Protein AF-A0A2G2FHQ5-F1 (afdb_monomer_lite)

pLDDT: mean 75.3, std 19.82, range [30.41, 98.56]

Foldseek 3Di:
DPPVVVVVVQPDFAEFFDLQPQPPDVPDDPPPVVSVVSVLVRLPLVNRVVGTDDLVQLVQVVVFGVDDSVRNVVSHVPCSVVSSVQSVVCVLLVVRAPDFDDWDWAWPDVPPWTWTWIWTFGDDPNQTKIWIQHGWTDGPRGTTRRHYTDIGDPCRVVSNVVSVVCVVPQPPDPVSCLVVLVVVCVVVVVVVVLWFQDAFQFDDDDDPAPCNRRDPPVQAQPWDWWWFQFPVLDTGTWIWHHHDLVQQWAQPHFTQTPNDTHRPVRTQWIDDPRWIWGDQPGITWTFRGDFLKTKTWHWDQDPVVRGIDIWIWIDHPPGHTDTLVVCQVVVLPVVLVSLVVVVVLNVCSVVVPVCNHSSNVVVSRVVSRVVCCVVPPPPDDTSGATPDDDNDPDDDDDVDPDDDPVVVVVVVQCVVCLLDPDVVSNVVQADALVLLVPFPWDPVVSVVCCVQQVRPQCQQWADDDPDTHGPVVVSVVSVVQSVFDKDWDDKDKDPPQDCPPRTNKGKTKIWTWIDGPNFKIKIKIFIWIATPNDIHTNHIDIDIDGPVCCVVVVVVVVVVVVVVVVVVVVVVVVVPPD

Radius of gyration: 38.22 Å; chains: 1; bounding box: 112×65×100 Å

Sequence (578 aa):
MNKLLNFKIITLLFISIQFVCLAQKPKKTHDHENFVKKVTLSLAPSLITKWMPDDEAINYVAGKTDKTKAQLKSDVERLSEQVKEDAQFIIDNGIYANKYNKISVNVKQEKPVKIADIVLHCEFKGDVFDITLKDCIQTDRSWYLGGRIIPSGDGIESAIAKQEERKNKPQGGLLGKIAEMEESTNEEAAESSNRMIYQAKRFPMMGNDASSQFVQHDKIGQTMDGYYIDQDYKKVETKIKYEAPEIMMDPNKFIKINGYDIVKSNFKAFYVADQMYVFTGEYWDILVKEGAIRKLARVVKNEETGNYVLGELVQKLEMGPENTVSFMMGFKNKMAELVSDNAEMATKVKNKEDGYKFKDIDKILNEYNAWFDQQYPGKAEYLLERANGINNSGADVNSATNSTNSQDQLGKDIFNALKSENVENFKPYLFTKEDIENSSIKSEIKNKMLSEFNTDPEKSKSEWYGLKGNVLDLVDEFKLIADKSVEIEKIEFKENIRESKEVGVEVSEAKTHLQIGGQNGYYYRLTLAKLSGKWKVVEIRGNIVNLNNPAEESVEEAAEESVINESTEEAEEAEGDN

Secondary structure (DSSP, 8-state):
-TTSSSSTT--------B------STTS---HHHHHHHHHHHTSHHHHTTTPPPHHHHHHHHTTSS--HHHHHHHHHHHHHHHHHHHHHHHHTT---SEEEEEEEEEEE-SSSEEEEEEEEEEETTEEEEEEEEEEEE-SS-EE--S-EEEESTHHHHHHHHHHHHHHS---SHHHHHHHHHHHHHHHHHHH-TT-S-BPPPPPPBTTBGGGGT--GGGTT-EEEEEEEETTS-EEEEEEE---HHHHS-TTSPEEETTEEE-GGGEEEEEETTEEEEE-SSSEEEEEE-SSEEEEEEEEE-TTT--EEEEEEEEETTSPPEEHHHHHHTHHHHHHHHTTTSHHHHHHHHHT-TT-SGGGHHHHHHHHHHHHHHHSTTTS--SS--SS----SS------SS---HHHHHHHHHHHHHHSS-GGGTGGGB--HHHHHTS-S-HHHHHHHHHHS-SSTTS-EEEETTEEEEHHHHHHHHHHHHTS-EEEEEEEEEEEEEE-TTT--EEEEEEEEEEETTTEEEEEEEEEEEETTEEEEEEEEEEEEETT-THHHHHHHHHHHHHHHHHHHHHHHTTS--

Structure (mmCIF, N/CA/C/O backbone):
data_AF-A0A2G2FHQ5-F1
#
_entry.id   AF-A0A2G2FHQ5-F1
#
loop_
_atom_site.group_PDB
_atom_site.id
_atom_site.type_symbol
_atom_site.label_atom_id
_atom_site.label_alt_id
_atom_site.label_comp_id
_atom_site.label_asym_id
_atom_site.label_entity_id
_atom_site.label_seq_id
_atom_site.pdbx_PDB_ins_code
_atom_site.Cartn_x
_atom_site.Cartn_y
_atom_site.Cartn_z
_atom_site.occupancy
_atom_site.B_iso_or_equiv
_atom_site.auth_seq_id
_atom_site.auth_comp_id
_atom_site.auth_asym_id
_atom_site.auth_atom_id
_atom_site.pdbx_PDB_model_num
ATOM 1 N N . MET A 1 1 ? 53.864 -16.520 -46.261 1.00 41.62 1 MET A N 1
ATOM 2 C CA . MET A 1 1 ? 53.506 -16.843 -44.861 1.00 41.62 1 MET A CA 1
ATOM 3 C C . MET A 1 1 ? 52.772 -15.711 -44.117 1.00 41.62 1 MET A C 1
ATOM 5 O O . MET A 1 1 ? 51.993 -16.024 -43.237 1.00 41.62 1 MET A O 1
ATOM 9 N N . ASN A 1 2 ? 52.870 -14.433 -44.528 1.00 41.25 2 ASN A N 1
ATOM 10 C CA . ASN A 1 2 ? 52.167 -13.302 -43.876 1.00 41.25 2 ASN A CA 1
ATOM 11 C C . ASN A 1 2 ? 50.733 -12.986 -44.369 1.00 41.25 2 ASN A C 1
ATOM 13 O O . ASN A 1 2 ? 50.137 -12.018 -43.915 1.00 41.25 2 ASN A O 1
ATOM 17 N N . LYS A 1 3 ? 50.143 -13.781 -45.275 1.00 34.72 3 LYS A N 1
ATOM 18 C CA . LYS A 1 3 ? 48.752 -13.571 -45.742 1.00 34.72 3 LYS A CA 1
ATOM 19 C C . LYS A 1 3 ? 47.695 -14.375 -44.972 1.00 34.72 3 LYS A C 1
ATOM 21 O O . LYS A 1 3 ? 46.517 -14.078 -45.102 1.00 34.72 3 LYS A O 1
ATOM 26 N N . LEU A 1 4 ? 48.105 -15.336 -44.139 1.00 34.62 4 LEU A N 1
ATOM 27 C CA . LEU A 1 4 ? 47.182 -16.118 -43.305 1.00 34.62 4 LEU A CA 1
ATOM 28 C C . LEU A 1 4 ? 46.895 -15.488 -41.932 1.00 34.62 4 LEU A C 1
ATOM 30 O O . LEU A 1 4 ? 45.950 -15.908 -41.271 1.00 34.62 4 LEU A O 1
ATOM 34 N N . LEU A 1 5 ? 47.650 -14.462 -41.514 1.00 35.06 5 LEU A N 1
ATOM 35 C CA . LEU A 1 5 ? 47.418 -13.796 -40.227 1.00 35.06 5 LEU A CA 1
ATOM 36 C C . LEU A 1 5 ? 46.288 -12.747 -40.285 1.00 35.06 5 LEU A C 1
ATOM 38 O O . LEU A 1 5 ? 45.634 -12.509 -39.280 1.00 35.06 5 LEU A O 1
ATOM 42 N N . ASN A 1 6 ? 45.977 -12.204 -41.469 1.00 35.97 6 ASN A N 1
ATOM 43 C CA . ASN A 1 6 ? 44.872 -11.249 -41.653 1.00 35.97 6 ASN A CA 1
ATOM 44 C C . ASN A 1 6 ? 43.503 -11.908 -41.894 1.00 35.97 6 ASN A C 1
ATOM 46 O O . ASN A 1 6 ? 42.496 -11.210 -41.932 1.00 35.97 6 ASN A O 1
ATOM 50 N N . PHE A 1 7 ? 43.437 -13.236 -42.040 1.00 35.53 7 PHE A N 1
ATOM 51 C CA . PHE A 1 7 ? 42.176 -13.937 -42.317 1.00 35.53 7 PHE A CA 1
ATOM 52 C C . PHE A 1 7 ? 41.434 -14.383 -41.042 1.00 35.53 7 PHE A C 1
ATOM 54 O O . PHE A 1 7 ? 40.243 -14.662 -41.090 1.00 35.53 7 PHE A O 1
ATOM 61 N N . LYS A 1 8 ? 42.104 -14.395 -39.879 1.00 36.16 8 LYS A N 1
ATOM 62 C CA . LYS A 1 8 ? 41.496 -14.759 -38.581 1.00 36.16 8 LYS A CA 1
ATOM 63 C C . LYS A 1 8 ? 40.857 -13.588 -37.818 1.00 36.16 8 LYS A C 1
ATOM 65 O O . LYS A 1 8 ? 40.305 -13.806 -36.749 1.00 36.16 8 LYS A O 1
ATOM 70 N N . ILE A 1 9 ? 40.897 -12.367 -38.360 1.00 38.69 9 ILE A N 1
ATOM 71 C CA . ILE A 1 9 ? 40.213 -11.193 -37.779 1.00 38.69 9 ILE A CA 1
ATOM 72 C C . ILE A 1 9 ? 38.770 -11.056 -38.313 1.00 38.69 9 ILE A C 1
ATOM 74 O O . ILE A 1 9 ? 37.959 -10.332 -37.745 1.00 38.69 9 ILE A O 1
ATOM 78 N N . ILE A 1 10 ? 38.382 -11.827 -39.337 1.00 38.31 10 ILE A N 1
ATOM 79 C CA . ILE A 1 10 ? 37.014 -11.843 -39.892 1.00 38.31 10 ILE A CA 1
ATOM 80 C C . ILE A 1 10 ? 36.153 -12.863 -39.127 1.00 38.31 10 ILE A C 1
ATOM 82 O O . ILE A 1 10 ? 35.573 -13.799 -39.669 1.00 38.31 10 ILE A O 1
ATOM 86 N N . THR A 1 11 ? 36.116 -12.726 -37.807 1.00 43.31 11 THR A N 1
ATOM 87 C CA . THR A 1 11 ? 35.172 -13.433 -36.931 1.00 43.31 11 THR A CA 1
ATOM 88 C C . THR A 1 11 ? 34.812 -12.489 -35.789 1.00 43.31 11 THR A C 1
ATOM 90 O O . THR A 1 11 ? 35.161 -12.713 -34.637 1.00 43.31 11 THR A O 1
ATOM 93 N N . LEU A 1 12 ? 34.163 -11.371 -36.123 1.00 41.00 12 LEU A N 1
ATOM 94 C CA . LEU A 1 12 ? 33.705 -10.375 -35.155 1.00 41.00 12 LEU A CA 1
ATOM 95 C C . LEU A 1 12 ? 32.178 -10.233 -35.242 1.00 41.00 12 LEU A C 1
ATOM 97 O O . LEU A 1 12 ? 31.611 -9.768 -36.228 1.00 41.00 12 LEU A O 1
ATOM 101 N N . LEU A 1 13 ? 31.554 -10.885 -34.255 1.00 40.50 13 LEU A N 1
ATOM 102 C CA . LEU A 1 13 ? 30.419 -10.484 -33.409 1.00 40.50 13 LEU A CA 1
ATOM 103 C C . LEU A 1 13 ? 29.483 -9.391 -33.949 1.00 40.50 13 LEU A C 1
ATOM 105 O O . LEU A 1 13 ? 29.915 -8.285 -34.248 1.00 40.50 13 LEU A O 1
ATOM 109 N N . PHE A 1 14 ? 28.195 -9.731 -34.068 1.00 38.78 14 PHE A N 1
ATOM 110 C CA . PHE A 1 14 ? 27.182 -8.915 -34.740 1.00 38.78 14 PHE A CA 1
ATOM 111 C C . PHE A 1 14 ? 25.947 -8.683 -33.875 1.00 38.78 14 PHE A C 1
ATOM 113 O O . PHE A 1 14 ? 25.062 -9.532 -33.886 1.00 38.78 14 PHE A O 1
ATOM 120 N N . ILE A 1 15 ? 25.897 -7.608 -33.077 1.00 43.12 15 ILE A N 1
ATOM 121 C CA . ILE A 1 15 ? 24.853 -7.461 -32.041 1.00 43.12 15 ILE A CA 1
ATOM 122 C C . ILE A 1 15 ? 24.336 -6.008 -31.920 1.00 43.12 15 ILE A C 1
ATOM 124 O O . ILE A 1 15 ? 24.583 -5.199 -32.809 1.00 43.12 15 ILE A O 1
ATOM 128 N N . SER A 1 16 ? 23.481 -5.726 -30.935 1.00 41.75 16 SER A N 1
ATOM 129 C CA . SER A 1 16 ? 22.286 -4.894 -31.013 1.00 41.75 16 SER A CA 1
ATOM 130 C C . SER A 1 16 ? 22.149 -3.854 -29.900 1.00 41.75 16 SER A C 1
ATOM 132 O O . SER A 1 16 ? 22.009 -4.214 -28.735 1.00 41.75 16 SER A O 1
ATOM 134 N N . ILE A 1 17 ? 21.990 -2.595 -30.314 1.00 31.59 17 ILE A N 1
ATOM 135 C CA . ILE A 1 17 ? 20.985 -1.622 -29.836 1.00 31.59 17 ILE A CA 1
ATOM 136 C C . ILE A 1 17 ? 20.626 -0.788 -31.077 1.00 31.59 17 ILE A C 1
ATOM 138 O O . ILE A 1 17 ? 21.537 -0.406 -31.809 1.00 31.59 17 ILE A O 1
ATOM 142 N N . GLN A 1 18 ? 19.361 -0.463 -31.349 1.00 37.94 18 GLN A N 1
ATOM 143 C CA . GLN A 1 18 ? 19.007 0.667 -32.188 1.00 37.94 18 GLN A CA 1
ATOM 144 C C . GLN A 1 18 ? 19.373 1.897 -31.379 1.00 37.94 18 GLN A C 1
ATOM 146 O O . GLN A 1 18 ? 18.614 2.357 -30.531 1.00 37.94 18 GLN A O 1
ATOM 151 N N . PHE A 1 19 ? 20.497 2.514 -31.702 1.00 41.69 19 PHE A N 1
ATOM 152 C CA . PHE A 1 19 ? 20.410 3.953 -31.699 1.00 41.69 19 PHE A CA 1
ATOM 153 C C . PHE A 1 19 ? 19.525 4.277 -32.895 1.00 41.69 19 PHE A C 1
ATOM 155 O O . PHE A 1 19 ? 19.923 4.007 -34.022 1.00 41.69 19 PHE A O 1
ATOM 162 N N . VAL A 1 20 ? 18.352 4.888 -32.734 1.00 36.50 20 VAL A N 1
ATOM 163 C CA . VAL A 1 20 ? 17.825 5.701 -33.845 1.00 36.50 20 VAL A CA 1
ATOM 164 C C . VAL A 1 20 ? 18.651 6.978 -33.879 1.00 36.50 20 VAL A C 1
ATOM 166 O O . VAL A 1 20 ? 18.162 8.089 -33.695 1.00 36.50 20 VAL A O 1
ATOM 169 N N . CYS A 1 21 ? 19.944 6.860 -34.157 1.00 40.44 21 CYS A N 1
ATOM 170 C CA . CYS A 1 21 ? 20.653 7.956 -34.769 1.00 40.44 21 CYS A CA 1
ATOM 171 C C . CYS A 1 21 ? 20.021 8.118 -36.149 1.00 40.44 21 CYS A C 1
ATOM 173 O O . CYS A 1 21 ? 20.482 7.546 -37.127 1.00 40.44 21 CYS A O 1
ATOM 175 N N . LEU A 1 22 ? 18.988 8.961 -36.248 1.00 35.88 22 LEU A N 1
ATOM 176 C CA . LEU A 1 22 ? 18.715 9.733 -37.462 1.00 35.88 22 LEU A CA 1
ATOM 177 C C . LEU A 1 22 ? 19.939 10.622 -37.739 1.00 35.88 22 LEU A C 1
ATOM 179 O O . LEU A 1 22 ? 19.853 11.844 -37.751 1.00 35.88 22 LEU A O 1
ATOM 183 N N . ALA A 1 23 ? 21.105 10.017 -37.926 1.00 38.38 23 ALA A N 1
ATOM 184 C CA . ALA A 1 23 ? 22.198 10.611 -38.631 1.00 38.38 23 ALA A CA 1
ATOM 185 C C . ALA A 1 23 ? 21.863 10.378 -40.101 1.00 38.38 23 ALA A C 1
ATOM 187 O O . ALA A 1 23 ? 22.406 9.487 -40.755 1.00 38.38 23 ALA A O 1
ATOM 188 N N . GLN A 1 24 ? 20.914 11.175 -40.614 1.00 40.00 24 GLN A N 1
ATOM 189 C CA . GLN A 1 24 ? 20.858 11.442 -42.046 1.00 40.00 24 GLN A CA 1
ATOM 190 C C . GLN A 1 24 ? 22.300 11.651 -42.499 1.00 40.00 24 GLN A C 1
ATOM 192 O O . GLN A 1 24 ? 23.006 12.411 -41.841 1.00 40.00 24 GLN A O 1
ATOM 197 N N . LYS A 1 25 ? 22.722 10.916 -43.539 1.00 41.47 25 LYS A N 1
ATOM 198 C CA . LYS A 1 25 ? 24.067 10.895 -44.142 1.00 41.47 25 LYS A CA 1
ATOM 199 C C . LYS A 1 25 ? 25.024 11.966 -43.581 1.00 41.47 25 LYS A C 1
ATOM 201 O O . LYS A 1 25 ? 24.686 13.146 -43.680 1.00 41.47 25 LYS A O 1
ATOM 206 N N . PRO A 1 26 ? 26.263 11.616 -43.181 1.00 42.03 26 PRO A N 1
ATOM 207 C CA . PRO A 1 26 ? 27.223 12.481 -42.467 1.00 42.03 26 PRO A CA 1
ATOM 208 C C . PRO A 1 26 ? 27.617 13.808 -43.149 1.00 42.03 26 PRO A C 1
ATOM 210 O O . PRO A 1 26 ? 28.456 14.539 -42.644 1.00 42.03 26 PRO A O 1
ATOM 213 N N . LYS A 1 27 ? 27.001 14.178 -44.273 1.00 44.84 27 LYS A N 1
ATOM 214 C CA . LYS A 1 27 ? 27.090 15.515 -44.854 1.00 44.84 27 LYS A CA 1
ATOM 215 C C . LYS A 1 27 ? 26.389 16.613 -44.028 1.00 44.84 27 LYS A C 1
ATOM 217 O O . LYS A 1 27 ? 26.601 17.771 -44.364 1.00 44.84 27 LYS A O 1
ATOM 222 N N . LYS A 1 28 ? 25.564 16.312 -43.004 1.00 43.75 28 LYS A N 1
ATOM 223 C CA . LYS A 1 28 ? 24.829 17.349 -42.228 1.00 43.75 28 LYS A CA 1
ATOM 224 C C . LYS A 1 28 ? 24.680 17.137 -40.707 1.00 43.75 28 LYS A C 1
ATOM 226 O O . LYS A 1 28 ? 23.872 17.817 -40.085 1.00 43.75 28 LYS A O 1
ATOM 231 N N . THR A 1 29 ? 25.428 16.244 -40.067 1.00 44.97 29 THR A N 1
ATOM 232 C CA . THR A 1 29 ? 25.258 15.975 -38.623 1.00 44.97 29 THR A CA 1
ATOM 233 C C . THR A 1 29 ? 26.389 16.582 -37.800 1.00 44.97 29 THR A C 1
ATOM 235 O O . THR A 1 29 ? 27.351 15.896 -37.470 1.00 44.97 29 THR A O 1
ATOM 238 N N . HIS A 1 30 ? 26.256 17.869 -37.471 1.00 51.41 30 HIS A N 1
ATOM 239 C CA . HIS A 1 30 ? 27.035 18.539 -36.416 1.00 51.41 30 HIS A CA 1
ATOM 240 C C . HIS A 1 30 ? 26.336 18.502 -35.045 1.00 51.41 30 HIS A C 1
ATOM 242 O O . HIS A 1 30 ? 26.866 19.019 -34.067 1.00 51.41 30 HIS A O 1
ATOM 248 N N . ASP A 1 31 ? 25.151 17.893 -34.954 1.00 65.69 31 ASP A N 1
ATOM 249 C CA . ASP A 1 31 ? 24.356 17.887 -33.728 1.00 65.69 31 ASP A CA 1
ATOM 250 C C . ASP A 1 31 ? 24.720 16.699 -32.826 1.00 65.69 31 ASP A C 1
ATOM 252 O O . ASP A 1 31 ? 24.024 15.680 -32.740 1.00 65.69 31 ASP A O 1
ATOM 256 N N . HIS A 1 32 ? 25.885 16.827 -32.193 1.00 62.16 32 HIS A N 1
ATOM 257 C CA . HIS A 1 32 ? 26.384 15.877 -31.203 1.00 62.16 32 HIS A CA 1
ATOM 258 C C . HIS A 1 32 ? 25.423 15.727 -30.013 1.00 62.16 32 HIS A C 1
ATOM 260 O O . HIS A 1 32 ? 25.334 14.643 -29.443 1.00 62.16 32 HIS A O 1
ATOM 266 N N . GLU A 1 33 ? 24.658 16.770 -29.683 1.00 65.88 33 GLU A N 1
ATOM 267 C CA . GLU A 1 33 ? 23.713 16.777 -28.566 1.0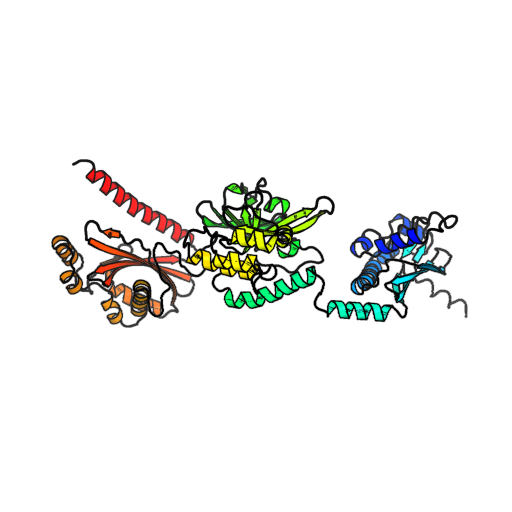0 65.88 33 GLU A CA 1
ATOM 268 C C . GLU A 1 33 ? 22.509 15.863 -28.836 1.00 65.88 33 GLU A C 1
ATOM 270 O O . GLU A 1 33 ? 22.122 15.063 -27.981 1.00 65.88 33 GLU A O 1
ATOM 275 N N . ASN A 1 34 ? 21.947 15.908 -30.046 1.00 68.75 34 ASN A N 1
ATOM 276 C CA . ASN A 1 34 ? 20.858 15.012 -30.438 1.00 68.75 34 ASN A CA 1
ATOM 277 C C . ASN A 1 34 ? 21.299 13.551 -30.547 1.00 68.75 34 ASN A C 1
ATOM 279 O O . ASN A 1 34 ? 20.525 12.652 -30.217 1.00 68.75 34 ASN A O 1
ATOM 283 N N . PHE A 1 35 ? 22.528 13.292 -30.997 1.00 68.12 35 PHE A N 1
ATOM 284 C CA . PHE A 1 35 ? 23.086 11.939 -30.973 1.00 68.12 35 PHE A CA 1
ATOM 285 C C . PHE A 1 35 ? 23.169 11.424 -29.533 1.00 68.12 35 PHE A C 1
ATOM 287 O O . PHE A 1 35 ? 22.658 10.351 -29.221 1.00 68.12 35 PHE A O 1
ATOM 294 N N . VAL A 1 36 ? 23.739 12.239 -28.653 1.00 67.12 36 VAL A N 1
ATOM 295 C CA . VAL A 1 36 ? 23.898 11.963 -27.228 1.00 67.12 36 VAL A CA 1
ATOM 296 C C . VAL A 1 36 ? 22.571 11.661 -26.542 1.00 67.12 36 VAL A C 1
ATOM 298 O O . VAL A 1 36 ? 22.447 10.609 -25.925 1.00 67.12 36 VAL A O 1
ATOM 301 N N . LYS A 1 37 ? 21.552 12.516 -26.702 1.00 69.31 37 LYS A N 1
ATOM 302 C CA . LYS A 1 37 ? 20.237 12.322 -26.065 1.00 69.31 37 LYS A CA 1
ATOM 303 C C . LYS A 1 37 ? 19.631 10.969 -26.419 1.00 69.31 37 LYS A C 1
ATOM 305 O O . LYS A 1 37 ? 19.065 10.290 -25.567 1.00 69.31 37 LYS A O 1
ATOM 310 N N . LYS A 1 38 ? 19.772 10.559 -27.679 1.00 71.44 38 LYS A N 1
ATOM 311 C CA . LYS A 1 38 ? 19.257 9.273 -28.150 1.00 71.44 38 LYS A CA 1
ATOM 312 C C . LYS A 1 38 ? 20.068 8.103 -27.627 1.00 71.44 38 LYS A C 1
ATOM 314 O O . LYS A 1 38 ? 19.480 7.077 -27.302 1.00 71.44 38 LYS A O 1
ATOM 319 N N . VAL A 1 39 ? 21.383 8.264 -27.514 1.00 72.19 39 VAL A N 1
ATOM 320 C CA . VAL A 1 39 ? 22.239 7.262 -26.885 1.00 72.19 39 VAL A CA 1
ATOM 321 C C . VAL A 1 39 ? 21.840 7.051 -25.430 1.00 72.19 39 VAL A C 1
ATOM 323 O O . VAL A 1 39 ? 21.568 5.919 -25.048 1.00 72.19 39 VAL A O 1
ATOM 326 N N . THR A 1 40 ? 21.697 8.124 -24.653 1.00 71.94 40 THR A N 1
ATOM 327 C CA . THR A 1 40 ? 21.286 8.059 -23.243 1.00 71.94 40 THR A CA 1
ATOM 328 C C . THR A 1 40 ? 19.918 7.406 -23.068 1.00 71.94 40 THR A C 1
ATOM 330 O O . THR A 1 40 ? 19.772 6.530 -22.224 1.00 71.94 40 THR A O 1
ATOM 333 N N . LEU A 1 41 ? 18.927 7.773 -23.891 1.00 72.00 41 LEU A N 1
ATOM 334 C CA . LEU A 1 41 ? 17.600 7.144 -23.862 1.00 72.00 41 LEU A CA 1
ATOM 335 C C . LEU A 1 41 ? 17.664 5.642 -24.171 1.00 72.00 41 LEU A C 1
ATOM 337 O O . LEU A 1 41 ? 16.956 4.858 -23.550 1.00 72.00 41 LEU A O 1
ATOM 341 N N . SER A 1 42 ? 18.523 5.234 -25.106 1.00 69.88 42 SER A N 1
ATOM 342 C CA . SER A 1 42 ? 18.628 3.833 -25.541 1.00 69.88 42 SER A CA 1
ATOM 343 C C . SER A 1 42 ? 19.387 2.945 -24.548 1.00 69.88 42 SER A C 1
ATOM 345 O O . SER A 1 42 ? 19.297 1.726 -24.639 1.00 69.88 42 SER A O 1
ATOM 347 N N . LEU A 1 43 ? 20.118 3.539 -23.598 1.00 72.69 43 LEU A N 1
ATOM 348 C CA . LEU A 1 43 ? 20.812 2.825 -22.521 1.00 72.69 43 LEU A CA 1
ATOM 349 C C . LEU A 1 43 ? 19.897 2.476 -21.335 1.00 72.69 43 LEU A C 1
ATOM 351 O O . LEU A 1 43 ? 20.353 1.844 -20.388 1.00 72.69 43 LEU A O 1
ATOM 355 N N . ALA A 1 44 ? 18.612 2.843 -21.368 1.00 74.75 44 ALA A N 1
ATOM 356 C CA . ALA A 1 44 ? 17.647 2.357 -20.385 1.00 74.75 44 ALA A CA 1
ATOM 357 C C . ALA A 1 44 ? 17.368 0.849 -20.611 1.00 74.75 44 ALA A C 1
ATOM 359 O O . ALA A 1 44 ? 16.944 0.489 -21.711 1.00 74.75 44 ALA A O 1
ATOM 360 N N . PRO A 1 45 ? 17.527 -0.035 -19.604 1.00 68.88 45 PRO A N 1
ATOM 361 C CA . PRO A 1 45 ? 17.415 -1.488 -19.751 1.00 68.88 45 PRO A CA 1
ATOM 362 C C . PRO A 1 45 ? 16.105 -1.946 -20.392 1.00 68.88 45 PRO A C 1
ATOM 364 O O . PRO A 1 45 ? 16.102 -2.807 -21.271 1.00 68.88 45 PRO A O 1
ATOM 367 N N . SER A 1 46 ? 14.993 -1.306 -20.018 1.00 71.06 46 SER A N 1
ATOM 368 C CA . SER A 1 46 ? 13.657 -1.568 -20.568 1.00 71.06 46 SER A CA 1
ATOM 369 C C . SER A 1 46 ? 13.509 -1.190 -22.044 1.00 71.06 46 SER A C 1
ATOM 371 O O . SER A 1 46 ? 12.609 -1.680 -22.726 1.00 71.06 46 SER A O 1
ATOM 373 N N . LEU A 1 47 ? 14.383 -0.324 -22.557 1.00 72.44 47 LEU A N 1
ATOM 374 C CA . LEU A 1 47 ? 14.401 0.100 -23.950 1.00 72.44 47 LEU A CA 1
ATOM 375 C C . LEU A 1 47 ? 15.415 -0.698 -24.779 1.00 72.44 47 LEU A C 1
ATOM 377 O O . LEU A 1 47 ? 15.236 -0.806 -25.982 1.00 72.44 47 LEU A O 1
ATOM 381 N N . ILE A 1 48 ? 16.409 -1.365 -24.197 1.00 69.00 48 ILE A N 1
ATOM 382 C CA . ILE A 1 48 ? 17.405 -2.120 -24.987 1.00 69.00 48 ILE A CA 1
ATOM 383 C C . ILE A 1 48 ? 16.749 -3.189 -25.883 1.00 69.00 48 ILE A C 1
ATOM 385 O O . ILE A 1 48 ? 17.126 -3.342 -27.043 1.00 69.00 48 ILE A O 1
ATOM 389 N N . THR A 1 49 ? 15.710 -3.878 -25.401 1.00 67.62 49 THR A N 1
ATOM 390 C CA . THR A 1 49 ? 14.980 -4.903 -26.178 1.00 67.62 49 THR A CA 1
ATOM 391 C C . THR A 1 49 ? 14.057 -4.318 -27.240 1.00 67.62 49 THR A C 1
ATOM 393 O O . THR A 1 49 ? 13.953 -4.852 -28.342 1.00 67.62 49 THR A O 1
ATOM 396 N N . LYS A 1 50 ? 13.387 -3.202 -26.933 1.00 71.94 50 LYS A N 1
ATOM 397 C CA . LYS A 1 50 ? 12.484 -2.517 -27.872 1.00 71.94 50 LYS A CA 1
ATOM 398 C C . LYS A 1 50 ? 13.249 -1.916 -29.052 1.00 71.94 50 LYS A C 1
ATOM 400 O O . LYS A 1 50 ? 12.683 -1.682 -30.117 1.00 71.94 50 LYS A O 1
ATOM 405 N N . TRP A 1 51 ? 14.538 -1.695 -28.853 1.00 69.88 51 TRP A N 1
ATOM 406 C CA . TRP A 1 51 ? 15.436 -1.096 -29.806 1.00 69.88 51 TRP A CA 1
ATOM 407 C C . TRP A 1 51 ? 16.478 -2.154 -30.195 1.00 69.88 51 TRP A C 1
ATOM 409 O O . TRP A 1 51 ? 17.662 -1.928 -30.055 1.00 69.88 51 TRP A O 1
ATOM 419 N N . MET A 1 52 ? 16.081 -3.309 -30.726 1.00 75.94 52 MET A N 1
ATOM 420 C CA . MET A 1 52 ? 17.007 -4.222 -31.422 1.00 75.94 52 MET A CA 1
ATOM 421 C C . MET A 1 52 ? 17.055 -3.917 -32.934 1.00 75.94 52 MET A C 1
ATOM 423 O O . MET A 1 52 ? 16.086 -3.364 -33.463 1.00 75.94 52 MET A O 1
ATOM 427 N N . PRO A 1 53 ? 18.151 -4.244 -33.659 1.00 81.56 53 PRO A N 1
ATOM 428 C CA . PRO A 1 53 ? 18.201 -4.188 -35.115 1.00 81.56 53 PRO A CA 1
ATOM 429 C C . PRO A 1 53 ? 16.961 -4.844 -35.707 1.00 81.56 53 PRO A C 1
ATOM 431 O O . PRO A 1 53 ? 16.663 -6.002 -35.416 1.00 81.56 53 PRO A O 1
ATOM 434 N N . ASP A 1 54 ? 16.233 -4.078 -36.513 1.00 85.88 54 ASP A N 1
ATOM 435 C CA . ASP A 1 54 ? 15.088 -4.613 -37.230 1.00 85.88 54 ASP A CA 1
ATOM 436 C C . ASP A 1 54 ? 15.552 -5.573 -38.338 1.00 85.88 54 ASP A C 1
ATOM 438 O O . ASP A 1 54 ? 16.735 -5.676 -38.688 1.00 85.88 54 ASP A O 1
ATOM 442 N N . ASP A 1 55 ? 14.601 -6.312 -38.902 1.00 90.25 55 ASP A N 1
ATOM 443 C CA . ASP A 1 55 ? 14.886 -7.282 -39.956 1.00 90.25 55 ASP A CA 1
ATOM 444 C C . ASP A 1 55 ? 15.552 -6.633 -41.186 1.00 90.25 55 ASP A C 1
ATOM 446 O O . ASP A 1 55 ? 16.333 -7.296 -41.871 1.00 90.25 55 ASP A O 1
ATOM 450 N N . GLU A 1 56 ? 15.292 -5.350 -41.457 1.00 89.94 56 GLU A N 1
ATOM 451 C CA . GLU A 1 56 ? 15.925 -4.599 -42.546 1.00 89.94 56 GLU A CA 1
ATOM 452 C C . GLU A 1 56 ? 17.415 -4.364 -42.288 1.00 89.94 56 GLU A C 1
ATOM 454 O O . GLU A 1 56 ? 18.236 -4.646 -43.165 1.00 89.94 56 GLU A O 1
ATOM 459 N N . ALA A 1 57 ? 17.786 -3.918 -41.086 1.00 87.81 57 ALA A N 1
ATOM 460 C CA . ALA A 1 57 ? 19.179 -3.745 -40.684 1.00 87.81 57 ALA A CA 1
ATOM 461 C C . ALA A 1 57 ? 19.954 -5.070 -40.739 1.00 87.81 57 ALA A C 1
ATOM 463 O O . ALA A 1 57 ? 21.080 -5.120 -41.244 1.00 87.81 57 ALA A O 1
ATOM 464 N N . ILE A 1 58 ? 19.332 -6.161 -40.283 1.00 91.25 58 ILE A N 1
ATOM 465 C CA . ILE A 1 58 ? 19.918 -7.505 -40.355 1.00 91.25 58 ILE A CA 1
ATOM 466 C C . ILE A 1 58 ? 20.106 -7.933 -41.817 1.00 91.25 58 ILE A C 1
ATOM 468 O O . ILE A 1 58 ? 21.168 -8.444 -42.178 1.00 91.25 58 ILE A O 1
ATOM 472 N N . ASN A 1 59 ? 19.115 -7.699 -42.680 1.00 92.44 59 ASN A N 1
ATOM 473 C CA . ASN A 1 59 ? 19.218 -8.018 -44.106 1.00 92.44 59 ASN A CA 1
ATOM 474 C C . ASN A 1 59 ? 20.313 -7.194 -44.800 1.00 92.44 59 ASN A C 1
ATOM 476 O O . ASN A 1 59 ? 21.058 -7.741 -45.615 1.00 92.44 59 ASN A O 1
ATOM 480 N N . TYR A 1 60 ? 20.440 -5.904 -44.471 1.00 91.62 60 TYR A N 1
ATOM 481 C CA . TYR A 1 60 ? 21.491 -5.035 -45.005 1.00 91.62 60 TYR A CA 1
ATOM 482 C C . TYR A 1 60 ? 22.875 -5.613 -44.711 1.00 91.62 60 TYR A C 1
ATOM 484 O O . TYR A 1 60 ? 23.714 -5.738 -45.603 1.00 91.62 60 TYR A O 1
ATOM 492 N N . VAL A 1 61 ? 23.097 -6.016 -43.465 1.00 89.81 61 VAL A N 1
ATOM 493 C CA . VAL A 1 61 ? 24.345 -6.638 -43.029 1.00 89.81 61 VAL A CA 1
ATOM 494 C C . VAL A 1 61 ? 24.580 -7.971 -43.732 1.00 89.81 61 VAL A C 1
ATOM 496 O O . VAL A 1 61 ? 25.685 -8.214 -44.222 1.00 89.81 61 VAL A O 1
ATOM 499 N N . ALA A 1 62 ? 23.565 -8.835 -43.779 1.00 92.56 62 ALA A N 1
ATOM 500 C CA . ALA A 1 62 ? 23.660 -10.139 -44.428 1.00 92.56 62 ALA A CA 1
ATOM 501 C C . ALA A 1 62 ? 24.036 -9.986 -45.909 1.00 92.56 62 ALA A C 1
ATOM 503 O O . ALA A 1 62 ? 24.878 -10.712 -46.414 1.00 92.56 62 ALA A O 1
ATOM 504 N N . GLY A 1 63 ? 23.491 -8.979 -46.599 1.00 92.94 63 GLY A N 1
ATOM 505 C CA . GLY A 1 63 ? 23.825 -8.682 -47.996 1.00 92.94 63 GLY A CA 1
ATOM 506 C C . GLY A 1 63 ? 25.223 -8.089 -48.217 1.00 92.94 63 GLY A C 1
ATOM 507 O O . GLY A 1 63 ? 25.638 -7.906 -49.363 1.00 92.94 63 GLY A O 1
ATOM 508 N N . LYS A 1 64 ? 25.948 -7.744 -47.149 1.00 92.81 64 LYS A N 1
ATOM 509 C CA . LYS A 1 64 ? 27.298 -7.160 -47.199 1.00 92.81 64 LYS A CA 1
ATOM 510 C C . LYS A 1 64 ? 28.363 -8.063 -46.588 1.00 92.81 64 LYS A C 1
ATOM 512 O O . LYS A 1 64 ? 29.541 -7.759 -46.721 1.00 92.81 64 LYS A O 1
ATOM 517 N N . THR A 1 65 ? 27.983 -9.132 -45.904 1.00 89.44 65 THR A N 1
ATOM 518 C CA . THR A 1 65 ? 28.900 -10.005 -45.165 1.00 89.44 65 THR A CA 1
ATOM 519 C C . THR A 1 65 ? 28.628 -11.461 -45.518 1.00 89.44 65 THR A C 1
ATOM 521 O O . THR A 1 65 ? 27.582 -11.777 -46.067 1.00 89.44 65 THR A O 1
ATOM 524 N N . ASP A 1 66 ? 29.536 -12.367 -45.163 1.00 91.88 66 ASP A N 1
ATOM 525 C CA . ASP A 1 66 ? 29.327 -13.805 -45.387 1.00 91.88 66 ASP A CA 1
ATOM 526 C C . ASP A 1 66 ? 28.420 -14.453 -44.316 1.00 91.88 66 ASP A C 1
ATOM 528 O O . ASP A 1 66 ? 28.275 -15.675 -44.268 1.00 91.88 66 ASP A O 1
ATOM 532 N N . LYS A 1 67 ? 27.816 -13.654 -43.421 1.00 88.94 67 LYS A N 1
ATOM 533 C CA . LYS A 1 67 ? 26.929 -14.143 -42.360 1.00 88.94 67 LYS A CA 1
ATOM 534 C C . LYS A 1 67 ? 25.496 -14.292 -42.864 1.00 88.94 67 LYS A C 1
ATOM 536 O O . LYS A 1 67 ? 24.927 -13.394 -43.480 1.00 88.94 67 LYS A O 1
ATOM 541 N N . THR A 1 68 ? 24.872 -15.412 -42.516 1.00 94.62 68 THR A N 1
ATOM 542 C CA . THR A 1 68 ? 23.447 -15.642 -42.789 1.00 94.62 68 THR A CA 1
ATOM 543 C C . THR A 1 68 ? 22.555 -14.817 -41.854 1.00 94.62 68 THR A C 1
ATOM 545 O O . THR A 1 68 ? 22.932 -14.511 -40.722 1.00 94.62 68 THR A O 1
ATOM 548 N N . LYS A 1 69 ? 21.319 -14.521 -42.282 1.00 94.06 69 LYS A N 1
ATOM 549 C CA . LYS A 1 69 ? 20.313 -13.826 -41.451 1.00 94.06 69 LYS A CA 1
ATOM 550 C C . LYS A 1 69 ? 20.091 -14.518 -40.098 1.00 94.06 69 LYS A C 1
ATOM 552 O O . LYS A 1 69 ? 19.970 -13.846 -39.082 1.00 94.06 69 LYS A O 1
ATOM 557 N N . ALA A 1 70 ? 20.059 -15.853 -40.082 1.00 92.88 70 ALA A N 1
ATOM 558 C CA . ALA A 1 70 ? 19.861 -16.635 -38.862 1.00 92.88 70 ALA A CA 1
ATOM 559 C C . ALA A 1 70 ? 21.034 -16.484 -37.878 1.00 92.88 70 ALA A C 1
ATOM 561 O O . ALA A 1 70 ? 20.810 -16.256 -36.692 1.00 92.88 70 ALA A O 1
ATOM 562 N N . GLN A 1 71 ? 22.275 -16.531 -38.376 1.00 91.69 71 GLN A N 1
ATOM 563 C CA . GLN A 1 71 ? 23.464 -16.288 -37.551 1.00 91.69 71 GLN A CA 1
ATOM 564 C C . GLN A 1 71 ? 23.467 -14.876 -36.970 1.00 91.69 71 GLN A C 1
ATOM 566 O O . GLN A 1 71 ? 23.797 -14.708 -35.806 1.00 91.69 71 GLN A O 1
ATOM 571 N N . LEU A 1 72 ? 23.058 -13.874 -37.750 1.00 88.19 72 LEU A N 1
ATOM 572 C CA . LEU A 1 72 ? 22.973 -12.492 -37.277 1.00 88.19 72 LEU A CA 1
ATOM 573 C C . LEU A 1 72 ? 21.880 -12.291 -36.221 1.00 88.19 72 LEU A C 1
ATOM 575 O O . LEU A 1 72 ? 22.081 -11.499 -35.312 1.00 88.19 72 LEU A O 1
ATOM 579 N N . LYS A 1 73 ? 20.747 -13.000 -36.304 1.00 90.56 73 LYS A N 1
ATOM 580 C CA . LYS A 1 73 ? 19.703 -12.962 -35.264 1.00 90.56 73 LYS A CA 1
ATOM 581 C C . LYS A 1 73 ? 20.167 -13.587 -33.949 1.00 90.56 73 LYS A C 1
ATOM 583 O O . LYS A 1 73 ? 19.987 -12.982 -32.901 1.00 90.56 73 LYS A O 1
ATOM 588 N N . SER A 1 74 ? 20.813 -14.752 -34.018 1.00 89.31 74 SER A N 1
ATOM 589 C CA . SER A 1 74 ? 21.398 -15.406 -32.837 1.00 89.31 74 SER A CA 1
ATOM 590 C C . SER A 1 74 ? 22.557 -14.589 -32.246 1.00 89.31 74 SER A C 1
ATOM 592 O O . SER A 1 74 ? 22.637 -14.426 -31.031 1.00 89.31 74 SER A O 1
ATOM 594 N N . ASP A 1 75 ? 23.383 -14.023 -33.138 1.00 84.06 75 ASP A N 1
ATOM 595 C CA . ASP A 1 75 ? 24.102 -12.752 -33.013 1.00 84.06 75 ASP A CA 1
ATOM 596 C C . ASP A 1 75 ? 23.417 -11.826 -31.987 1.00 84.06 75 ASP A C 1
ATOM 598 O O . ASP A 1 75 ? 23.754 -11.760 -30.801 1.00 84.06 75 ASP A O 1
ATOM 602 N N . VAL A 1 76 ? 22.407 -11.127 -32.496 1.00 84.94 76 VAL A N 1
ATOM 603 C CA . VAL A 1 76 ? 21.639 -10.073 -31.836 1.00 84.94 76 VAL A CA 1
ATOM 604 C C . VAL A 1 76 ? 21.122 -10.472 -30.453 1.00 84.94 76 VAL A C 1
ATOM 606 O O . VAL A 1 76 ? 21.318 -9.738 -29.490 1.00 84.94 76 VAL A O 1
ATOM 609 N N . GLU A 1 77 ? 20.511 -11.642 -30.321 1.00 86.00 77 GLU A N 1
ATOM 610 C CA . GLU A 1 77 ? 19.973 -12.107 -29.040 1.00 86.00 77 GLU A CA 1
ATOM 611 C C . GLU A 1 77 ? 21.065 -12.240 -27.969 1.00 86.00 77 GLU A C 1
ATOM 613 O O . GLU A 1 77 ? 20.903 -11.738 -26.856 1.00 86.00 77 GLU A O 1
ATOM 618 N N . ARG A 1 78 ? 22.221 -12.825 -28.303 1.00 87.12 78 ARG A N 1
ATOM 619 C CA . ARG A 1 78 ? 23.249 -13.174 -27.312 1.00 87.12 78 ARG A CA 1
ATOM 620 C C . ARG A 1 78 ? 23.908 -11.975 -26.626 1.00 87.12 78 ARG A C 1
ATOM 622 O O . ARG A 1 78 ? 24.031 -11.982 -25.408 1.00 87.12 78 ARG A O 1
ATOM 629 N N . LEU A 1 79 ? 24.386 -10.968 -27.360 1.00 81.94 79 LEU A N 1
ATOM 630 C CA . LEU A 1 79 ? 24.969 -9.773 -26.709 1.00 81.94 79 LEU A CA 1
ATOM 631 C C . LEU A 1 79 ? 23.870 -8.793 -26.323 1.00 81.94 79 LEU A C 1
ATOM 633 O O . LEU A 1 79 ? 24.195 -7.870 -25.596 1.00 81.94 79 LEU A O 1
ATOM 637 N N . SER A 1 80 ? 22.605 -8.941 -26.734 1.00 82.62 80 SER A N 1
ATOM 638 C CA . SER A 1 80 ? 21.575 -8.082 -26.143 1.00 82.62 80 SER A CA 1
ATOM 639 C C . SER A 1 80 ? 21.509 -8.261 -24.629 1.00 82.62 80 SER A C 1
ATOM 641 O O . SER A 1 80 ? 21.383 -7.275 -23.912 1.00 82.62 80 SER A O 1
ATOM 643 N N . GLU A 1 81 ? 21.708 -9.489 -24.143 1.00 84.31 81 GLU A N 1
ATOM 644 C CA . GLU A 1 81 ? 21.842 -9.771 -22.714 1.00 84.31 81 GLU A CA 1
ATOM 645 C C . GLU A 1 81 ? 23.105 -9.131 -22.135 1.00 84.31 81 GLU A C 1
ATOM 647 O O . GLU A 1 81 ? 23.026 -8.396 -21.157 1.00 84.31 81 GLU A O 1
ATOM 652 N N . GLN A 1 82 ? 24.253 -9.278 -22.800 1.00 86.38 82 GLN A N 1
ATOM 653 C CA . GLN A 1 82 ? 25.494 -8.634 -22.351 1.00 86.38 82 GLN A CA 1
ATOM 654 C C . GLN A 1 82 ? 25.393 -7.100 -22.309 1.00 86.38 82 GLN A C 1
ATOM 656 O O . GLN A 1 82 ? 25.921 -6.450 -21.414 1.00 86.38 82 GLN A O 1
ATOM 661 N N . VAL A 1 83 ? 24.709 -6.501 -23.276 1.00 84.19 83 VAL A N 1
ATOM 662 C CA . VAL A 1 83 ? 24.488 -5.060 -23.356 1.00 84.19 83 VAL A CA 1
ATOM 663 C C . VAL A 1 83 ? 23.518 -4.596 -22.273 1.00 84.19 83 VAL A C 1
ATOM 665 O O . VAL A 1 83 ? 23.722 -3.518 -21.720 1.00 84.19 83 VAL A O 1
ATOM 668 N N . LYS A 1 84 ? 22.494 -5.392 -21.935 1.00 83.88 84 LYS A N 1
ATOM 669 C CA . LYS A 1 84 ? 21.638 -5.123 -20.771 1.00 83.88 84 LYS A CA 1
ATOM 670 C C . LYS A 1 84 ? 22.446 -5.151 -19.485 1.00 83.88 84 LYS A C 1
ATOM 672 O O . LYS A 1 84 ? 22.289 -4.238 -18.686 1.00 83.88 84 LYS A O 1
ATOM 677 N N . GLU A 1 85 ? 23.312 -6.145 -19.307 1.00 86.81 85 GLU A N 1
ATOM 678 C CA . GLU A 1 85 ? 24.199 -6.236 -18.142 1.00 86.81 85 GLU A CA 1
ATOM 679 C C . GLU A 1 85 ? 25.127 -5.018 -18.058 1.00 86.81 85 GLU A C 1
ATOM 681 O O . GLU A 1 85 ? 25.193 -4.363 -17.018 1.00 86.81 85 GLU A O 1
ATOM 686 N N . ASP A 1 86 ? 25.788 -4.655 -19.162 1.00 88.25 86 ASP A N 1
ATOM 687 C CA . ASP A 1 86 ? 26.688 -3.500 -19.205 1.00 88.25 86 ASP A CA 1
ATOM 688 C C . ASP A 1 86 ? 25.921 -2.174 -18.955 1.00 88.25 86 ASP A C 1
ATOM 690 O O . ASP A 1 86 ? 26.409 -1.280 -18.259 1.00 88.25 86 ASP A O 1
ATOM 694 N N . ALA A 1 87 ? 24.701 -2.026 -19.484 1.00 85.88 87 ALA A N 1
ATOM 695 C CA . ALA A 1 87 ? 23.862 -0.846 -19.261 1.00 85.88 87 ALA A CA 1
ATOM 696 C C . ALA A 1 87 ? 23.316 -0.772 -17.828 1.00 85.88 87 ALA A C 1
ATOM 698 O O . ALA A 1 87 ? 23.305 0.303 -17.223 1.00 85.88 87 ALA A O 1
ATOM 699 N N . GLN A 1 88 ? 22.906 -1.909 -17.265 1.00 84.12 88 GLN A N 1
ATOM 700 C CA . GLN A 1 88 ? 22.480 -2.012 -15.875 1.00 84.12 88 GLN A CA 1
ATOM 701 C C . GLN A 1 88 ? 23.637 -1.660 -14.940 1.00 84.12 88 GLN A C 1
ATOM 703 O O . GLN A 1 88 ? 23.451 -0.865 -14.026 1.00 84.12 88 GLN A O 1
ATOM 708 N N . PHE A 1 89 ? 24.852 -2.135 -15.231 1.00 87.62 89 PHE A N 1
ATOM 709 C CA . PHE A 1 89 ? 26.055 -1.755 -14.493 1.00 87.62 89 PHE A CA 1
ATOM 710 C C . PHE A 1 89 ? 26.263 -0.234 -14.477 1.00 87.62 89 PHE A C 1
ATOM 712 O O . PHE A 1 89 ? 26.534 0.345 -13.425 1.00 87.62 89 PHE A O 1
ATOM 719 N N . ILE A 1 90 ? 26.111 0.436 -15.620 1.00 86.06 90 ILE A N 1
ATOM 720 C CA . ILE A 1 90 ? 26.235 1.898 -15.711 1.00 86.06 90 ILE A CA 1
ATOM 721 C C . ILE A 1 90 ? 25.201 2.597 -14.819 1.00 86.06 90 ILE A C 1
ATOM 723 O O . ILE A 1 90 ? 25.538 3.553 -14.116 1.00 86.06 90 ILE A O 1
ATOM 727 N N . ILE A 1 91 ? 23.960 2.113 -14.813 1.00 83.81 91 ILE A N 1
ATOM 728 C CA . ILE A 1 91 ? 22.865 2.674 -14.010 1.00 83.81 91 ILE A CA 1
ATOM 729 C C . ILE A 1 91 ? 23.091 2.436 -12.519 1.00 83.81 91 ILE A C 1
ATOM 731 O O . ILE A 1 91 ? 23.037 3.383 -11.731 1.00 83.81 91 ILE A O 1
ATOM 735 N N . ASP A 1 92 ? 23.411 1.203 -12.139 1.00 82.38 92 ASP A N 1
ATOM 736 C CA . ASP A 1 92 ? 23.585 0.780 -10.748 1.00 82.38 92 ASP A CA 1
ATOM 737 C C . ASP A 1 92 ? 24.734 1.496 -10.050 1.00 82.38 92 ASP A C 1
ATOM 739 O O . ASP A 1 92 ? 24.709 1.644 -8.822 1.00 82.38 92 ASP A O 1
ATOM 743 N N . ASN A 1 93 ? 25.723 1.933 -10.831 1.00 83.38 93 ASN A N 1
ATOM 744 C CA . ASN A 1 93 ? 26.896 2.667 -10.373 1.00 83.38 93 ASN A CA 1
ATOM 745 C C . ASN A 1 93 ? 26.778 4.182 -10.585 1.00 83.38 93 ASN A C 1
ATOM 747 O O . ASN A 1 93 ? 27.721 4.925 -10.324 1.00 83.38 93 ASN A O 1
ATOM 751 N N . GLY A 1 94 ? 25.622 4.666 -11.042 1.00 77.88 94 GLY A N 1
ATOM 752 C CA . GLY A 1 94 ? 25.381 6.091 -11.233 1.00 77.88 94 GLY A CA 1
ATOM 753 C C . GLY A 1 94 ? 26.281 6.743 -12.287 1.00 77.88 94 GLY A C 1
ATOM 754 O O . GLY A 1 94 ? 26.509 7.951 -12.234 1.00 77.88 94 GLY A O 1
ATOM 755 N N . ILE A 1 95 ? 26.783 5.963 -13.246 1.00 81.00 95 ILE A N 1
ATOM 756 C CA . ILE A 1 95 ? 27.680 6.390 -14.332 1.00 81.00 95 ILE A CA 1
ATOM 757 C C . ILE A 1 95 ? 26.836 6.974 -15.485 1.00 81.00 95 ILE A C 1
ATOM 759 O O . ILE A 1 95 ? 27.037 6.695 -16.662 1.00 81.00 95 ILE A O 1
ATOM 763 N N . TYR A 1 96 ? 25.832 7.788 -15.161 1.00 73.69 96 TYR A N 1
ATOM 764 C CA . TYR A 1 96 ? 24.985 8.455 -16.148 1.00 73.69 96 TYR A CA 1
ATOM 765 C C . TYR A 1 96 ? 25.394 9.921 -16.270 1.00 73.69 96 TYR A C 1
ATOM 767 O O . TYR A 1 96 ? 25.421 10.682 -15.303 1.00 73.69 96 TYR A O 1
ATOM 775 N N . ALA A 1 97 ? 25.725 10.336 -17.488 1.00 63.56 97 ALA A N 1
ATOM 776 C CA . ALA A 1 97 ? 26.094 11.711 -17.756 1.00 63.56 97 ALA A CA 1
ATOM 777 C C . ALA A 1 97 ? 24.850 12.510 -18.155 1.00 63.56 97 ALA A C 1
ATOM 779 O O . ALA A 1 97 ? 24.179 12.192 -19.134 1.00 63.56 97 ALA A O 1
ATOM 780 N N . ASN A 1 98 ? 24.569 13.599 -17.437 1.00 62.72 98 ASN A N 1
ATOM 781 C CA . ASN A 1 98 ? 23.579 14.583 -17.890 1.00 62.72 98 ASN A CA 1
ATOM 782 C C . ASN A 1 98 ? 24.119 15.435 -19.052 1.00 62.72 98 ASN A C 1
ATOM 784 O O . ASN A 1 98 ? 23.354 16.138 -19.712 1.00 62.72 98 ASN A O 1
ATOM 788 N N . LYS A 1 99 ? 25.440 15.406 -19.282 1.00 68.62 99 LYS A N 1
ATOM 789 C CA . LYS A 1 99 ? 26.130 16.136 -20.344 1.00 68.62 99 LYS A CA 1
ATOM 790 C C . LYS A 1 99 ? 27.232 15.280 -20.949 1.00 68.62 99 LYS A C 1
ATOM 792 O O . LYS A 1 99 ? 28.057 14.710 -20.242 1.00 68.62 99 LYS A O 1
ATOM 797 N N . TYR A 1 100 ? 27.254 15.250 -22.271 1.00 74.31 100 TYR A N 1
ATOM 798 C CA . TYR A 1 100 ? 28.313 14.627 -23.042 1.00 74.31 100 TYR A CA 1
ATOM 799 C C . TYR A 1 100 ? 28.994 15.735 -23.823 1.00 74.31 100 TYR A C 1
ATOM 801 O O . TYR A 1 100 ? 28.367 16.418 -24.634 1.00 74.31 100 TYR A O 1
ATOM 809 N N . ASN A 1 101 ? 30.269 15.937 -23.534 1.00 77.19 101 ASN A N 1
ATOM 810 C CA . ASN A 1 101 ? 31.001 17.103 -24.007 1.00 77.19 101 ASN A CA 1
ATOM 811 C C . ASN A 1 101 ? 31.500 16.905 -25.438 1.00 77.19 101 ASN A C 1
ATOM 813 O O . ASN A 1 101 ? 31.608 17.857 -26.210 1.00 77.19 101 ASN A O 1
ATOM 817 N N . LYS A 1 102 ? 31.830 15.661 -25.798 1.00 84.50 102 LYS A N 1
ATOM 818 C CA . LYS A 1 102 ? 32.428 15.327 -27.087 1.00 84.50 102 LYS A CA 1
ATOM 819 C C . LYS A 1 102 ? 32.153 13.873 -27.448 1.00 84.50 102 LYS A C 1
ATOM 821 O O . LYS A 1 102 ? 32.010 13.017 -26.582 1.00 84.50 102 LYS A O 1
ATOM 826 N N . ILE A 1 103 ? 32.143 13.598 -28.746 1.00 84.38 103 ILE A N 1
ATOM 827 C CA . ILE A 1 103 ? 32.061 12.246 -29.290 1.00 84.38 103 ILE A CA 1
ATOM 828 C C . ILE A 1 103 ? 33.262 12.026 -30.194 1.00 84.38 103 ILE A C 1
ATOM 830 O O . ILE A 1 103 ? 33.557 12.871 -31.043 1.00 84.38 103 ILE A O 1
ATOM 834 N N . SER A 1 104 ? 33.920 10.884 -30.037 1.00 88.56 104 SER A N 1
ATOM 835 C CA . SER A 1 104 ? 34.993 10.441 -30.923 1.00 88.56 104 SER A CA 1
ATOM 836 C C . SER A 1 104 ? 34.597 9.120 -31.575 1.00 88.56 104 SER A C 1
ATOM 838 O O . SER A 1 104 ? 34.080 8.224 -30.914 1.00 88.56 104 SER A O 1
ATOM 840 N N . VAL A 1 105 ? 34.812 8.995 -32.885 1.00 88.69 105 VAL A N 1
ATOM 841 C CA . VAL A 1 105 ? 34.486 7.779 -33.645 1.00 88.69 105 VAL A CA 1
ATOM 842 C C . VAL A 1 105 ? 35.781 7.153 -34.142 1.00 88.69 105 VAL A C 1
ATOM 844 O O . VAL A 1 105 ? 36.431 7.682 -35.043 1.00 88.69 105 VAL A O 1
ATOM 847 N N . ASN A 1 106 ? 36.138 6.011 -33.565 1.00 92.25 106 ASN A N 1
ATOM 848 C CA . ASN A 1 106 ? 37.350 5.264 -33.876 1.00 92.25 106 ASN A CA 1
ATOM 849 C C . ASN A 1 106 ? 37.006 4.119 -34.830 1.00 92.25 106 ASN A C 1
ATOM 851 O O . ASN A 1 106 ? 36.603 3.033 -34.414 1.00 92.25 106 ASN A O 1
ATOM 855 N N . VAL A 1 107 ? 37.128 4.375 -36.131 1.00 91.75 107 VAL A N 1
ATOM 856 C CA . VAL A 1 107 ? 36.797 3.399 -37.176 1.00 91.75 107 VAL A CA 1
ATOM 857 C C . VAL A 1 107 ? 37.768 2.216 -37.137 1.00 91.75 107 VAL A C 1
ATOM 859 O O . VAL A 1 107 ? 38.966 2.385 -37.349 1.00 91.75 107 VAL A O 1
ATOM 862 N N . LYS A 1 108 ? 37.233 1.011 -36.920 1.00 91.56 108 LYS A N 1
ATOM 863 C CA . LYS A 1 108 ? 37.964 -0.266 -36.958 1.00 91.56 108 LYS A CA 1
ATOM 864 C C . LYS A 1 108 ? 37.943 -0.900 -38.347 1.00 91.56 108 LYS A C 1
ATOM 866 O O . LYS A 1 108 ? 38.918 -1.515 -38.767 1.00 91.56 108 LYS A O 1
ATOM 871 N N . GLN A 1 109 ? 36.832 -0.745 -39.061 1.00 90.00 109 GLN A N 1
ATOM 872 C CA . GLN A 1 109 ? 36.614 -1.313 -40.387 1.00 90.00 109 GLN A CA 1
ATOM 873 C C . GLN A 1 109 ? 35.752 -0.359 -41.214 1.00 90.00 109 GLN A C 1
ATOM 875 O O . GLN A 1 109 ? 34.743 0.123 -40.718 1.00 90.00 109 GLN A O 1
ATOM 880 N N . GLU A 1 110 ? 36.101 -0.114 -42.479 1.00 90.12 110 GLU A N 1
ATOM 881 C CA . GLU A 1 110 ? 35.287 0.729 -43.378 1.00 90.12 110 GLU A CA 1
ATOM 882 C C . GLU A 1 110 ? 34.430 -0.102 -44.356 1.00 90.12 110 GLU A C 1
ATOM 884 O O . GLU A 1 110 ? 33.377 0.347 -44.803 1.00 90.12 110 GLU A O 1
ATOM 889 N N . LYS A 1 111 ? 34.868 -1.322 -44.701 1.00 91.31 111 LYS A N 1
ATOM 890 C CA . LYS A 1 111 ? 34.202 -2.238 -45.645 1.00 91.31 111 LYS A CA 1
ATOM 891 C C . LYS A 1 111 ? 34.296 -3.693 -45.157 1.00 91.31 111 LYS A C 1
ATOM 893 O O . LYS A 1 111 ? 35.300 -4.024 -44.534 1.00 91.31 111 LYS A O 1
ATOM 898 N N . PRO A 1 112 ? 33.326 -4.566 -45.493 1.00 87.44 112 PRO A N 1
ATOM 899 C CA . PRO A 1 112 ? 32.161 -4.306 -46.353 1.00 87.44 112 PRO A CA 1
ATOM 900 C C . PRO A 1 112 ? 30.998 -3.593 -45.642 1.00 87.44 112 PRO A C 1
ATOM 902 O O . PRO A 1 112 ? 30.151 -2.996 -46.303 1.00 87.44 112 PRO A O 1
ATOM 905 N N . VAL A 1 113 ? 31.014 -3.587 -44.309 1.00 88.44 113 VAL A N 1
ATOM 906 C CA . VAL A 1 113 ? 30.182 -2.748 -43.439 1.00 88.44 113 VAL A CA 1
ATOM 907 C C . VAL A 1 113 ? 31.120 -1.946 -42.542 1.00 88.44 113 VAL A C 1
ATOM 909 O O . VAL A 1 113 ? 32.163 -2.467 -42.132 1.00 88.44 113 VAL A O 1
ATOM 912 N N . LYS A 1 114 ? 30.782 -0.685 -42.259 1.00 88.19 114 LYS A N 1
ATOM 913 C CA . LYS A 1 114 ? 31.600 0.153 -41.385 1.00 88.19 114 LYS A CA 1
ATOM 914 C C . LYS A 1 114 ? 31.384 -0.243 -39.926 1.00 88.19 114 LYS A C 1
ATOM 916 O O . LYS A 1 114 ? 30.243 -0.302 -39.473 1.00 88.19 114 LYS A O 1
ATOM 921 N N . ILE A 1 115 ? 32.477 -0.484 -39.211 1.00 89.06 115 ILE A N 1
ATOM 922 C CA . ILE A 1 115 ? 32.510 -0.816 -37.786 1.00 89.06 115 ILE A CA 1
ATOM 923 C C . ILE A 1 115 ? 33.422 0.190 -37.085 1.00 89.06 115 ILE A C 1
ATOM 925 O O . ILE A 1 115 ? 34.537 0.450 -37.548 1.00 89.06 115 ILE A O 1
ATOM 929 N N . ALA A 1 116 ? 32.968 0.767 -35.979 1.00 89.12 116 ALA A N 1
ATOM 930 C CA . ALA A 1 116 ? 33.722 1.744 -35.205 1.00 89.12 116 ALA A CA 1
ATOM 931 C C . ALA A 1 116 ? 33.456 1.606 -33.707 1.00 89.12 116 ALA A C 1
ATOM 933 O O . ALA A 1 116 ? 32.352 1.265 -33.297 1.00 89.12 116 ALA A O 1
ATOM 934 N N . ASP A 1 117 ? 34.443 1.951 -32.890 1.00 92.88 117 ASP A N 1
ATOM 935 C CA . ASP A 1 117 ? 34.188 2.255 -31.486 1.00 92.88 117 ASP A CA 1
ATOM 936 C C . ASP A 1 117 ? 33.711 3.705 -31.383 1.00 92.88 117 ASP A C 1
ATOM 938 O O . ASP A 1 117 ? 34.358 4.612 -31.914 1.00 92.88 117 ASP A O 1
ATOM 942 N N . ILE A 1 118 ? 32.587 3.933 -30.707 1.00 88.88 118 ILE A N 1
ATOM 943 C CA . ILE A 1 118 ? 32.080 5.283 -30.444 1.00 88.88 118 ILE A CA 1
ATOM 944 C C . ILE A 1 118 ? 32.386 5.614 -28.988 1.00 88.88 118 ILE A C 1
ATOM 946 O O . ILE A 1 118 ? 31.862 4.981 -28.077 1.00 88.88 118 ILE A O 1
ATOM 950 N N . VAL A 1 119 ? 33.255 6.597 -28.775 1.00 91.56 119 VAL A N 1
ATOM 951 C CA . VAL A 1 119 ? 33.659 7.062 -27.448 1.00 91.56 119 VAL A CA 1
ATOM 952 C C . VAL A 1 119 ? 32.851 8.300 -27.099 1.00 91.56 119 VAL A C 1
ATOM 954 O O . VAL A 1 119 ? 32.880 9.303 -27.819 1.00 91.56 119 VAL A O 1
ATOM 957 N N . LEU A 1 120 ? 32.117 8.213 -25.998 1.00 89.50 120 LEU A N 1
ATOM 958 C CA . LEU A 1 120 ? 31.307 9.283 -25.445 1.00 89.50 120 LEU A CA 1
ATOM 959 C C . LEU A 1 120 ? 32.074 9.907 -24.279 1.00 89.50 120 LEU A C 1
ATOM 961 O O . LEU A 1 120 ? 32.186 9.292 -23.220 1.00 89.50 120 LEU A O 1
ATOM 965 N N . HIS A 1 121 ? 32.589 11.118 -24.469 1.00 89.56 121 HIS A N 1
ATOM 966 C CA . HIS A 1 121 ? 33.294 11.842 -23.416 1.00 89.56 121 HIS A CA 1
ATOM 967 C C . HIS A 1 121 ? 32.272 12.489 -22.477 1.00 89.56 121 HIS A C 1
ATOM 969 O O . HIS A 1 121 ? 31.518 13.385 -22.882 1.00 89.56 121 HIS A O 1
ATOM 975 N N . CYS A 1 122 ? 32.235 12.012 -21.239 1.00 87.31 122 CYS A N 1
ATOM 976 C CA . CYS A 1 122 ? 31.240 12.338 -20.229 1.00 87.31 122 CYS A CA 1
ATOM 977 C C . CYS A 1 122 ? 31.845 13.205 -19.124 1.00 87.31 122 CYS A C 1
ATOM 979 O O . CYS A 1 122 ? 32.984 13.000 -18.707 1.00 87.31 122 CYS A O 1
ATOM 981 N N . GLU A 1 123 ? 31.052 14.144 -18.613 1.00 83.56 123 GLU A N 1
ATOM 982 C CA . GLU A 1 123 ? 31.387 14.891 -17.404 1.00 83.56 123 GLU A CA 1
ATOM 983 C C . GLU A 1 123 ? 30.198 14.858 -16.445 1.00 83.56 123 GLU A C 1
ATOM 985 O O . GLU A 1 123 ? 29.077 15.248 -16.790 1.00 83.56 123 GLU A O 1
ATOM 990 N N . PHE A 1 124 ? 30.436 14.389 -15.223 1.00 80.00 124 PHE A N 1
ATOM 991 C CA . PHE A 1 124 ? 29.416 14.304 -14.189 1.00 80.00 124 PHE A CA 1
ATOM 992 C C . PHE A 1 124 ? 29.960 14.813 -12.861 1.00 80.00 124 PHE A C 1
ATOM 994 O O . PHE A 1 124 ? 30.861 14.230 -12.272 1.00 80.00 124 PHE A O 1
ATOM 1001 N N . LYS A 1 125 ? 29.379 15.913 -12.366 1.00 79.06 125 LYS A N 1
ATOM 1002 C CA . LYS A 1 125 ? 29.756 16.532 -11.082 1.00 79.06 125 LYS A CA 1
ATOM 1003 C C . LYS A 1 125 ? 31.268 16.809 -10.948 1.00 79.06 125 LYS A C 1
ATOM 1005 O O . LYS A 1 125 ? 31.805 16.727 -9.850 1.00 79.06 125 LYS A O 1
ATOM 1010 N N . GLY A 1 126 ? 31.923 17.157 -12.057 1.00 81.88 126 GLY A N 1
ATOM 1011 C CA . GLY A 1 126 ? 33.360 17.440 -12.122 1.00 81.88 126 GLY A CA 1
ATOM 1012 C C . GLY A 1 126 ? 34.247 16.218 -12.378 1.00 81.88 126 GLY A C 1
ATOM 1013 O O . GLY A 1 126 ? 35.419 16.399 -12.693 1.00 81.88 126 GLY A O 1
ATOM 1014 N N . ASP A 1 127 ? 33.706 14.998 -12.305 1.00 83.12 127 ASP A N 1
ATOM 1015 C CA . ASP A 1 127 ? 34.417 13.788 -12.715 1.00 83.12 127 ASP A CA 1
ATOM 1016 C C . ASP A 1 127 ? 34.296 13.623 -14.240 1.00 83.12 127 ASP A C 1
ATOM 1018 O O . ASP A 1 127 ? 33.204 13.748 -14.805 1.00 83.12 127 ASP A O 1
ATOM 1022 N N . VAL A 1 128 ? 35.415 13.339 -14.909 1.00 86.06 128 VAL A N 1
ATOM 1023 C CA . VAL A 1 128 ? 35.474 13.095 -16.358 1.00 86.06 128 VAL A CA 1
ATOM 1024 C C . VAL A 1 128 ? 35.737 11.614 -16.598 1.00 86.06 128 VAL A C 1
ATOM 1026 O O . VAL A 1 128 ? 36.658 11.034 -16.020 1.00 86.06 128 VAL A O 1
ATOM 1029 N N . PHE A 1 129 ? 34.928 11.000 -17.452 1.00 90.69 129 PHE A N 1
ATOM 1030 C CA . PHE A 1 129 ? 35.089 9.609 -17.864 1.00 90.69 129 PHE A CA 1
ATOM 1031 C C . PHE A 1 129 ? 34.569 9.407 -19.285 1.00 90.69 129 PHE A C 1
ATOM 1033 O O . PHE A 1 129 ? 33.815 10.218 -19.817 1.00 90.69 129 PHE A O 1
ATOM 1040 N N . ASP A 1 130 ? 34.949 8.295 -19.892 1.00 92.62 130 ASP A N 1
ATOM 1041 C CA . ASP A 1 130 ? 34.551 7.908 -21.233 1.00 92.62 130 ASP A CA 1
ATOM 1042 C C . ASP A 1 130 ? 33.643 6.684 -21.172 1.00 92.62 130 ASP A C 1
ATOM 1044 O O . ASP A 1 130 ? 33.931 5.713 -20.477 1.00 92.62 130 ASP A O 1
ATOM 1048 N N . ILE A 1 131 ? 32.564 6.695 -21.949 1.00 91.69 131 ILE A N 1
ATOM 1049 C CA . ILE A 1 131 ? 31.774 5.495 -22.228 1.00 91.69 131 ILE A CA 1
ATOM 1050 C C . ILE A 1 131 ? 32.088 5.072 -23.658 1.00 91.69 131 ILE A C 1
ATOM 1052 O O . ILE A 1 131 ? 31.739 5.766 -24.614 1.00 91.69 131 ILE A O 1
ATOM 1056 N N . THR A 1 132 ? 32.754 3.932 -23.817 1.00 92.88 132 THR A N 1
ATOM 1057 C CA . THR A 1 132 ? 33.074 3.376 -25.131 1.00 92.88 132 THR A CA 1
ATOM 1058 C C . THR A 1 132 ? 32.039 2.341 -25.539 1.00 92.88 132 THR A C 1
ATOM 1060 O O . THR A 1 132 ? 31.953 1.258 -24.963 1.00 92.88 132 THR A O 1
ATOM 1063 N N . LEU A 1 133 ? 31.304 2.658 -26.595 1.00 91.19 133 LEU A N 1
ATOM 1064 C CA . LEU A 1 133 ? 30.409 1.759 -27.305 1.00 91.19 133 LEU A CA 1
ATOM 1065 C C . LEU A 1 133 ? 31.231 0.943 -28.313 1.00 91.19 133 LEU A C 1
ATOM 1067 O O . LEU A 1 133 ? 31.635 1.463 -29.362 1.00 91.19 133 LEU A O 1
ATOM 1071 N N . LYS A 1 134 ? 31.542 -0.312 -27.982 1.00 92.50 134 LYS A N 1
ATOM 1072 C CA . LYS A 1 134 ? 32.426 -1.154 -28.798 1.00 92.50 134 LYS A CA 1
ATOM 1073 C C . LYS A 1 134 ? 31.720 -1.714 -30.025 1.00 92.50 134 LYS A C 1
ATOM 1075 O O . LYS A 1 134 ? 30.562 -2.118 -29.963 1.00 92.50 134 LYS A O 1
ATOM 1080 N N . ASP A 1 135 ? 32.471 -1.767 -31.123 1.00 90.19 135 ASP A N 1
ATOM 1081 C CA . ASP A 1 135 ? 32.092 -2.452 -32.361 1.00 90.19 135 ASP A CA 1
ATOM 1082 C C . ASP A 1 135 ? 30.737 -1.989 -32.920 1.00 90.19 135 ASP A C 1
ATOM 1084 O O . ASP A 1 135 ? 29.956 -2.780 -33.436 1.00 90.19 135 ASP A O 1
ATOM 1088 N N . CYS A 1 136 ? 30.444 -0.689 -32.836 1.00 87.75 136 CYS A N 1
ATOM 1089 C CA . CYS A 1 136 ? 29.243 -0.113 -33.428 1.00 87.75 136 CYS A CA 1
ATOM 1090 C C . CYS A 1 136 ? 29.257 -0.284 -34.948 1.00 87.75 136 CYS A C 1
ATOM 1092 O O . CYS A 1 136 ? 30.263 -0.021 -35.604 1.00 87.75 136 CYS A O 1
ATOM 1094 N N . ILE A 1 137 ? 28.123 -0.668 -35.518 1.00 85.56 137 ILE A N 1
ATOM 1095 C CA . ILE A 1 137 ? 27.968 -1.055 -36.914 1.00 85.56 137 ILE A CA 1
ATOM 1096 C C . ILE A 1 137 ? 27.092 -0.031 -37.614 1.00 85.56 137 ILE A C 1
ATOM 1098 O O . ILE A 1 137 ? 25.955 0.210 -37.207 1.00 85.56 137 ILE A O 1
ATOM 1102 N N . GLN A 1 138 ? 27.602 0.563 -38.687 1.00 87.69 138 GLN A N 1
ATOM 1103 C CA . GLN A 1 138 ? 26.834 1.498 -39.494 1.00 87.69 138 GLN A CA 1
ATOM 1104 C C . GLN A 1 138 ? 26.074 0.761 -40.601 1.00 87.69 138 GLN A C 1
ATOM 1106 O O . GLN A 1 138 ? 26.671 0.148 -41.489 1.00 87.69 138 GLN A O 1
ATOM 1111 N N . THR A 1 139 ? 24.753 0.885 -40.584 1.00 85.69 139 THR A N 1
ATOM 1112 C CA . THR A 1 139 ? 23.875 0.505 -41.700 1.00 85.69 139 THR A CA 1
ATOM 1113 C C . THR A 1 139 ? 23.589 1.707 -42.600 1.00 85.69 139 THR A C 1
ATOM 1115 O O . THR A 1 139 ? 24.077 2.815 -42.374 1.00 85.69 139 THR A O 1
ATOM 1118 N N . ASP A 1 140 ? 22.773 1.510 -43.627 1.00 80.44 140 ASP A N 1
ATOM 1119 C CA . ASP A 1 140 ? 22.238 2.589 -44.455 1.00 80.44 140 ASP A CA 1
ATOM 1120 C C . ASP A 1 140 ? 21.271 3.529 -43.709 1.00 80.44 140 ASP A C 1
ATOM 1122 O O . ASP A 1 140 ? 21.078 4.666 -44.151 1.00 80.44 140 ASP A O 1
ATOM 1126 N N . ARG A 1 141 ? 20.705 3.091 -42.575 1.00 79.19 141 ARG A N 1
ATOM 1127 C CA . ARG A 1 141 ? 19.733 3.859 -41.777 1.00 79.19 141 ARG A CA 1
ATOM 1128 C C . ARG A 1 141 ? 20.325 4.461 -40.503 1.00 79.19 141 ARG A C 1
ATOM 1130 O O . ARG A 1 141 ? 20.020 5.608 -40.187 1.00 79.19 141 ARG A O 1
ATOM 1137 N N . SER A 1 142 ? 21.134 3.697 -39.768 1.00 79.62 142 SER A N 1
ATOM 1138 C CA . SER A 1 142 ? 21.631 4.093 -38.442 1.00 79.62 142 SER A CA 1
ATOM 1139 C C . SER A 1 142 ? 22.879 3.321 -37.983 1.00 79.62 142 SER A C 1
ATOM 1141 O O . SER A 1 142 ? 23.344 2.403 -38.663 1.00 79.62 142 SER A O 1
ATOM 1143 N N . TRP A 1 143 ? 23.407 3.695 -36.816 1.00 82.25 143 TRP A N 1
ATOM 1144 C CA . TRP A 1 143 ? 24.408 2.942 -36.060 1.00 82.25 143 TRP A CA 1
ATOM 1145 C C . TRP A 1 143 ? 23.746 1.978 -35.074 1.00 82.25 143 TRP A C 1
ATOM 1147 O O . TRP A 1 143 ? 22.799 2.354 -34.384 1.00 82.25 143 TRP A O 1
ATOM 1157 N N . TYR A 1 144 ? 24.297 0.772 -34.970 1.00 78.69 144 TYR A N 1
ATOM 1158 C CA . TYR A 1 144 ? 23.877 -0.244 -34.009 1.00 78.69 144 TYR A CA 1
ATOM 1159 C C . TYR A 1 144 ? 25.046 -0.661 -33.123 1.00 78.69 144 TYR A C 1
ATOM 1161 O O . TYR A 1 144 ? 26.147 -0.842 -33.632 1.00 78.69 144 TYR A O 1
ATOM 1169 N N . LEU A 1 145 ? 24.840 -0.803 -31.814 1.00 77.88 145 LEU A N 1
ATOM 1170 C CA . LEU A 1 145 ? 25.898 -1.243 -30.895 1.00 77.88 145 LEU A CA 1
ATOM 1171 C C . LEU A 1 145 ? 26.216 -2.729 -31.107 1.00 77.88 145 LEU A C 1
ATOM 1173 O O . LEU A 1 145 ? 25.403 -3.556 -30.728 1.00 77.88 145 LEU A O 1
ATOM 1177 N N . GLY A 1 146 ? 27.383 -3.068 -31.663 1.00 69.19 146 GLY A N 1
ATOM 1178 C CA . GLY A 1 146 ? 27.742 -4.453 -32.000 1.00 69.19 146 GLY A CA 1
ATOM 1179 C C . GLY A 1 146 ? 28.475 -5.241 -30.918 1.00 69.19 146 GLY A C 1
ATOM 1180 O O . GLY A 1 146 ? 28.684 -6.441 -31.094 1.00 69.19 146 GLY A O 1
ATOM 1181 N N . GLY A 1 147 ? 28.870 -4.586 -29.827 1.00 81.81 147 GLY A N 1
ATOM 1182 C CA . GLY A 1 147 ? 29.739 -5.143 -28.798 1.00 81.81 147 GLY A CA 1
ATOM 1183 C C . GLY A 1 147 ? 29.286 -4.801 -27.382 1.00 81.81 147 GLY A C 1
ATOM 1184 O O . GLY A 1 147 ? 28.109 -4.857 -27.049 1.00 81.81 147 GLY A O 1
ATOM 1185 N N . ARG A 1 148 ? 30.266 -4.456 -26.550 1.00 89.94 148 ARG A N 1
ATOM 1186 C CA . ARG A 1 148 ? 30.097 -4.103 -25.138 1.00 89.94 148 ARG A CA 1
ATOM 1187 C C . ARG A 1 148 ? 29.994 -2.604 -24.918 1.00 89.94 148 ARG A C 1
ATOM 1189 O O . ARG A 1 148 ? 30.461 -1.815 -25.749 1.00 89.94 148 ARG A O 1
ATOM 1196 N N . ILE A 1 149 ? 29.489 -2.226 -23.753 1.00 90.81 149 ILE A N 1
ATOM 1197 C CA . ILE A 1 149 ? 29.615 -0.862 -23.245 1.00 90.81 149 ILE A CA 1
ATOM 1198 C C . ILE A 1 149 ? 30.709 -0.868 -22.183 1.00 90.81 149 ILE A C 1
ATOM 1200 O O . ILE A 1 149 ? 30.601 -1.544 -21.167 1.00 90.81 149 ILE A O 1
ATOM 1204 N N . ILE A 1 150 ? 31.789 -0.135 -22.438 1.00 93.00 150 ILE A N 1
ATOM 1205 C CA . ILE A 1 150 ? 32.951 -0.112 -21.550 1.00 93.00 150 ILE A CA 1
ATOM 1206 C C . ILE A 1 150 ? 33.116 1.301 -21.000 1.00 93.00 150 ILE A C 1
ATOM 1208 O O . ILE A 1 150 ? 33.548 2.184 -21.748 1.00 93.00 150 ILE A O 1
ATOM 1212 N N . PRO A 1 151 ? 32.792 1.537 -19.720 1.00 91.94 151 PRO A N 1
ATOM 1213 C CA . PRO A 1 151 ? 33.189 2.765 -19.061 1.00 91.94 151 PRO A CA 1
ATOM 1214 C C . PRO A 1 151 ? 34.711 2.714 -18.799 1.00 91.94 151 PRO A C 1
ATOM 1216 O O . PRO A 1 151 ? 35.238 1.703 -18.335 1.00 91.94 151 PRO A O 1
ATOM 1219 N N . SER A 1 152 ? 35.436 3.789 -19.115 1.00 93.19 152 SER A N 1
ATOM 1220 C CA . SER A 1 152 ? 36.867 3.971 -18.812 1.00 93.19 152 SER A CA 1
ATOM 1221 C C . SER A 1 152 ? 37.205 5.399 -18.356 1.00 93.19 152 SER A C 1
ATOM 1223 O O . SER A 1 152 ? 36.546 6.342 -18.776 1.00 93.19 152 SER A O 1
ATOM 1225 N N . GLY A 1 153 ? 38.236 5.573 -17.525 1.00 90.12 153 GLY A N 1
ATOM 1226 C CA . GLY A 1 153 ? 38.690 6.879 -17.023 1.00 90.12 153 GLY A CA 1
ATOM 1227 C C . GLY A 1 153 ? 38.689 6.982 -15.495 1.00 90.12 153 GLY A C 1
ATOM 1228 O O . GLY A 1 153 ? 37.949 6.269 -14.817 1.00 90.12 153 GLY A O 1
ATOM 1229 N N . ASP A 1 154 ? 39.511 7.892 -14.969 1.00 83.25 154 ASP A N 1
ATOM 1230 C CA . ASP A 1 154 ? 39.796 8.031 -13.530 1.00 83.25 154 ASP A CA 1
ATOM 1231 C C . ASP A 1 154 ? 38.537 8.319 -12.687 1.00 83.25 154 ASP A C 1
ATOM 1233 O O . ASP A 1 154 ? 38.456 7.958 -11.514 1.00 83.25 154 ASP A O 1
ATOM 1237 N N . GLY A 1 155 ? 37.510 8.930 -13.290 1.00 83.00 155 GLY A N 1
ATOM 1238 C CA . GLY A 1 155 ? 36.243 9.236 -12.624 1.00 83.00 155 GLY A CA 1
ATOM 1239 C C . GLY A 1 155 ? 35.356 8.025 -12.303 1.00 83.00 155 GLY A C 1
ATOM 1240 O O . GLY A 1 155 ? 34.422 8.167 -11.516 1.00 83.00 155 GLY A O 1
ATOM 1241 N N . ILE A 1 156 ? 35.606 6.841 -12.876 1.00 86.75 156 ILE A N 1
ATOM 1242 C CA . ILE A 1 156 ? 34.699 5.685 -12.728 1.00 86.75 156 ILE A CA 1
ATOM 1243 C C . ILE A 1 156 ? 34.839 5.005 -11.384 1.00 86.75 156 ILE A C 1
ATOM 1245 O O . ILE A 1 156 ? 33.826 4.744 -10.745 1.00 86.75 156 ILE A O 1
ATOM 1249 N N . GLU A 1 157 ? 36.064 4.744 -10.933 1.00 86.81 157 GLU A N 1
ATOM 1250 C CA . GLU A 1 157 ? 36.284 4.142 -9.614 1.00 86.81 157 GLU A CA 1
ATOM 1251 C C . GLU A 1 157 ? 35.710 5.048 -8.517 1.00 86.81 157 GLU A C 1
ATOM 1253 O O . GLU A 1 157 ? 35.029 4.581 -7.610 1.00 86.81 157 GLU A O 1
ATOM 1258 N N . SER A 1 158 ? 35.878 6.366 -8.673 1.00 83.81 158 SER A N 1
ATOM 1259 C CA . SER A 1 158 ? 35.259 7.389 -7.823 1.00 83.81 158 SER A CA 1
ATOM 1260 C C . SER A 1 158 ? 33.725 7.347 -7.878 1.00 83.81 158 SER A C 1
ATOM 1262 O O . SER A 1 158 ? 33.073 7.412 -6.835 1.00 83.81 158 SER A O 1
ATOM 1264 N N . ALA A 1 159 ? 33.122 7.212 -9.064 1.00 79.69 159 ALA A N 1
ATOM 1265 C CA . ALA A 1 159 ? 31.670 7.117 -9.218 1.00 79.69 159 ALA A CA 1
ATOM 1266 C C . ALA A 1 159 ? 31.097 5.843 -8.574 1.00 79.69 159 ALA A C 1
ATOM 1268 O O . ALA A 1 159 ? 30.121 5.938 -7.825 1.00 79.69 159 ALA A O 1
ATOM 1269 N N . ILE A 1 160 ? 31.742 4.693 -8.798 1.00 84.25 160 ILE A N 1
ATOM 1270 C CA . ILE A 1 160 ? 31.395 3.403 -8.185 1.00 84.25 160 ILE A CA 1
ATOM 1271 C C . ILE A 1 160 ? 31.494 3.519 -6.662 1.00 84.25 160 ILE A C 1
ATOM 1273 O O . ILE A 1 160 ? 30.502 3.298 -5.973 1.00 84.25 160 ILE A O 1
ATOM 1277 N N . ALA A 1 161 ? 32.632 3.981 -6.136 1.00 85.06 161 ALA A N 1
ATOM 1278 C CA . ALA A 1 161 ? 32.844 4.127 -4.697 1.00 85.06 161 ALA A CA 1
ATOM 1279 C C . ALA A 1 161 ? 31.834 5.090 -4.050 1.00 85.06 161 ALA A C 1
ATOM 1281 O O . ALA A 1 161 ? 31.275 4.787 -2.999 1.00 85.06 161 ALA A O 1
ATOM 1282 N N . LYS A 1 162 ? 31.528 6.232 -4.687 1.00 81.56 162 LYS A N 1
ATOM 1283 C CA . LYS A 1 162 ? 30.498 7.177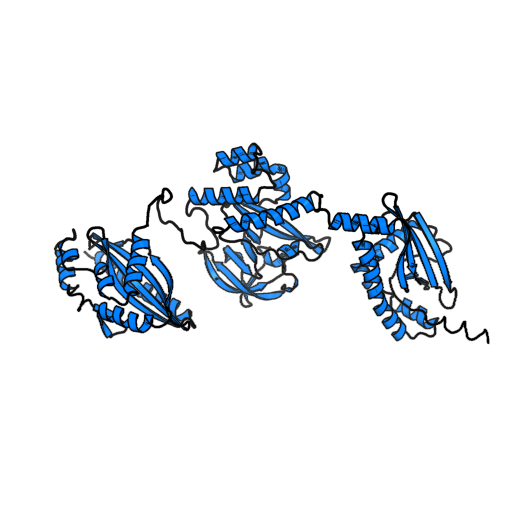 -4.208 1.00 81.56 162 LYS A CA 1
ATOM 1284 C C . LYS A 1 162 ? 29.105 6.551 -4.201 1.00 81.56 162 LYS A C 1
ATOM 1286 O O . LYS A 1 162 ? 28.279 6.921 -3.368 1.00 81.56 162 LYS A O 1
ATOM 1291 N N . GLN A 1 163 ? 28.801 5.670 -5.149 1.00 79.38 163 GLN A N 1
ATOM 1292 C CA . GLN A 1 163 ? 27.503 5.014 -5.233 1.00 79.38 163 GLN A CA 1
ATOM 1293 C C . GLN A 1 163 ? 27.393 3.853 -4.241 1.00 79.38 163 GLN A C 1
ATOM 1295 O O . GLN A 1 163 ? 26.351 3.716 -3.607 1.00 79.38 163 GLN A O 1
ATOM 1300 N N . GLU A 1 164 ? 28.456 3.079 -4.032 1.00 80.12 164 GLU A N 1
ATOM 1301 C CA . GLU A 1 164 ? 28.547 2.101 -2.943 1.00 80.12 164 GLU A CA 1
ATOM 1302 C C . GLU A 1 164 ? 28.427 2.789 -1.580 1.00 80.12 164 GLU A C 1
ATOM 1304 O O . GLU A 1 164 ? 27.635 2.366 -0.745 1.00 80.12 164 GLU A O 1
ATOM 1309 N N . GLU A 1 165 ? 29.100 3.925 -1.381 1.00 81.31 165 GLU A N 1
ATOM 1310 C CA . GLU A 1 165 ? 28.944 4.743 -0.176 1.00 81.31 165 GLU A CA 1
ATOM 1311 C C . GLU A 1 165 ? 27.498 5.242 -0.014 1.00 81.31 165 GLU A C 1
ATOM 1313 O O . GLU A 1 165 ? 27.019 5.347 1.107 1.00 81.31 165 GLU A O 1
ATOM 1318 N N . ARG A 1 166 ? 26.764 5.523 -1.100 1.00 74.75 166 ARG A N 1
ATOM 1319 C CA . ARG A 1 166 ? 25.332 5.883 -1.040 1.00 74.75 166 ARG A CA 1
ATOM 1320 C C . ARG A 1 166 ? 24.409 4.701 -0.782 1.00 74.75 166 ARG A C 1
ATOM 1322 O O . ARG A 1 166 ? 23.390 4.907 -0.142 1.00 74.75 166 ARG A O 1
ATOM 1329 N N . LYS A 1 167 ? 24.730 3.511 -1.293 1.00 72.38 167 LYS A N 1
ATOM 1330 C CA . LYS A 1 167 ? 23.996 2.272 -0.992 1.00 72.38 167 LYS A CA 1
ATOM 1331 C C . LYS A 1 167 ? 24.202 1.861 0.468 1.00 72.38 167 LYS A C 1
ATOM 1333 O O . LYS A 1 167 ? 23.285 1.335 1.080 1.00 72.38 167 LYS A O 1
ATOM 1338 N N . ASN A 1 168 ? 25.384 2.149 1.012 1.00 71.69 168 ASN A N 1
ATOM 1339 C CA . ASN A 1 168 ? 25.755 1.844 2.393 1.00 71.69 168 ASN A CA 1
ATOM 1340 C C . ASN A 1 168 ? 25.415 2.972 3.378 1.00 71.69 168 ASN A C 1
ATOM 1342 O O . ASN A 1 168 ? 25.367 2.741 4.584 1.00 71.69 168 ASN A O 1
ATOM 1346 N N . LYS A 1 169 ? 25.201 4.204 2.899 1.00 66.81 169 LYS A N 1
ATOM 1347 C CA . LYS A 1 169 ? 24.643 5.278 3.719 1.00 66.81 169 LYS A CA 1
ATOM 1348 C C . LYS A 1 169 ? 23.136 5.052 3.841 1.00 66.81 169 LYS A C 1
ATOM 1350 O O . LYS A 1 169 ? 22.491 4.930 2.801 1.00 66.81 169 LYS A O 1
ATOM 1355 N N . PRO A 1 170 ? 22.570 5.092 5.060 1.00 52.88 170 PRO A N 1
ATOM 1356 C CA . PRO A 1 170 ? 21.124 5.164 5.223 1.00 52.88 170 PRO A CA 1
ATOM 1357 C C . PRO A 1 170 ? 20.589 6.303 4.345 1.00 52.88 170 PRO A C 1
ATOM 1359 O O . PRO A 1 170 ? 21.203 7.382 4.299 1.00 52.88 170 PRO A O 1
ATOM 1362 N N . GLN A 1 171 ? 19.546 6.039 3.555 1.00 52.84 171 GLN A N 1
ATOM 1363 C CA . GLN A 1 171 ? 19.039 6.895 2.485 1.00 52.84 171 GLN A CA 1
ATOM 1364 C C . GLN A 1 171 ? 18.612 8.262 3.046 1.00 52.84 171 GLN A C 1
ATOM 1366 O O . GLN A 1 171 ? 17.448 8.547 3.306 1.00 52.84 171 GLN A O 1
ATOM 1371 N N . GLY A 1 172 ? 19.566 9.181 3.183 1.00 44.25 172 GLY A N 1
ATOM 1372 C CA . GLY A 1 172 ? 19.390 10.470 3.856 1.00 44.25 172 GLY A CA 1
ATOM 1373 C C . GLY A 1 172 ? 18.520 11.504 3.128 1.00 44.25 172 GLY A C 1
ATOM 1374 O O . GLY A 1 172 ? 18.528 12.672 3.526 1.00 44.25 172 GLY A O 1
ATOM 1375 N N . GLY A 1 173 ? 17.789 11.121 2.079 1.00 52.00 173 GLY A N 1
ATOM 1376 C CA . GLY A 1 173 ? 16.745 11.950 1.469 1.00 52.00 173 GLY A CA 1
ATOM 1377 C C . GLY A 1 173 ? 15.452 11.904 2.286 1.00 52.00 173 GLY A C 1
ATOM 1378 O O . GLY A 1 173 ? 15.235 10.962 3.035 1.00 52.00 173 GLY A O 1
ATOM 1379 N N . LEU A 1 174 ? 14.571 12.903 2.145 1.00 47.91 174 LEU A N 1
ATOM 1380 C CA . LEU A 1 174 ? 13.298 12.954 2.884 1.00 47.91 174 LEU A CA 1
ATOM 1381 C C . LEU A 1 174 ? 12.492 11.647 2.740 1.00 47.91 174 LEU A C 1
ATOM 1383 O O . LEU A 1 174 ? 11.984 11.150 3.732 1.00 47.91 174 LEU A O 1
ATOM 1387 N N . LEU A 1 175 ? 12.445 11.070 1.533 1.00 45.94 175 LEU A N 1
ATOM 1388 C CA . LEU A 1 175 ? 11.740 9.814 1.245 1.00 45.94 175 LEU A CA 1
ATOM 1389 C C . LEU A 1 175 ? 12.454 8.568 1.790 1.00 45.94 175 LEU A C 1
ATOM 1391 O O . LEU A 1 175 ? 11.796 7.672 2.297 1.00 45.94 175 LEU A O 1
ATOM 1395 N N . GLY A 1 176 ? 13.787 8.526 1.740 1.00 50.75 176 GLY A N 1
ATOM 1396 C CA . GLY A 1 176 ? 14.557 7.408 2.292 1.00 50.75 176 GLY A CA 1
ATOM 1397 C C . GLY A 1 176 ? 14.529 7.377 3.818 1.00 50.75 176 GLY A C 1
ATOM 1398 O O . GLY A 1 176 ? 14.333 6.329 4.417 1.00 50.75 176 GLY A O 1
ATOM 1399 N N . LYS A 1 177 ? 14.565 8.558 4.447 1.00 54.59 177 LYS A N 1
ATOM 1400 C CA . LYS A 1 177 ? 14.310 8.704 5.880 1.00 54.59 177 LYS A CA 1
ATOM 1401 C C . LYS A 1 177 ? 12.886 8.294 6.250 1.00 54.59 177 LYS A C 1
ATOM 1403 O O . LYS A 1 177 ? 12.708 7.768 7.335 1.00 54.59 177 LYS A O 1
ATOM 1408 N N . ILE A 1 178 ? 11.883 8.534 5.396 1.00 53.12 178 ILE A N 1
ATOM 1409 C CA . ILE A 1 178 ? 10.508 8.052 5.625 1.00 53.12 178 ILE A CA 1
ATOM 1410 C C . ILE A 1 178 ? 10.469 6.519 5.584 1.00 53.12 178 ILE A C 1
ATOM 1412 O O . ILE A 1 178 ? 9.961 5.923 6.524 1.00 53.12 178 ILE A O 1
ATOM 1416 N N . ALA A 1 179 ? 11.081 5.886 4.579 1.00 50.97 179 ALA A N 1
ATOM 1417 C CA . ALA A 1 179 ? 11.126 4.425 4.472 1.00 50.97 179 ALA A CA 1
ATOM 1418 C C . ALA A 1 179 ? 11.883 3.756 5.641 1.00 50.97 179 ALA A C 1
ATOM 1420 O O . ALA A 1 179 ? 11.373 2.815 6.240 1.00 50.97 179 ALA A O 1
ATOM 1421 N N . GLU A 1 180 ? 13.049 4.279 6.034 1.00 53.34 180 GLU A N 1
ATOM 1422 C CA . GLU A 1 180 ? 13.824 3.768 7.179 1.00 53.34 180 GLU A CA 1
ATOM 1423 C C . GLU A 1 180 ? 13.141 4.039 8.533 1.00 53.34 180 GLU A C 1
ATOM 1425 O O . GLU A 1 180 ? 13.243 3.232 9.461 1.00 53.34 180 GLU A O 1
ATOM 1430 N N . MET A 1 181 ? 12.418 5.160 8.669 1.00 56.09 181 MET A N 1
ATOM 1431 C CA . MET A 1 181 ? 11.596 5.430 9.857 1.00 56.09 181 MET A CA 1
ATOM 1432 C C . MET A 1 181 ? 10.420 4.454 9.956 1.00 56.09 181 MET A C 1
ATOM 1434 O O . MET A 1 181 ? 10.108 4.022 11.061 1.00 56.09 181 MET A O 1
ATOM 1438 N N . GLU A 1 182 ? 9.796 4.073 8.839 1.00 54.66 182 GLU A N 1
ATOM 1439 C CA . GLU A 1 182 ? 8.733 3.057 8.809 1.00 54.66 182 GLU A CA 1
ATOM 1440 C C . GLU A 1 182 ? 9.249 1.649 9.139 1.00 54.66 182 GLU A C 1
ATOM 1442 O O . GLU A 1 182 ? 8.561 0.884 9.810 1.00 54.66 182 GLU A O 1
ATOM 1447 N N . GLU A 1 183 ? 10.457 1.291 8.704 1.00 51.69 183 GLU A N 1
ATOM 1448 C CA . GLU A 1 183 ? 11.036 -0.033 8.970 1.00 51.69 183 GLU A CA 1
ATOM 1449 C C . GLU A 1 183 ? 11.447 -0.179 10.447 1.00 51.69 183 GLU A C 1
ATOM 1451 O O . GLU A 1 183 ? 11.089 -1.160 11.095 1.00 51.69 183 GLU A O 1
ATOM 1456 N N . SER A 1 184 ? 12.070 0.855 11.026 1.00 49.56 184 SER A N 1
ATOM 1457 C CA . SER A 1 184 ? 12.461 0.876 12.447 1.00 49.56 184 SER A CA 1
ATOM 1458 C C . SER A 1 184 ? 11.285 1.004 13.427 1.00 49.56 184 SER A C 1
ATOM 1460 O O . SER A 1 184 ? 11.331 0.435 14.516 1.00 49.56 184 SER A O 1
ATOM 1462 N N . THR A 1 185 ? 10.199 1.693 13.055 1.00 54.66 185 THR A N 1
ATOM 1463 C CA . THR A 1 185 ? 8.982 1.739 13.891 1.00 54.66 185 THR A CA 1
ATOM 1464 C C . THR A 1 185 ? 8.178 0.442 13.842 1.00 54.66 185 THR A C 1
ATOM 1466 O O . THR A 1 185 ? 7.475 0.145 14.807 1.00 54.66 185 THR A O 1
ATOM 1469 N N . ASN A 1 186 ? 8.292 -0.356 12.775 1.00 52.94 186 ASN A N 1
ATOM 1470 C CA . ASN A 1 186 ? 7.616 -1.651 12.684 1.00 52.94 186 ASN A CA 1
ATOM 1471 C C . ASN A 1 186 ? 8.230 -2.713 13.615 1.00 52.94 186 ASN A C 1
ATOM 1473 O O . ASN A 1 186 ? 7.479 -3.530 14.144 1.00 52.94 186 ASN A O 1
ATOM 1477 N N . GLU A 1 187 ? 9.542 -2.685 13.875 1.00 48.06 187 GLU A N 1
ATOM 1478 C CA . GLU A 1 187 ? 10.188 -3.630 14.804 1.00 48.06 187 GLU A CA 1
ATOM 1479 C C . GLU A 1 187 ? 9.881 -3.314 16.281 1.00 48.06 187 GLU A C 1
ATOM 1481 O O . GLU A 1 187 ? 9.513 -4.217 17.030 1.00 48.06 187 GLU A O 1
ATOM 1486 N N . GLU A 1 188 ? 9.911 -2.042 16.707 1.00 46.62 188 GLU A N 1
ATOM 1487 C CA . GLU A 1 188 ? 9.543 -1.659 18.088 1.00 46.62 188 GLU A CA 1
ATOM 1488 C C . GLU A 1 188 ? 8.022 -1.709 18.345 1.00 46.62 188 GLU A C 1
ATOM 1490 O O . GLU A 1 188 ? 7.575 -1.984 19.464 1.00 46.62 188 GLU A O 1
ATOM 1495 N N . ALA A 1 189 ? 7.186 -1.486 17.323 1.00 46.97 189 ALA A N 1
ATOM 1496 C CA . ALA A 1 189 ? 5.737 -1.652 17.449 1.00 46.97 189 ALA A CA 1
ATOM 1497 C C . ALA A 1 189 ? 5.332 -3.126 17.596 1.00 46.97 189 ALA A C 1
ATOM 1499 O O . ALA A 1 189 ? 4.334 -3.399 18.266 1.00 46.97 189 ALA A O 1
ATOM 1500 N N . ALA A 1 190 ? 6.103 -4.068 17.040 1.00 46.34 190 ALA A N 1
ATOM 1501 C CA . ALA A 1 190 ? 5.801 -5.496 17.099 1.00 46.34 190 ALA A CA 1
ATOM 1502 C C . ALA A 1 190 ? 5.796 -6.046 18.540 1.00 46.34 190 ALA A C 1
ATOM 1504 O O . ALA A 1 190 ? 4.950 -6.875 18.864 1.00 46.34 190 ALA A O 1
ATOM 1505 N N . GLU A 1 191 ? 6.616 -5.525 19.457 1.00 43.00 191 GLU A N 1
ATOM 1506 C CA . GLU A 1 191 ? 6.635 -6.014 20.850 1.00 43.00 191 GLU A CA 1
ATOM 1507 C C . GLU A 1 191 ? 5.515 -5.429 21.735 1.00 43.00 191 GLU A C 1
ATOM 1509 O O . GLU A 1 191 ? 5.162 -6.013 22.759 1.00 43.00 191 GLU A O 1
ATOM 1514 N N . SER A 1 192 ? 4.870 -4.332 21.315 1.00 44.88 192 SER A N 1
ATOM 1515 C CA . SER A 1 192 ? 3.669 -3.776 21.974 1.00 44.88 192 SER A CA 1
ATOM 1516 C C . SER A 1 192 ? 2.349 -4.151 21.275 1.00 44.88 192 SER A C 1
ATOM 1518 O O . SER A 1 192 ? 1.269 -3.770 21.731 1.00 44.88 192 SER A O 1
ATOM 1520 N N . SER A 1 193 ? 2.418 -4.924 20.183 1.00 43.25 193 SER A N 1
ATOM 1521 C CA . SER A 1 193 ? 1.317 -5.156 19.230 1.00 43.25 193 SER A CA 1
ATOM 1522 C C . SER A 1 193 ? 0.306 -6.246 19.605 1.00 43.25 193 SER A C 1
ATOM 1524 O O . SER A 1 193 ? -0.636 -6.475 18.848 1.00 43.25 193 SER A O 1
ATOM 1526 N N . ASN A 1 194 ? 0.390 -6.843 20.799 1.00 43.50 194 ASN A N 1
ATOM 1527 C CA . ASN A 1 194 ? -0.510 -7.920 21.258 1.00 43.50 194 ASN A CA 1
ATOM 1528 C C . ASN A 1 194 ? -1.997 -7.512 21.458 1.00 43.50 194 ASN A C 1
ATOM 1530 O O . ASN A 1 194 ? -2.762 -8.216 22.118 1.00 43.50 194 ASN A O 1
ATOM 1534 N N . ARG A 1 195 ? -2.428 -6.368 20.910 1.00 52.97 195 ARG A N 1
ATOM 1535 C CA . ARG A 1 195 ? -3.812 -5.865 20.948 1.00 52.97 195 ARG A CA 1
ATOM 1536 C C . ARG A 1 195 ? -4.362 -5.371 19.606 1.00 52.97 195 ARG A C 1
ATOM 1538 O O . ARG A 1 195 ? -5.488 -4.880 19.589 1.00 52.97 195 ARG A O 1
ATOM 1545 N N . MET A 1 196 ? -3.620 -5.448 18.500 1.00 54.50 196 MET A N 1
ATOM 1546 C CA . MET A 1 196 ? -4.146 -4.954 17.219 1.00 54.50 196 MET A CA 1
ATOM 1547 C C . MET A 1 196 ? -5.081 -5.975 16.563 1.00 54.50 196 MET A C 1
ATOM 1549 O O . MET A 1 196 ? -4.756 -7.153 16.481 1.00 54.50 196 MET A O 1
ATOM 1553 N N . ILE A 1 197 ? -6.240 -5.498 16.098 1.00 72.81 197 ILE A N 1
ATOM 1554 C CA . ILE A 1 197 ? -7.296 -6.313 15.475 1.00 72.81 197 ILE A CA 1
ATOM 1555 C C . ILE A 1 197 ? -6.869 -6.793 14.084 1.00 72.81 197 ILE A C 1
ATOM 1557 O O . ILE A 1 197 ? -6.995 -7.968 13.754 1.00 72.81 197 ILE A O 1
ATOM 1561 N N . TYR A 1 198 ? -6.320 -5.881 13.282 1.00 87.31 198 TYR A N 1
ATOM 1562 C CA . TYR A 1 198 ? -5.852 -6.175 11.936 1.00 87.31 198 TYR A CA 1
ATOM 1563 C C . TYR A 1 198 ? -4.716 -5.234 11.527 1.00 87.31 198 TYR A C 1
ATOM 1565 O O . TYR A 1 198 ? -4.797 -4.013 11.716 1.00 87.31 198 TYR A O 1
ATOM 1573 N N . GLN A 1 199 ? -3.687 -5.810 10.905 1.00 87.31 199 GLN A N 1
ATOM 1574 C CA . GLN A 1 199 ? -2.600 -5.101 10.239 1.00 87.31 199 GLN A CA 1
ATOM 1575 C C . GLN A 1 199 ? -2.334 -5.754 8.880 1.00 87.31 199 GLN A C 1
ATOM 1577 O O . GLN A 1 199 ? -2.165 -6.970 8.790 1.00 87.31 199 GLN A O 1
ATOM 1582 N N . ALA A 1 200 ? -2.299 -4.949 7.818 1.00 90.19 200 ALA A N 1
ATOM 1583 C CA . ALA A 1 200 ? -2.025 -5.451 6.480 1.00 90.19 200 ALA A CA 1
ATOM 1584 C C . ALA A 1 200 ? -0.606 -5.997 6.369 1.00 90.19 200 ALA A C 1
ATOM 1586 O O . ALA A 1 200 ? 0.360 -5.409 6.866 1.00 90.19 200 ALA A O 1
ATOM 1587 N N . LYS A 1 201 ? -0.478 -7.081 5.608 1.00 90.19 201 LYS A N 1
ATOM 1588 C CA . LYS A 1 201 ? 0.816 -7.592 5.180 1.00 90.19 201 LYS A CA 1
ATOM 1589 C C . LYS A 1 201 ? 1.389 -6.660 4.116 1.00 90.19 201 LYS A C 1
ATOM 1591 O O . LYS A 1 201 ? 0.757 -6.433 3.087 1.00 90.19 201 LYS A O 1
ATOM 1596 N N . ARG A 1 202 ? 2.592 -6.138 4.352 1.00 91.00 202 ARG A N 1
ATOM 1597 C CA . ARG A 1 202 ? 3.368 -5.424 3.331 1.00 91.00 202 ARG A CA 1
ATOM 1598 C C . ARG A 1 202 ? 4.242 -6.424 2.572 1.00 91.00 202 ARG A C 1
ATOM 1600 O O . ARG A 1 202 ? 4.879 -7.275 3.192 1.00 91.00 202 ARG A O 1
ATOM 1607 N N . PHE A 1 203 ? 4.275 -6.338 1.247 1.00 89.62 203 PHE A N 1
ATOM 1608 C CA . PHE A 1 203 ? 5.161 -7.153 0.410 1.00 89.62 203 PHE A CA 1
ATOM 1609 C C . PHE A 1 203 ? 6.430 -6.378 0.021 1.00 89.62 203 PHE A C 1
ATOM 1611 O O . PHE A 1 203 ? 6.438 -5.144 0.059 1.00 89.62 203 PHE A O 1
ATOM 1618 N N . PRO A 1 204 ? 7.507 -7.076 -0.386 1.00 85.62 204 PRO A N 1
ATOM 1619 C CA . PRO A 1 204 ? 8.688 -6.424 -0.934 1.00 85.62 204 PRO A CA 1
ATOM 1620 C C . PRO A 1 204 ? 8.350 -5.555 -2.151 1.00 85.62 204 PRO A C 1
ATOM 1622 O O . PRO A 1 204 ? 7.603 -5.962 -3.045 1.00 85.62 204 PRO A O 1
ATOM 1625 N N . MET A 1 205 ? 8.935 -4.358 -2.205 1.00 87.88 205 MET A N 1
ATOM 1626 C CA . MET A 1 205 ? 8.776 -3.476 -3.356 1.00 87.88 205 MET A CA 1
ATOM 1627 C C . MET A 1 205 ? 9.482 -4.073 -4.586 1.00 87.88 205 MET A C 1
ATOM 1629 O O . MET A 1 205 ? 10.658 -4.435 -4.518 1.00 87.88 205 MET A O 1
ATOM 1633 N N . MET A 1 206 ? 8.784 -4.173 -5.718 1.00 80.06 206 MET A N 1
ATOM 1634 C CA . MET A 1 206 ? 9.324 -4.691 -6.974 1.00 80.06 206 MET A CA 1
ATOM 1635 C C . MET A 1 206 ? 9.792 -3.528 -7.855 1.00 80.06 206 MET A C 1
ATOM 1637 O O . MET A 1 206 ? 9.003 -2.848 -8.511 1.00 80.06 206 MET A O 1
ATOM 1641 N N . GLY A 1 207 ? 11.104 -3.288 -7.880 1.00 83.69 207 GLY A N 1
ATOM 1642 C CA . GLY A 1 207 ? 11.686 -2.181 -8.640 1.00 83.69 207 GLY A CA 1
ATOM 1643 C C . GLY A 1 207 ? 11.247 -0.821 -8.090 1.00 83.69 207 GLY A C 1
ATOM 1644 O O . GLY A 1 207 ? 11.446 -0.546 -6.915 1.00 83.69 207 GLY A O 1
ATOM 1645 N N . ASN A 1 208 ? 10.661 0.026 -8.942 1.00 79.25 208 ASN A N 1
ATOM 1646 C CA . ASN A 1 208 ? 10.159 1.357 -8.565 1.00 79.25 208 ASN A CA 1
ATOM 1647 C C . ASN A 1 208 ? 8.630 1.394 -8.377 1.00 79.25 208 ASN A C 1
ATOM 1649 O O . ASN A 1 208 ? 8.056 2.480 -8.279 1.00 79.25 208 ASN A O 1
ATOM 1653 N N . ASP A 1 209 ? 7.958 0.242 -8.393 1.00 83.62 209 ASP A N 1
ATOM 1654 C CA . ASP A 1 209 ? 6.507 0.178 -8.253 1.00 83.62 209 ASP A CA 1
ATOM 1655 C C . ASP A 1 209 ? 6.102 0.119 -6.777 1.00 83.62 209 ASP A C 1
ATOM 1657 O O . ASP A 1 209 ? 6.038 -0.948 -6.168 1.00 83.62 209 ASP A O 1
ATOM 1661 N N . ALA A 1 210 ? 5.796 1.284 -6.206 1.00 87.75 210 ALA A N 1
ATOM 1662 C CA . ALA A 1 210 ? 5.341 1.390 -4.824 1.00 87.75 210 ALA A CA 1
ATOM 1663 C C . ALA A 1 210 ? 4.046 0.601 -4.558 1.00 87.75 210 ALA A C 1
ATOM 1665 O O . ALA A 1 210 ? 3.815 0.174 -3.430 1.00 87.75 210 ALA A O 1
ATOM 1666 N N . SER A 1 211 ? 3.207 0.362 -5.575 1.00 90.06 211 SER A N 1
ATOM 1667 C CA . SER A 1 211 ? 1.959 -0.384 -5.379 1.00 90.06 211 SER A CA 1
ATOM 1668 C C . SER A 1 211 ? 2.191 -1.841 -4.995 1.00 90.06 211 SER A C 1
ATOM 1670 O O . SER A 1 211 ? 1.359 -2.421 -4.295 1.00 90.06 211 SER A O 1
ATOM 1672 N N . SER A 1 212 ? 3.340 -2.420 -5.361 1.00 91.19 212 SER A N 1
ATOM 1673 C CA . SER A 1 212 ? 3.646 -3.809 -5.031 1.00 91.19 212 SER A CA 1
ATOM 1674 C C . SER A 1 212 ? 3.798 -4.037 -3.526 1.00 91.19 212 SER A C 1
ATOM 1676 O O . SER A 1 212 ? 3.777 -5.181 -3.097 1.00 91.19 212 SER A O 1
ATOM 1678 N N . GLN A 1 213 ? 3.905 -2.978 -2.710 1.00 91.62 213 GLN A N 1
ATOM 1679 C CA . GLN A 1 213 ? 3.859 -3.089 -1.249 1.00 91.62 213 GLN A CA 1
ATOM 1680 C C . GLN A 1 213 ? 2.530 -3.660 -0.742 1.00 91.62 213 GLN A C 1
ATOM 1682 O O . GLN A 1 213 ? 2.509 -4.283 0.316 1.00 91.62 213 GLN A O 1
ATOM 1687 N N . PHE A 1 214 ? 1.440 -3.481 -1.493 1.00 93.94 214 PHE A N 1
ATOM 1688 C CA . PHE A 1 214 ? 0.106 -3.962 -1.126 1.00 93.94 214 PHE A CA 1
ATOM 1689 C C . PHE A 1 214 ? -0.584 -4.765 -2.241 1.00 93.94 214 PHE A C 1
ATOM 1691 O O . PHE A 1 214 ? -1.623 -5.371 -2.001 1.00 93.94 214 PHE A O 1
ATOM 1698 N N . VAL A 1 215 ? -0.026 -4.809 -3.454 1.00 94.50 215 VAL A N 1
ATOM 1699 C CA . VAL A 1 215 ? -0.622 -5.490 -4.615 1.00 94.50 215 VAL A CA 1
ATOM 1700 C C . VAL A 1 215 ? 0.264 -6.644 -5.077 1.00 94.50 215 VAL A C 1
ATOM 1702 O O . VAL A 1 215 ? 1.434 -6.453 -5.402 1.00 94.50 215 VAL A O 1
ATOM 1705 N N . GLN A 1 216 ? -0.310 -7.847 -5.159 1.00 94.25 216 GLN A N 1
ATOM 1706 C CA . GLN A 1 216 ? 0.369 -9.040 -5.680 1.00 94.25 216 GLN A CA 1
ATOM 1707 C C . GLN A 1 216 ? 0.140 -9.145 -7.194 1.00 94.25 216 GLN A C 1
ATOM 1709 O O . GLN A 1 216 ? -0.735 -9.877 -7.652 1.00 94.25 216 GLN A O 1
ATOM 1714 N N . HIS A 1 217 ? 0.879 -8.361 -7.985 1.00 91.44 217 HIS A N 1
ATOM 1715 C CA . HIS A 1 217 ? 0.646 -8.225 -9.435 1.00 91.44 217 HIS A CA 1
ATOM 1716 C C . HIS A 1 217 ? 0.624 -9.552 -10.206 1.00 91.44 217 HIS A C 1
ATOM 1718 O O . HIS A 1 217 ? -0.139 -9.702 -11.157 1.00 91.44 217 HIS A O 1
ATOM 1724 N N . ASP A 1 218 ? 1.414 -10.532 -9.778 1.00 93.56 218 ASP A N 1
ATOM 1725 C CA . ASP A 1 218 ? 1.480 -11.882 -10.347 1.00 93.56 218 ASP A CA 1
ATOM 1726 C C . ASP A 1 218 ? 0.207 -12.715 -10.107 1.00 93.56 218 ASP A C 1
ATOM 1728 O O . ASP A 1 218 ? -0.066 -13.673 -10.838 1.00 93.56 218 ASP A O 1
ATOM 1732 N N . LYS A 1 219 ? -0.600 -12.335 -9.110 1.00 96.06 219 LYS A N 1
ATOM 1733 C CA . LYS A 1 219 ? -1.856 -13.002 -8.750 1.00 96.06 219 LYS A CA 1
ATOM 1734 C C . LYS A 1 219 ? -3.094 -12.384 -9.395 1.00 96.06 219 LYS A C 1
ATOM 1736 O O . LYS A 1 219 ? -4.179 -12.955 -9.280 1.00 96.06 219 LYS A O 1
ATOM 1741 N N . ILE A 1 220 ? -2.969 -11.247 -10.080 1.00 96.44 220 ILE A N 1
ATOM 1742 C CA . ILE A 1 220 ? -4.107 -10.593 -10.737 1.00 96.44 220 ILE A CA 1
ATOM 1743 C C . ILE A 1 220 ? -4.738 -11.545 -11.767 1.00 96.44 220 ILE A C 1
ATOM 1745 O O . ILE A 1 220 ? -4.073 -12.124 -12.623 1.00 96.44 220 ILE A O 1
ATOM 1749 N N . GLY A 1 221 ? -6.058 -11.691 -11.685 1.00 97.12 221 GLY A N 1
ATOM 1750 C CA . GLY A 1 221 ? -6.878 -12.581 -12.500 1.00 97.12 221 GLY A CA 1
ATOM 1751 C C . GLY A 1 221 ? -7.134 -13.957 -11.878 1.00 97.12 221 GLY A C 1
ATOM 1752 O O . GLY A 1 221 ? -8.012 -14.670 -12.373 1.00 97.12 221 GLY A O 1
ATOM 1753 N N . GLN A 1 222 ? -6.423 -14.330 -10.809 1.00 98.12 222 GLN A N 1
ATOM 1754 C CA . GLN A 1 222 ? -6.559 -15.635 -10.159 1.00 98.12 222 GLN A CA 1
ATOM 1755 C C . GLN A 1 222 ? -7.744 -15.660 -9.183 1.00 98.12 222 GLN A C 1
ATOM 1757 O O . GLN A 1 222 ? -8.073 -14.661 -8.551 1.00 98.12 222 GLN A O 1
ATOM 1762 N N . THR A 1 223 ? -8.402 -16.816 -9.056 1.00 98.31 223 THR A N 1
ATOM 1763 C CA . THR A 1 223 ? -9.414 -17.053 -8.012 1.00 98.31 223 THR A CA 1
ATOM 1764 C C . THR A 1 223 ? -8.736 -17.654 -6.793 1.00 98.31 223 THR A C 1
ATOM 1766 O O . THR A 1 223 ? -8.039 -18.658 -6.922 1.00 98.31 223 THR A O 1
ATOM 1769 N N . MET A 1 224 ? -8.929 -17.033 -5.636 1.00 98.25 224 MET A N 1
ATOM 1770 C CA . MET A 1 224 ? -8.219 -17.346 -4.400 1.00 98.25 224 MET A CA 1
ATOM 1771 C C . MET A 1 224 ? -9.204 -17.522 -3.249 1.00 98.25 224 MET A C 1
ATOM 1773 O O . MET A 1 224 ? -10.303 -16.967 -3.287 1.00 98.25 224 MET A O 1
ATOM 1777 N N . ASP A 1 225 ? -8.793 -18.266 -2.228 1.00 98.25 225 ASP A N 1
ATOM 1778 C CA . ASP A 1 225 ? -9.526 -18.307 -0.968 1.00 98.25 225 ASP A CA 1
ATOM 1779 C C . ASP A 1 225 ? -9.477 -16.924 -0.301 1.00 98.25 225 ASP A C 1
ATOM 1781 O O . ASP A 1 225 ? -8.479 -16.194 -0.381 1.00 98.25 225 ASP A O 1
ATOM 1785 N N . GLY A 1 226 ? -10.589 -16.551 0.312 1.00 97.50 226 GLY A N 1
ATOM 1786 C CA . GLY A 1 226 ? -10.787 -15.272 0.969 1.00 97.50 226 GLY A CA 1
ATOM 1787 C C . GLY A 1 226 ? -12.105 -15.275 1.729 1.00 97.50 226 GLY A C 1
ATOM 1788 O O . GLY A 1 226 ? -12.772 -16.297 1.846 1.00 97.50 226 GLY A O 1
ATOM 1789 N N . TYR A 1 227 ? -12.514 -14.118 2.222 1.00 97.94 227 TYR A N 1
ATOM 1790 C CA . TYR A 1 227 ? -13.803 -13.974 2.892 1.00 97.94 227 TYR A CA 1
ATOM 1791 C C . TYR A 1 227 ? -14.354 -12.573 2.683 1.00 97.94 227 TYR A C 1
ATOM 1793 O O . TYR A 1 227 ? -13.620 -11.653 2.324 1.00 97.94 227 TYR A O 1
ATOM 1801 N N . TYR A 1 228 ? -15.645 -12.389 2.917 1.00 97.94 228 TYR A N 1
ATOM 1802 C CA . TYR A 1 228 ? -16.224 -11.060 3.079 1.00 97.94 228 TYR A CA 1
ATOM 1803 C C . TYR A 1 228 ? -16.892 -10.935 4.442 1.00 97.94 228 TYR A C 1
ATOM 1805 O O . TYR A 1 228 ? -17.192 -11.932 5.096 1.00 97.94 228 TYR A O 1
ATOM 1813 N N . ILE A 1 229 ? -17.074 -9.695 4.874 1.00 96.38 229 ILE A N 1
ATOM 1814 C CA . ILE A 1 229 ? -17.823 -9.338 6.074 1.00 96.38 229 ILE A CA 1
ATOM 1815 C C . ILE A 1 229 ? -19.142 -8.761 5.587 1.00 96.38 229 ILE A C 1
ATOM 1817 O O . ILE A 1 229 ? -19.143 -7.752 4.874 1.00 96.38 229 ILE A O 1
ATOM 1821 N N . ASP A 1 230 ? -20.247 -9.432 5.889 1.00 95.19 230 ASP A N 1
ATOM 1822 C CA . ASP A 1 230 ? -21.574 -8.999 5.456 1.00 95.19 230 ASP A CA 1
ATOM 1823 C C . ASP A 1 230 ? -22.046 -7.730 6.195 1.00 95.19 230 ASP A C 1
ATOM 1825 O O . ASP A 1 230 ? -21.298 -7.107 6.951 1.00 95.19 230 ASP A O 1
ATOM 1829 N N . GLN A 1 231 ? -23.275 -7.285 5.924 1.00 93.94 231 GLN A N 1
ATOM 1830 C CA . GLN A 1 231 ? -23.823 -6.077 6.553 1.00 93.94 231 GLN A CA 1
ATOM 1831 C C . GLN A 1 231 ? -24.059 -6.221 8.062 1.00 93.94 231 GLN A C 1
ATOM 1833 O O . GLN A 1 231 ? -24.088 -5.196 8.743 1.00 93.94 231 GLN A O 1
ATOM 1838 N N . ASP A 1 232 ? -24.156 -7.455 8.557 1.00 91.62 232 ASP A N 1
ATOM 1839 C CA . ASP A 1 232 ? -24.376 -7.809 9.960 1.00 91.62 232 ASP A CA 1
ATOM 1840 C C . ASP A 1 232 ? -23.056 -8.159 10.672 1.00 91.62 232 ASP A C 1
ATOM 1842 O O . ASP A 1 232 ? -23.063 -8.744 11.753 1.00 91.62 232 ASP A O 1
ATOM 1846 N N . TYR A 1 233 ? -21.914 -7.802 10.068 1.00 90.75 233 TYR A N 1
ATOM 1847 C CA . TYR A 1 233 ? -20.563 -8.066 10.569 1.00 90.75 233 TYR A CA 1
ATOM 1848 C C . TYR A 1 233 ? -20.201 -9.555 10.689 1.00 90.75 233 TYR A C 1
ATOM 1850 O O . TYR A 1 233 ? -19.226 -9.908 11.356 1.00 90.75 233 TYR A O 1
ATOM 1858 N N . LYS A 1 234 ? -20.915 -10.449 9.997 1.00 91.69 234 LYS A N 1
ATOM 1859 C CA . LYS A 1 234 ? -20.566 -11.872 9.960 1.00 91.69 234 LYS A CA 1
ATOM 1860 C C . LYS A 1 234 ? -19.536 -12.145 8.874 1.00 91.69 234 LYS A C 1
ATOM 1862 O O . LYS A 1 234 ? -19.650 -11.696 7.730 1.00 91.69 234 LYS A O 1
ATOM 1867 N N . LYS A 1 235 ? -18.521 -12.926 9.241 1.00 95.38 235 LYS A N 1
ATOM 1868 C CA . LYS A 1 235 ? -17.485 -13.408 8.327 1.00 95.38 235 LYS A CA 1
ATOM 1869 C C . LYS A 1 235 ? -18.022 -14.574 7.496 1.00 95.38 235 LYS A C 1
ATOM 1871 O O . LYS A 1 235 ? -18.475 -15.568 8.055 1.00 95.38 235 LYS A O 1
ATOM 1876 N N . VAL A 1 236 ? -17.904 -14.485 6.173 1.00 96.19 236 VAL A N 1
ATOM 1877 C CA . VAL A 1 236 ? -18.304 -15.548 5.240 1.00 96.19 236 VAL A CA 1
ATOM 1878 C C . VAL A 1 236 ? -17.120 -15.952 4.365 1.00 96.19 236 VAL A C 1
ATOM 1880 O O . VAL A 1 236 ? -16.685 -15.190 3.499 1.00 96.19 236 VAL A O 1
ATOM 1883 N N . GLU A 1 237 ? -16.602 -17.161 4.592 1.00 97.75 237 GLU A N 1
ATOM 1884 C CA . GLU A 1 237 ? -15.522 -17.763 3.796 1.00 97.75 237 GLU A CA 1
ATOM 1885 C C . GLU A 1 237 ? -15.994 -18.076 2.372 1.00 97.75 237 GLU A C 1
ATOM 1887 O O . GLU A 1 237 ? -17.102 -18.572 2.154 1.00 97.75 237 GLU A O 1
ATOM 1892 N N . THR A 1 238 ? -15.162 -17.778 1.374 1.00 98.19 238 THR A N 1
ATOM 1893 C CA . THR A 1 238 ? -15.533 -17.928 -0.036 1.00 98.19 238 THR A CA 1
ATOM 1894 C C . THR A 1 238 ? -14.319 -17.912 -0.971 1.00 98.19 238 THR A C 1
ATOM 1896 O O . THR A 1 238 ? -13.175 -17.762 -0.544 1.00 98.19 238 THR A O 1
ATOM 1899 N N . LYS A 1 239 ? -14.550 -18.039 -2.282 1.00 98.19 239 LYS A N 1
ATOM 1900 C CA . LYS A 1 239 ? -13.517 -17.820 -3.300 1.00 98.19 239 LYS A CA 1
ATOM 1901 C C . LYS A 1 239 ? -13.737 -16.509 -4.026 1.00 98.19 239 LYS A C 1
ATOM 1903 O O . LYS A 1 239 ? -14.785 -16.299 -4.636 1.00 98.19 239 LYS A O 1
ATOM 1908 N N . ILE A 1 240 ? -12.726 -15.652 -4.013 1.00 98.56 240 ILE A N 1
ATOM 1909 C CA . ILE A 1 240 ? -12.760 -14.317 -4.608 1.00 98.56 240 ILE A CA 1
ATOM 1910 C C . ILE A 1 240 ? -11.760 -14.269 -5.761 1.00 98.56 240 ILE A C 1
ATOM 1912 O O . ILE A 1 240 ? -10.603 -14.671 -5.620 1.00 98.56 240 ILE A O 1
ATOM 1916 N N . LYS A 1 241 ? -12.183 -13.771 -6.925 1.00 98.38 241 LYS A N 1
ATOM 1917 C CA . LYS A 1 241 ? -11.244 -13.457 -8.004 1.00 98.38 241 LYS A CA 1
ATOM 1918 C C . LYS A 1 241 ? -10.489 -12.185 -7.642 1.00 98.38 241 LYS A C 1
ATOM 1920 O O . LYS A 1 241 ? -11.088 -11.119 -7.529 1.00 98.38 241 LYS A O 1
ATOM 1925 N N . TYR A 1 242 ? -9.179 -12.300 -7.482 1.00 98.31 242 TYR A N 1
ATOM 1926 C CA . TYR A 1 242 ? -8.310 -11.159 -7.263 1.00 98.31 242 TYR A CA 1
ATOM 1927 C C . TYR A 1 242 ? -8.117 -10.417 -8.586 1.00 98.31 242 TYR A C 1
ATOM 1929 O O . TYR A 1 242 ? -7.549 -10.966 -9.527 1.00 98.31 242 TYR A O 1
ATOM 1937 N N . GLU A 1 243 ? -8.635 -9.198 -8.704 1.00 97.81 243 GLU A N 1
ATOM 1938 C CA . GLU A 1 243 ? -8.565 -8.405 -9.936 1.00 97.81 243 GLU A CA 1
ATOM 1939 C C . GLU A 1 243 ? -7.647 -7.187 -9.776 1.00 97.81 243 GLU A C 1
ATOM 1941 O O . GLU A 1 243 ? -7.084 -6.938 -8.712 1.00 97.81 243 GLU A O 1
ATOM 1946 N N . ALA A 1 244 ? -7.443 -6.448 -10.867 1.00 96.56 244 ALA A N 1
ATOM 1947 C CA . ALA A 1 244 ? -6.581 -5.273 -10.860 1.00 96.56 244 ALA A CA 1
ATOM 1948 C C . ALA A 1 244 ? -7.137 -4.176 -9.921 1.00 96.56 244 ALA A C 1
ATOM 1950 O O . ALA A 1 244 ? -8.361 -4.099 -9.752 1.00 96.56 244 ALA A O 1
ATOM 1951 N N . PRO A 1 245 ? -6.289 -3.305 -9.334 1.00 96.44 245 PRO A N 1
ATOM 1952 C CA . PRO A 1 245 ? -6.722 -2.258 -8.404 1.00 96.44 245 PRO A CA 1
ATOM 1953 C C . PRO A 1 245 ? -7.886 -1.392 -8.904 1.00 96.44 245 PRO A C 1
ATOM 1955 O O . PRO A 1 245 ? -8.771 -1.053 -8.127 1.00 96.44 245 PRO A O 1
ATOM 1958 N N . GLU A 1 246 ? -7.963 -1.104 -10.203 1.00 95.25 246 GLU A N 1
ATOM 1959 C CA . GLU A 1 246 ? -9.046 -0.320 -10.816 1.00 95.25 246 GLU A CA 1
ATOM 1960 C C . GLU A 1 246 ? -10.415 -1.006 -10.715 1.00 95.25 246 GLU A C 1
ATOM 1962 O O . GLU A 1 246 ? -11.447 -0.346 -10.781 1.00 95.25 246 GLU A O 1
ATOM 1967 N N . ILE A 1 247 ? -10.437 -2.332 -10.572 1.00 96.69 247 ILE A N 1
ATOM 1968 C CA . ILE A 1 247 ? -11.654 -3.109 -10.328 1.00 96.69 247 ILE A CA 1
ATOM 1969 C C . ILE A 1 247 ? -11.879 -3.251 -8.828 1.00 96.69 247 ILE A C 1
ATOM 1971 O O . ILE A 1 247 ? -13.001 -3.062 -8.365 1.00 96.69 247 ILE A O 1
ATOM 1975 N N . MET A 1 248 ? -10.833 -3.568 -8.064 1.00 97.44 248 MET A N 1
ATOM 1976 C CA . MET A 1 248 ? -10.945 -3.828 -6.626 1.00 97.44 248 MET A CA 1
ATOM 1977 C C . MET A 1 248 ? -11.362 -2.578 -5.845 1.00 97.44 248 MET A C 1
ATOM 1979 O O . MET A 1 248 ? -12.177 -2.687 -4.932 1.00 97.44 248 MET A O 1
ATOM 1983 N N . MET A 1 249 ? -10.860 -1.404 -6.244 1.00 97.00 249 MET A N 1
ATOM 1984 C CA . MET A 1 249 ? -11.040 -0.139 -5.526 1.00 97.00 249 MET A CA 1
ATOM 1985 C C . MET A 1 249 ? -12.237 0.700 -6.002 1.00 97.00 249 MET A C 1
ATOM 1987 O O . MET A 1 249 ? -12.694 1.583 -5.278 1.00 97.00 249 MET A O 1
ATOM 1991 N N . ASP A 1 250 ? -12.773 0.433 -7.197 1.00 96.38 250 ASP A N 1
ATOM 1992 C CA . ASP A 1 250 ? -13.923 1.166 -7.744 1.00 96.38 250 ASP A CA 1
ATOM 1993 C C . ASP A 1 250 ? -15.238 0.637 -7.132 1.00 96.38 250 ASP A C 1
ATOM 1995 O O . ASP A 1 250 ? -15.543 -0.559 -7.267 1.00 96.38 250 ASP A O 1
ATOM 1999 N N . PRO A 1 251 ? -16.045 1.487 -6.467 1.00 96.06 251 PRO A N 1
ATOM 2000 C CA . PRO A 1 251 ? -17.313 1.067 -5.869 1.00 96.06 251 PRO A CA 1
ATOM 2001 C C . PRO A 1 251 ? -18.368 0.641 -6.898 1.00 96.06 251 PRO A C 1
ATOM 2003 O O . PRO A 1 251 ? -19.279 -0.108 -6.552 1.00 96.06 251 PRO A O 1
ATOM 2006 N N . ASN A 1 252 ? -18.243 1.068 -8.157 1.00 96.19 252 ASN A N 1
ATOM 2007 C CA . ASN A 1 252 ? -19.204 0.773 -9.222 1.00 96.19 252 ASN A CA 1
ATOM 2008 C C . ASN A 1 252 ? -18.895 -0.535 -9.963 1.00 96.19 252 ASN A C 1
ATOM 2010 O O . ASN A 1 252 ? -19.647 -0.941 -10.852 1.00 96.19 252 ASN A O 1
ATOM 2014 N N . LYS A 1 253 ? -17.773 -1.190 -9.645 1.00 97.06 253 LYS A N 1
ATOM 2015 C CA . LYS A 1 253 ? -17.399 -2.477 -10.240 1.00 97.06 253 LYS A CA 1
ATOM 2016 C C . LYS A 1 253 ? -17.854 -3.621 -9.357 1.00 97.06 253 LYS A C 1
ATOM 2018 O O . LYS A 1 253 ? -17.654 -3.593 -8.144 1.00 97.06 253 LYS A O 1
ATOM 2023 N N . PHE A 1 254 ? -18.389 -4.659 -9.985 1.00 97.25 254 PHE A N 1
ATOM 2024 C CA . PHE A 1 254 ? -18.666 -5.925 -9.319 1.00 97.25 254 PHE A CA 1
ATOM 2025 C C . PHE A 1 254 ? -17.367 -6.599 -8.874 1.00 97.25 254 PHE A C 1
ATOM 2027 O O . PHE A 1 254 ? -16.315 -6.402 -9.483 1.00 97.25 254 PHE A O 1
ATOM 2034 N N . ILE A 1 255 ? -17.461 -7.404 -7.822 1.00 97.25 255 ILE A N 1
ATOM 2035 C CA . ILE A 1 255 ? -16.435 -8.377 -7.455 1.00 97.25 255 ILE A CA 1
ATOM 2036 C C . ILE A 1 255 ? -16.903 -9.767 -7.882 1.00 97.25 255 ILE A C 1
ATOM 2038 O O . ILE A 1 255 ? -18.094 -10.069 -7.815 1.00 97.25 255 ILE A O 1
ATOM 2042 N N . LYS A 1 256 ? -15.981 -10.627 -8.314 1.00 98.19 256 LYS A N 1
ATOM 2043 C CA . LYS A 1 256 ? -16.309 -12.010 -8.670 1.00 98.19 256 LYS A CA 1
ATOM 2044 C C . LYS A 1 256 ? -16.126 -12.931 -7.470 1.00 98.19 256 LYS A C 1
ATOM 2046 O O . LYS A 1 256 ? -14.993 -13.175 -7.058 1.00 98.19 256 LYS A O 1
ATOM 2051 N N . ILE A 1 257 ? -17.225 -13.470 -6.953 1.00 97.56 257 ILE A N 1
ATOM 2052 C CA . ILE A 1 257 ? -17.255 -14.403 -5.820 1.00 97.56 257 ILE A CA 1
ATOM 2053 C C . ILE A 1 257 ? -17.859 -15.725 -6.297 1.00 97.56 257 ILE A C 1
ATOM 2055 O O . ILE A 1 257 ? -18.952 -15.744 -6.860 1.00 97.56 257 ILE A O 1
ATOM 2059 N N . ASN A 1 258 ? -17.133 -16.832 -6.132 1.00 96.25 258 ASN A N 1
ATOM 2060 C CA . ASN A 1 258 ? -17.502 -18.158 -6.653 1.00 96.25 258 ASN A CA 1
ATOM 2061 C C . ASN A 1 258 ? -17.882 -18.149 -8.151 1.00 96.25 258 ASN A C 1
ATOM 2063 O O . ASN A 1 258 ? -18.717 -18.928 -8.600 1.00 96.25 258 ASN A O 1
ATOM 2067 N N . GLY A 1 259 ? -17.271 -17.249 -8.930 1.00 95.56 259 GLY A N 1
ATOM 2068 C CA . GLY A 1 259 ? -17.543 -17.065 -10.360 1.00 95.56 259 GLY A CA 1
ATOM 2069 C C . GLY A 1 259 ? -18.712 -16.131 -10.699 1.00 95.56 259 GLY A C 1
ATOM 2070 O O . GLY A 1 259 ? -18.877 -15.801 -11.874 1.00 95.56 259 GLY A O 1
ATOM 2071 N N . TYR A 1 260 ? -19.473 -15.657 -9.710 1.00 96.81 260 TYR A N 1
ATOM 2072 C CA . TYR A 1 260 ? -20.612 -14.753 -9.892 1.00 96.81 260 TYR A CA 1
ATOM 2073 C C . TYR A 1 260 ? -20.230 -13.295 -9.639 1.00 96.81 260 TYR A C 1
ATOM 2075 O O . TYR A 1 260 ? -19.429 -13.009 -8.752 1.00 96.81 260 TYR A O 1
ATOM 2083 N N . ASP A 1 261 ? -20.827 -12.373 -10.395 1.00 97.81 261 ASP A N 1
ATOM 2084 C CA . ASP A 1 261 ? -20.658 -10.932 -10.195 1.00 97.81 261 ASP A CA 1
ATOM 2085 C C . ASP A 1 261 ? -21.540 -10.453 -9.029 1.00 97.81 261 ASP A C 1
ATOM 2087 O O . ASP A 1 261 ? -22.767 -10.530 -9.094 1.00 97.81 261 ASP A O 1
ATOM 2091 N N . ILE A 1 262 ? -20.914 -9.954 -7.962 1.00 96.50 262 ILE A N 1
ATOM 2092 C CA . ILE A 1 262 ? -21.576 -9.461 -6.747 1.00 96.50 262 ILE A CA 1
ATOM 2093 C C . ILE A 1 262 ? -21.307 -7.961 -6.582 1.00 96.50 262 ILE A C 1
ATOM 2095 O O . ILE A 1 262 ? -20.188 -7.484 -6.791 1.00 96.50 262 ILE A O 1
ATOM 2099 N N . VAL A 1 263 ? -22.344 -7.195 -6.229 1.00 96.00 263 VAL A N 1
ATOM 2100 C CA . VAL A 1 263 ? -22.231 -5.753 -5.955 1.00 96.00 263 VAL A CA 1
ATOM 2101 C C . VAL A 1 263 ? -21.509 -5.550 -4.627 1.00 96.00 263 VAL A C 1
ATOM 2103 O O . VAL A 1 263 ? -21.893 -6.147 -3.622 1.00 96.00 263 VAL A O 1
ATOM 2106 N N . LYS A 1 264 ? -20.500 -4.671 -4.595 1.00 96.19 264 LYS A N 1
ATOM 2107 C CA . LYS A 1 264 ? -19.695 -4.490 -3.382 1.00 96.19 264 LYS A CA 1
ATOM 2108 C C . LYS A 1 264 ? -20.446 -3.896 -2.193 1.00 96.19 264 LYS A C 1
ATOM 2110 O O . LYS A 1 264 ? -20.106 -4.173 -1.053 1.00 96.19 264 LYS A O 1
ATOM 2115 N N . SER A 1 265 ? -21.513 -3.139 -2.442 1.00 94.56 265 SER A N 1
ATOM 2116 C CA . SER A 1 265 ? -22.379 -2.604 -1.385 1.00 94.56 265 SER A CA 1
ATOM 2117 C C . SER A 1 265 ? -23.068 -3.682 -0.542 1.00 94.56 265 SER A C 1
ATOM 2119 O O . SER A 1 265 ? -23.658 -3.351 0.479 1.00 94.56 265 SER A O 1
ATOM 2121 N N . ASN A 1 266 ? -23.016 -4.956 -0.944 1.00 95.44 266 ASN A N 1
ATOM 2122 C CA . ASN A 1 266 ? -23.593 -6.061 -0.180 1.00 95.44 266 ASN A CA 1
ATOM 2123 C C . ASN A 1 266 ? -22.727 -6.489 1.014 1.00 95.44 266 ASN A C 1
ATOM 2125 O O . ASN A 1 266 ? -23.192 -7.262 1.843 1.00 95.44 266 ASN A O 1
ATOM 2129 N N . PHE A 1 267 ? -21.500 -5.984 1.136 1.00 94.50 267 PHE A N 1
ATOM 2130 C CA . PHE A 1 267 ? -20.591 -6.300 2.237 1.00 94.50 267 PHE A CA 1
ATOM 2131 C C . PHE A 1 267 ? -19.966 -5.028 2.825 1.00 94.50 267 PHE A C 1
ATOM 2133 O O . PHE A 1 267 ? -19.931 -3.979 2.179 1.00 94.50 267 PHE A O 1
ATOM 2140 N N . LYS A 1 268 ? -19.495 -5.105 4.073 1.00 95.50 268 LYS A N 1
ATOM 2141 C CA . LYS A 1 268 ? -18.740 -4.036 4.753 1.00 95.50 268 LYS A CA 1
ATOM 2142 C C . LYS A 1 268 ? -17.269 -4.041 4.354 1.00 95.50 268 LYS A C 1
ATOM 2144 O O . LYS A 1 268 ? -16.650 -2.985 4.225 1.00 95.50 268 LYS A O 1
ATOM 2149 N N . ALA A 1 269 ? -16.721 -5.237 4.169 1.00 97.62 269 ALA A N 1
ATOM 2150 C CA . ALA A 1 269 ? -15.324 -5.465 3.845 1.00 97.62 269 ALA A CA 1
ATOM 2151 C C . ALA A 1 269 ? -15.148 -6.796 3.107 1.00 97.62 269 ALA A C 1
ATOM 2153 O O . ALA A 1 269 ? -16.012 -7.671 3.179 1.00 97.62 269 ALA A O 1
ATOM 2154 N N . PHE A 1 270 ? -14.029 -6.967 2.411 1.00 98.25 270 PHE A N 1
ATOM 2155 C CA . PHE A 1 270 ? -13.640 -8.266 1.866 1.00 98.25 270 PHE A CA 1
ATOM 2156 C C . PHE A 1 270 ? -12.128 -8.450 1.881 1.00 98.25 270 PHE A C 1
ATOM 2158 O O . PHE A 1 270 ? -11.368 -7.505 1.688 1.00 98.25 270 PHE A O 1
ATOM 2165 N N . TYR A 1 271 ? -11.695 -9.685 2.096 1.00 98.19 271 TYR A N 1
ATOM 2166 C CA . TYR A 1 271 ? -10.305 -10.079 2.222 1.00 98.19 271 TYR A CA 1
ATOM 2167 C C . TYR A 1 271 ? -9.920 -11.051 1.111 1.00 98.19 271 TYR A C 1
ATOM 2169 O O . TYR A 1 271 ? -10.542 -12.101 0.946 1.00 98.19 271 TYR A O 1
ATOM 2177 N N . VAL A 1 272 ? -8.879 -10.710 0.355 1.00 98.25 272 VAL A N 1
ATOM 2178 C CA . VAL A 1 272 ? -8.318 -11.551 -0.709 1.00 98.25 272 VAL A CA 1
ATOM 2179 C C . VAL A 1 272 ? -6.865 -11.157 -0.966 1.00 98.25 272 VAL A C 1
ATOM 2181 O O . VAL A 1 272 ? -6.501 -9.989 -0.830 1.00 98.25 272 VAL A O 1
ATOM 2184 N N . ALA A 1 273 ? -6.029 -12.123 -1.354 1.00 96.81 273 ALA A N 1
ATOM 2185 C CA . ALA A 1 273 ? -4.613 -11.899 -1.667 1.0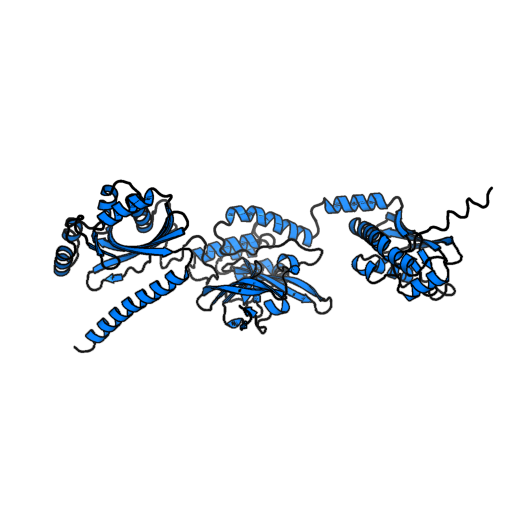0 96.81 273 ALA A CA 1
ATOM 2186 C C . ALA A 1 273 ? -3.844 -11.176 -0.538 1.00 96.81 273 ALA A C 1
ATOM 2188 O O . ALA A 1 273 ? -3.063 -10.256 -0.783 1.00 96.81 273 ALA A O 1
ATOM 2189 N N . ASP A 1 274 ? -4.063 -11.621 0.700 1.00 96.06 274 ASP A N 1
ATOM 2190 C CA . ASP A 1 274 ? -3.483 -11.078 1.934 1.00 96.06 274 ASP A CA 1
ATOM 2191 C C . ASP A 1 274 ? -3.831 -9.607 2.246 1.00 96.06 274 ASP A C 1
ATOM 2193 O O . ASP A 1 274 ? -3.140 -8.971 3.043 1.00 96.06 274 ASP A O 1
ATOM 2197 N N . GLN A 1 275 ? -4.887 -9.057 1.636 1.00 97.56 275 GLN A N 1
ATOM 2198 C CA . GLN A 1 275 ? -5.327 -7.677 1.848 1.00 97.56 275 GLN A CA 1
ATOM 2199 C C . GLN A 1 275 ? -6.816 -7.602 2.181 1.00 97.56 275 GLN A C 1
ATOM 2201 O O . GLN A 1 275 ? -7.639 -8.246 1.530 1.00 97.56 275 GLN A O 1
ATOM 2206 N N . MET A 1 276 ? -7.155 -6.764 3.159 1.00 97.88 276 MET A N 1
ATOM 2207 C CA . MET A 1 276 ? -8.521 -6.383 3.509 1.00 97.88 276 MET A CA 1
ATOM 2208 C C . MET A 1 276 ? -8.903 -5.094 2.781 1.00 97.88 276 MET A C 1
ATOM 2210 O O . MET A 1 276 ? -8.203 -4.093 2.901 1.00 97.88 276 MET A O 1
ATOM 2214 N N . TYR A 1 277 ? -10.031 -5.101 2.082 1.00 98.06 277 TYR A N 1
ATOM 2215 C CA . TYR A 1 277 ? -10.595 -3.953 1.380 1.00 98.06 277 TYR A CA 1
ATOM 2216 C C . TYR A 1 277 ? -11.836 -3.452 2.109 1.00 98.06 277 TYR A C 1
ATOM 2218 O O . TYR A 1 277 ? -12.714 -4.242 2.458 1.00 98.06 277 TYR A O 1
ATOM 2226 N N . VAL A 1 278 ? -11.927 -2.139 2.306 1.00 97.00 278 VAL A N 1
ATOM 2227 C CA . VAL A 1 278 ? -13.001 -1.484 3.064 1.00 97.00 278 VAL A CA 1
ATOM 2228 C C . VAL A 1 278 ? -13.525 -0.274 2.308 1.00 97.00 278 VAL A C 1
ATOM 2230 O O . VAL A 1 278 ? -12.751 0.465 1.700 1.00 97.00 278 VAL A O 1
ATOM 2233 N N . PHE A 1 279 ? -14.836 -0.044 2.349 1.00 95.69 279 PHE A N 1
ATOM 2234 C CA . PHE A 1 279 ? -15.412 1.145 1.732 1.00 95.69 279 PHE A CA 1
ATOM 2235 C C . PHE A 1 279 ? -15.190 2.380 2.612 1.00 95.69 279 PHE A C 1
ATOM 2237 O O . PHE A 1 279 ? -15.555 2.393 3.787 1.00 95.69 279 PHE A O 1
ATOM 2244 N N . THR A 1 280 ? -14.617 3.434 2.037 1.00 94.38 280 THR A N 1
ATOM 2245 C CA . THR A 1 280 ? -14.249 4.671 2.751 1.00 94.38 280 THR A CA 1
ATOM 2246 C C . THR A 1 280 ? -15.113 5.869 2.352 1.00 94.38 280 THR A C 1
ATOM 2248 O O . THR A 1 280 ? -14.767 7.015 2.629 1.00 94.38 280 THR A O 1
ATOM 2251 N N . GLY A 1 281 ? -16.254 5.608 1.707 1.00 90.94 281 GLY A N 1
ATOM 2252 C CA . GLY A 1 281 ? -17.228 6.608 1.256 1.00 90.94 281 GLY A CA 1
ATOM 2253 C C . GLY A 1 281 ? -17.124 6.942 -0.232 1.00 90.94 281 GLY A C 1
ATOM 2254 O O . GLY A 1 281 ? -18.138 7.234 -0.858 1.00 90.94 281 GLY A O 1
ATOM 2255 N N . GLU A 1 282 ? -15.929 6.840 -0.815 1.00 92.62 282 GLU A N 1
ATOM 2256 C CA . GLU A 1 282 ? -15.702 7.105 -2.245 1.00 92.62 282 GLU A CA 1
ATOM 2257 C C . GLU A 1 282 ? -15.026 5.928 -2.958 1.00 92.62 282 GLU A C 1
ATOM 2259 O O . GLU A 1 282 ? -15.362 5.628 -4.100 1.00 92.62 282 GLU A O 1
ATOM 2264 N N . TYR A 1 283 ? -14.124 5.216 -2.279 1.00 96.25 283 TYR A N 1
ATOM 2265 C CA . TYR A 1 283 ? -13.397 4.080 -2.841 1.00 96.25 283 TYR A CA 1
ATOM 2266 C C . TYR A 1 283 ? -13.414 2.895 -1.884 1.00 96.25 283 TYR A C 1
ATOM 2268 O O . TYR A 1 283 ? -13.703 3.027 -0.693 1.00 96.25 283 TYR A O 1
ATOM 2276 N N . TRP A 1 284 ? -13.082 1.731 -2.426 1.00 97.62 284 TRP A N 1
ATOM 2277 C CA . TRP A 1 284 ? -12.649 0.584 -1.645 1.00 97.62 284 TRP A CA 1
ATOM 2278 C C . TRP A 1 284 ? -11.138 0.678 -1.451 1.00 97.62 284 TRP A C 1
ATOM 2280 O O . TRP A 1 284 ? -10.378 0.487 -2.394 1.00 97.62 284 TRP A O 1
ATOM 2290 N N . ASP A 1 285 ? -10.701 1.003 -0.240 1.00 97.94 285 ASP A N 1
ATOM 2291 C CA . ASP A 1 285 ? -9.284 1.136 0.096 1.00 97.94 285 ASP A CA 1
ATOM 2292 C C . ASP A 1 285 ? -8.776 -0.112 0.808 1.00 97.94 285 ASP A C 1
ATOM 2294 O O . ASP A 1 285 ? -9.538 -0.831 1.453 1.00 97.94 285 ASP A O 1
ATOM 2298 N N . ILE A 1 286 ? -7.470 -0.352 0.729 1.00 98.12 286 ILE A N 1
ATOM 2299 C CA . ILE A 1 286 ? -6.821 -1.396 1.516 1.00 98.12 286 ILE A CA 1
ATOM 2300 C C . ILE A 1 286 ? -6.728 -0.894 2.954 1.00 98.12 286 ILE A C 1
ATOM 2302 O O . ILE A 1 286 ? -6.100 0.132 3.224 1.00 98.12 286 ILE A O 1
ATOM 2306 N N . LEU A 1 287 ? -7.342 -1.611 3.888 1.00 97.12 287 LEU A N 1
ATOM 2307 C CA . LEU A 1 287 ? -7.146 -1.382 5.310 1.00 97.12 287 LEU A CA 1
ATOM 2308 C C . LEU A 1 287 ? -5.706 -1.757 5.641 1.00 97.12 287 LEU A C 1
ATOM 2310 O O . LEU A 1 287 ? -5.333 -2.907 5.478 1.00 97.12 287 LEU A O 1
ATOM 2314 N N . VAL A 1 288 ? -4.886 -0.799 6.073 1.00 95.75 288 VAL A N 1
ATOM 2315 C CA . VAL A 1 288 ? -3.503 -1.056 6.514 1.00 95.75 288 VAL A CA 1
ATOM 2316 C C . VAL A 1 288 ? -3.481 -1.352 8.002 1.00 95.75 288 VAL A C 1
ATOM 2318 O O . VAL A 1 288 ? -2.724 -2.204 8.461 1.00 95.75 288 VAL A O 1
ATOM 2321 N N . LYS A 1 289 ? -4.318 -0.640 8.756 1.00 93.31 289 LYS A N 1
ATOM 2322 C CA . LYS A 1 289 ? -4.422 -0.778 10.201 1.00 93.31 289 LYS A CA 1
ATOM 2323 C C . LYS A 1 289 ? -5.810 -0.400 10.671 1.00 93.31 289 LYS A C 1
ATOM 2325 O O . LYS A 1 289 ? -6.300 0.687 10.352 1.00 93.31 289 LYS A O 1
ATOM 2330 N N . GLU A 1 290 ? -6.409 -1.291 11.441 1.00 93.12 290 GLU A N 1
ATOM 2331 C CA . GLU A 1 290 ? -7.723 -1.080 12.031 1.00 93.12 290 GLU A CA 1
ATOM 2332 C C . GLU A 1 290 ? -7.661 -0.255 13.328 1.00 93.12 290 GLU A C 1
ATOM 2334 O O . GLU A 1 290 ? -6.680 -0.309 14.070 1.00 93.12 290 GLU A O 1
ATOM 2339 N N . GLY A 1 291 ? -8.704 0.540 13.582 1.00 92.94 291 GLY A N 1
ATOM 2340 C CA . GLY A 1 291 ? -8.785 1.457 14.716 1.00 92.94 291 GLY A CA 1
ATOM 2341 C C . GLY A 1 291 ? -9.963 2.428 14.607 1.00 92.94 291 GLY A C 1
ATOM 2342 O O . GLY A 1 291 ? -10.547 2.572 13.531 1.00 92.94 291 GLY A O 1
ATOM 2343 N N . ALA A 1 292 ? -10.266 3.139 15.698 1.00 93.56 292 ALA A N 1
ATOM 2344 C CA . ALA A 1 292 ? -11.144 4.316 15.672 1.00 93.56 292 ALA A CA 1
ATOM 2345 C C . ALA A 1 292 ? -10.628 5.387 14.690 1.00 93.56 292 ALA A C 1
ATOM 2347 O O . ALA A 1 292 ? -11.404 6.103 14.053 1.00 93.56 292 ALA A O 1
ATOM 2348 N N . ILE A 1 293 ? -9.305 5.449 14.522 1.00 95.56 293 ILE A N 1
ATOM 2349 C CA . ILE A 1 293 ? -8.640 6.026 13.359 1.00 95.56 293 ILE A CA 1
ATOM 2350 C C . ILE A 1 293 ? -7.927 4.902 12.600 1.00 95.56 293 ILE A C 1
ATOM 2352 O O . ILE A 1 293 ? -7.014 4.258 13.127 1.00 95.56 293 ILE A O 1
ATOM 2356 N N . ARG A 1 294 ? -8.344 4.686 11.352 1.00 95.38 294 ARG A N 1
ATOM 2357 C CA . ARG A 1 294 ? -7.793 3.713 10.407 1.00 95.38 294 ARG A CA 1
ATOM 2358 C C . ARG A 1 294 ? -6.615 4.308 9.640 1.00 95.38 294 ARG A C 1
ATOM 2360 O O . ARG A 1 294 ? -6.648 5.477 9.243 1.00 95.38 294 ARG A O 1
ATOM 2367 N N . LYS A 1 295 ? -5.611 3.473 9.364 1.00 95.75 295 LYS A N 1
ATOM 2368 C CA . LYS A 1 295 ? -4.609 3.719 8.313 1.00 95.75 295 LYS A CA 1
ATOM 2369 C C . LYS A 1 295 ? -5.009 2.904 7.091 1.00 95.75 295 LYS A C 1
ATOM 2371 O O . LYS A 1 295 ? -5.381 1.737 7.222 1.00 95.75 295 LYS A O 1
ATOM 2376 N N . LEU A 1 296 ? -4.948 3.519 5.921 1.00 97.19 296 LEU A N 1
ATOM 2377 C CA . LEU A 1 296 ? -5.427 2.948 4.667 1.00 97.19 296 LEU A CA 1
ATOM 2378 C C . LEU A 1 296 ? -4.376 3.128 3.570 1.00 97.19 296 LEU A C 1
ATOM 2380 O O . LEU A 1 296 ? -3.520 4.010 3.653 1.00 97.19 296 LEU A O 1
ATOM 2384 N N . ALA A 1 297 ? -4.487 2.333 2.516 1.00 97.19 297 ALA A N 1
ATOM 2385 C CA . ALA A 1 297 ? -3.706 2.451 1.298 1.00 97.19 297 ALA A CA 1
ATOM 2386 C C . ALA A 1 297 ? -4.637 2.448 0.083 1.00 97.19 297 ALA A C 1
ATOM 2388 O O . ALA A 1 297 ? -5.519 1.599 -0.049 1.00 97.19 297 ALA A O 1
ATOM 2389 N N . ARG A 1 298 ? -4.406 3.390 -0.829 1.00 97.00 298 ARG A N 1
ATOM 2390 C CA . ARG A 1 298 ? -5.102 3.501 -2.108 1.00 97.00 298 ARG A CA 1
ATOM 2391 C C . ARG A 1 298 ? -4.111 3.356 -3.243 1.00 97.00 298 ARG A C 1
ATOM 2393 O O . ARG A 1 298 ? -3.088 4.034 -3.272 1.00 97.00 298 ARG A O 1
ATOM 2400 N N . VAL A 1 299 ? -4.442 2.504 -4.199 1.00 96.00 299 VAL A N 1
ATOM 2401 C CA . VAL A 1 299 ? -3.638 2.242 -5.388 1.00 96.00 299 VAL A CA 1
ATOM 2402 C C . VAL A 1 299 ? -4.424 2.686 -6.612 1.00 96.00 299 VAL A C 1
ATOM 2404 O O . VAL A 1 299 ? -5.428 2.083 -6.973 1.00 96.00 299 VAL A O 1
ATOM 2407 N N . VAL A 1 300 ? -3.963 3.748 -7.268 1.00 92.25 300 VAL A N 1
ATOM 2408 C CA . VAL A 1 300 ? -4.624 4.317 -8.451 1.00 92.25 300 VAL A CA 1
ATOM 2409 C C . VAL A 1 300 ? -3.705 4.190 -9.649 1.00 92.25 300 VAL A C 1
ATOM 2411 O O . VAL A 1 300 ? -2.516 4.492 -9.560 1.00 92.25 300 VAL A O 1
ATOM 2414 N N . LYS A 1 301 ? -4.242 3.778 -10.796 1.00 91.62 301 LYS A N 1
ATOM 2415 C CA . LYS A 1 301 ? -3.484 3.812 -12.043 1.00 91.62 301 LYS A CA 1
ATOM 2416 C C . LYS A 1 301 ? -3.380 5.239 -12.561 1.00 91.62 301 LYS A C 1
ATOM 2418 O O . LYS A 1 301 ? -4.383 5.912 -12.773 1.00 91.62 301 LYS A O 1
ATOM 2423 N N . ASN A 1 302 ? -2.160 5.689 -12.799 1.00 89.94 302 ASN A N 1
ATOM 2424 C CA . ASN A 1 302 ? -1.896 6.931 -13.499 1.00 89.94 302 ASN A CA 1
ATOM 2425 C C . ASN A 1 302 ? -2.142 6.712 -15.001 1.00 89.94 302 ASN A C 1
ATOM 2427 O O . ASN A 1 302 ? -1.435 5.935 -15.640 1.00 89.94 302 ASN A O 1
ATOM 2431 N N . GLU A 1 303 ? -3.143 7.388 -15.565 1.00 90.25 303 GLU A N 1
ATOM 2432 C CA . GLU A 1 303 ? -3.552 7.194 -16.965 1.00 90.25 303 GLU A CA 1
ATOM 2433 C C . GLU A 1 303 ? -2.469 7.589 -17.981 1.00 90.25 303 GLU A C 1
ATOM 2435 O O . GLU A 1 303 ? -2.355 6.960 -19.031 1.00 90.25 303 GLU A O 1
ATOM 2440 N N . GLU A 1 304 ? -1.644 8.592 -17.669 1.00 88.31 304 GLU A N 1
ATOM 2441 C CA . GLU A 1 304 ? -0.603 9.090 -18.579 1.00 88.31 304 GLU A CA 1
ATOM 2442 C C . GLU A 1 304 ? 0.576 8.120 -18.697 1.00 88.31 304 GLU A C 1
ATOM 2444 O O . GLU A 1 304 ? 1.130 7.910 -19.776 1.00 88.31 304 GLU A O 1
ATOM 2449 N N . THR A 1 305 ? 0.980 7.540 -17.568 1.00 87.00 305 THR A N 1
ATOM 2450 C CA . THR A 1 305 ? 2.163 6.671 -17.478 1.00 87.00 305 THR A CA 1
ATOM 2451 C C . THR A 1 305 ? 1.817 5.188 -17.527 1.00 87.00 305 THR A C 1
ATOM 2453 O O . THR A 1 305 ? 2.688 4.369 -17.808 1.00 87.00 305 THR A O 1
ATOM 2456 N N . GLY A 1 306 ? 0.564 4.830 -17.242 1.00 86.31 306 GLY A N 1
ATOM 2457 C CA . GLY A 1 306 ? 0.105 3.455 -17.064 1.00 86.31 306 GLY A CA 1
ATOM 2458 C C . GLY A 1 306 ? 0.552 2.798 -15.754 1.00 86.31 306 GLY A C 1
ATOM 2459 O O . GLY A 1 306 ? 0.143 1.667 -15.499 1.00 86.31 306 GLY A O 1
ATOM 2460 N N . ASN A 1 307 ? 1.356 3.480 -14.933 1.00 86.69 307 ASN A N 1
ATOM 2461 C CA . ASN A 1 307 ? 1.885 2.954 -13.674 1.00 86.69 307 ASN A CA 1
ATOM 2462 C C . ASN A 1 307 ? 0.880 3.116 -12.532 1.00 86.69 307 ASN A C 1
ATOM 2464 O O . ASN A 1 307 ? 0.084 4.054 -12.522 1.00 86.69 307 ASN A O 1
ATOM 2468 N N . TYR A 1 308 ? 0.965 2.249 -11.528 1.00 90.94 308 TYR A N 1
ATOM 2469 C CA . TYR A 1 308 ? 0.212 2.418 -10.293 1.00 90.94 308 TYR A CA 1
ATOM 2470 C C . TYR A 1 308 ? 0.908 3.402 -9.349 1.00 90.94 308 TYR A C 1
ATOM 2472 O O . TYR A 1 308 ? 2.130 3.418 -9.212 1.00 90.94 308 TYR A O 1
ATOM 2480 N N . VAL A 1 309 ? 0.107 4.232 -8.691 1.00 91.06 309 VAL A N 1
ATOM 2481 C CA . VAL A 1 309 ? 0.527 5.172 -7.655 1.00 91.06 309 VAL A CA 1
ATOM 2482 C C . VAL A 1 309 ? -0.114 4.738 -6.348 1.00 91.06 309 VAL A C 1
ATOM 2484 O O . VAL A 1 309 ? -1.328 4.552 -6.280 1.00 91.06 309 VAL A O 1
ATOM 2487 N N . LEU A 1 310 ? 0.711 4.594 -5.317 1.00 93.88 310 LEU A N 1
ATOM 2488 C CA . LEU A 1 310 ? 0.278 4.316 -3.956 1.00 93.88 310 LEU A CA 1
ATOM 2489 C C . LEU A 1 310 ? 0.107 5.633 -3.189 1.00 93.88 310 LEU A C 1
ATOM 2491 O O . LEU A 1 310 ? 1.020 6.457 -3.145 1.00 93.88 310 LEU A O 1
ATOM 2495 N N . GLY A 1 311 ? -1.053 5.817 -2.568 1.00 94.25 311 GLY A N 1
ATOM 2496 C CA . GLY A 1 311 ? -1.313 6.869 -1.595 1.00 94.25 311 GLY A CA 1
ATOM 2497 C C . GLY A 1 311 ? -1.735 6.262 -0.265 1.00 94.25 311 GLY A C 1
ATOM 2498 O O . GLY A 1 311 ? -2.717 5.530 -0.210 1.00 94.25 311 GLY A O 1
ATOM 2499 N N . GLU A 1 312 ? -1.026 6.585 0.811 1.00 94.56 312 GLU A N 1
ATOM 2500 C CA . GLU A 1 312 ? -1.492 6.253 2.157 1.00 94.56 312 GLU A CA 1
ATOM 2501 C C . GLU A 1 312 ? -2.509 7.292 2.639 1.00 94.56 312 GLU A C 1
ATOM 2503 O O . GLU A 1 312 ? -2.402 8.486 2.327 1.00 94.56 312 GLU A O 1
ATOM 2508 N N . LEU A 1 313 ? -3.502 6.843 3.402 1.00 96.44 313 LEU A N 1
ATOM 2509 C CA . LEU A 1 313 ? -4.566 7.684 3.938 1.00 96.44 313 LEU A CA 1
ATOM 2510 C C . LEU A 1 313 ? -4.755 7.426 5.437 1.00 96.44 313 LEU A C 1
ATOM 2512 O O . LEU A 1 313 ? -4.440 6.351 5.952 1.00 96.44 313 LEU A O 1
ATOM 2516 N N . VAL A 1 314 ? -5.318 8.414 6.125 1.00 96.06 314 VAL A N 1
ATOM 2517 C CA . VAL A 1 314 ? -5.770 8.314 7.516 1.00 96.06 314 VAL A CA 1
ATOM 2518 C C . VAL A 1 314 ? -7.248 8.673 7.562 1.00 96.06 314 VAL A C 1
ATOM 2520 O O . VAL A 1 314 ? -7.662 9.659 6.955 1.00 96.06 314 VAL A O 1
ATOM 2523 N N . GLN A 1 315 ? -8.045 7.883 8.274 1.00 95.50 315 GLN A N 1
ATOM 2524 C CA . GLN A 1 315 ? -9.486 8.089 8.373 1.00 95.50 315 GLN A CA 1
ATOM 2525 C C . GLN A 1 315 ? -9.964 7.829 9.798 1.00 95.50 315 GLN A C 1
ATOM 2527 O O . GLN A 1 315 ? -9.874 6.704 10.278 1.00 95.50 315 GLN A O 1
ATOM 2532 N N . LYS A 1 316 ? -10.523 8.841 10.464 1.00 94.50 316 LYS A N 1
ATOM 2533 C CA . LYS A 1 316 ? -11.345 8.608 11.658 1.00 94.50 316 LYS A CA 1
ATOM 2534 C C . LYS A 1 316 ? -12.716 8.104 11.225 1.00 94.50 316 LYS A C 1
ATOM 2536 O O . LYS A 1 316 ? -13.234 8.577 10.214 1.00 94.50 316 LYS A O 1
ATOM 2541 N N . LEU A 1 317 ? -13.286 7.155 11.966 1.00 83.12 317 LEU A N 1
ATOM 2542 C CA . LEU A 1 317 ? -14.656 6.693 11.727 1.00 83.12 317 LEU A CA 1
ATOM 2543 C C . LEU A 1 317 ? -15.600 7.908 11.607 1.00 83.12 317 LEU A C 1
ATOM 2545 O O . LEU A 1 317 ? -15.411 8.901 12.303 1.00 83.12 317 LEU A O 1
ATOM 2549 N N . GLU A 1 318 ? -16.561 7.845 10.680 1.00 84.94 318 GLU A N 1
ATOM 2550 C CA . GLU A 1 318 ? -17.493 8.936 10.311 1.00 84.94 318 GLU A CA 1
ATOM 2551 C C . GLU A 1 318 ? -16.893 10.116 9.516 1.00 84.94 318 GLU A C 1
ATOM 2553 O O . GLU A 1 318 ? -17.642 10.928 8.971 1.00 84.94 318 GLU A O 1
ATOM 2558 N N . MET A 1 319 ? -15.567 10.205 9.376 1.00 91.44 319 MET A N 1
ATOM 2559 C CA . MET A 1 319 ? -14.904 11.211 8.538 1.00 91.44 319 MET A CA 1
ATOM 2560 C C . MET A 1 319 ? -14.456 10.614 7.199 1.00 91.44 319 MET A C 1
ATOM 2562 O O . MET A 1 319 ? -14.218 9.412 7.072 1.00 91.44 319 MET A O 1
ATOM 2566 N N . GLY A 1 320 ? -14.319 11.459 6.175 1.00 92.19 320 GLY A N 1
ATOM 2567 C CA . GLY A 1 320 ? -13.689 11.058 4.915 1.00 92.19 320 GLY A CA 1
ATOM 2568 C C . GLY A 1 320 ? -12.185 10.793 5.094 1.00 92.19 320 GLY A C 1
ATOM 2569 O O . GLY A 1 320 ? -11.566 11.381 5.984 1.00 92.19 320 GLY A O 1
ATOM 2570 N N . PRO A 1 321 ? -11.574 9.922 4.272 1.00 95.06 321 PRO A N 1
ATOM 2571 C CA . PRO A 1 321 ? -10.146 9.650 4.362 1.00 95.06 321 PRO A CA 1
ATOM 2572 C C . PRO A 1 321 ? -9.315 10.848 3.882 1.00 95.06 321 PRO A C 1
ATOM 2574 O O . PRO A 1 321 ? -9.600 11.457 2.850 1.00 95.06 321 PRO A O 1
ATOM 2577 N N . GLU A 1 322 ? -8.229 11.147 4.590 1.00 93.38 322 GLU A N 1
ATOM 2578 C CA . GLU A 1 322 ? -7.263 12.172 4.203 1.00 93.38 322 GLU A CA 1
ATOM 2579 C C . GLU A 1 322 ? -5.946 11.565 3.727 1.00 93.38 322 GLU A C 1
ATOM 2581 O O . GLU A 1 322 ? -5.342 10.736 4.404 1.00 93.38 322 GLU A O 1
ATOM 2586 N N . ASN A 1 323 ? -5.446 12.039 2.584 1.00 92.50 323 ASN A N 1
ATOM 2587 C CA . ASN A 1 323 ? -4.147 11.628 2.059 1.00 92.50 323 ASN A CA 1
ATOM 2588 C C . ASN A 1 323 ? -2.990 12.097 2.956 1.00 92.50 323 ASN A C 1
ATOM 2590 O O . ASN A 1 323 ? -2.910 13.283 3.291 1.00 92.50 323 ASN A O 1
ATOM 2594 N N . THR A 1 324 ? -2.054 11.200 3.278 1.00 86.75 324 THR A N 1
ATOM 2595 C CA . THR A 1 324 ? -0.945 11.457 4.212 1.00 86.75 324 THR A CA 1
ATOM 2596 C C . THR A 1 324 ? -0.009 12.582 3.773 1.00 86.75 324 THR A C 1
ATOM 2598 O O . THR A 1 324 ? 0.514 13.294 4.628 1.00 86.75 324 THR A O 1
ATOM 2601 N N . VAL A 1 325 ? 0.166 12.832 2.471 1.00 84.56 325 VAL A N 1
ATOM 2602 C CA . VAL A 1 325 ? 0.987 13.953 1.970 1.00 84.56 325 VAL A CA 1
ATOM 2603 C C . VAL A 1 325 ? 0.328 15.293 2.302 1.00 84.56 325 VAL A C 1
ATOM 2605 O O . VAL A 1 325 ? 0.978 16.205 2.819 1.00 84.56 325 VAL A O 1
ATOM 2608 N N . SER A 1 326 ? -0.981 15.406 2.064 1.00 83.38 326 SER A N 1
ATOM 2609 C CA . SER A 1 326 ? -1.777 16.574 2.472 1.00 83.38 326 SER A CA 1
ATOM 2610 C C . SER A 1 326 ? -1.872 16.675 3.996 1.00 83.38 326 SER A C 1
ATOM 2612 O O . SER A 1 326 ? -1.866 17.769 4.570 1.00 83.38 326 SER A O 1
ATOM 2614 N N . PHE A 1 327 ? -1.940 15.532 4.674 1.00 84.69 327 PHE A N 1
ATOM 2615 C CA . PHE A 1 327 ? -1.958 15.444 6.126 1.00 84.69 327 PHE A CA 1
ATOM 2616 C C . PHE A 1 327 ? -0.654 15.976 6.734 1.00 84.69 327 PHE A C 1
ATOM 2618 O O . PHE A 1 327 ? -0.697 16.784 7.658 1.00 84.69 327 PHE A O 1
ATOM 2625 N N . MET A 1 328 ? 0.502 15.631 6.157 1.00 89.88 328 MET A N 1
ATOM 2626 C CA . MET A 1 328 ? 1.830 16.064 6.602 1.00 89.88 328 MET A CA 1
ATOM 2627 C C . MET A 1 328 ? 1.973 17.593 6.611 1.00 89.88 328 MET A C 1
ATOM 2629 O O . MET A 1 328 ? 2.474 18.156 7.586 1.00 89.88 328 MET A O 1
ATOM 2633 N N . MET A 1 329 ? 1.494 18.287 5.569 1.00 89.25 329 MET A N 1
ATOM 2634 C CA . MET A 1 329 ? 1.582 19.757 5.489 1.00 89.25 329 MET A CA 1
ATOM 2635 C C . MET A 1 329 ? 0.777 20.468 6.591 1.00 89.25 329 MET A C 1
ATOM 2637 O O . MET A 1 329 ? 1.137 21.567 7.012 1.00 89.25 329 MET A O 1
ATOM 2641 N N . GLY A 1 330 ? -0.285 19.832 7.092 1.00 92.44 330 GLY A N 1
ATOM 2642 C CA . GLY A 1 330 ? -1.178 20.361 8.125 1.00 92.44 330 GLY A CA 1
ATOM 2643 C C . GLY A 1 330 ? -1.139 19.597 9.448 1.00 92.44 330 GLY A C 1
ATOM 2644 O O . GLY A 1 330 ? -2.028 19.808 10.273 1.00 92.44 330 GLY A O 1
ATOM 2645 N N . PHE A 1 331 ? -0.137 18.735 9.658 1.00 95.00 331 PHE A N 1
ATOM 2646 C CA . PHE A 1 331 ? -0.195 17.642 10.636 1.00 95.00 331 PHE A CA 1
ATOM 2647 C C . PHE A 1 331 ? -0.684 18.073 12.021 1.00 95.00 331 PHE A C 1
ATOM 2649 O O . PHE A 1 331 ? -1.639 17.509 12.540 1.00 95.00 331 PHE A O 1
ATOM 2656 N N . LYS A 1 332 ? -0.087 19.128 12.597 1.00 96.69 332 LYS A N 1
ATOM 2657 C CA . LYS A 1 332 ? -0.414 19.590 13.959 1.00 96.69 332 LYS A CA 1
ATOM 2658 C C . LYS A 1 332 ? -1.890 19.972 14.142 1.00 96.69 332 LYS A C 1
ATOM 2660 O O . LYS A 1 332 ? -2.409 19.859 15.243 1.00 96.69 332 LYS A O 1
ATOM 2665 N N . ASN A 1 333 ? -2.535 20.485 13.092 1.00 97.25 333 ASN A N 1
ATOM 2666 C CA . ASN A 1 333 ? -3.918 20.948 13.160 1.00 97.25 333 ASN A CA 1
ATOM 2667 C C . ASN A 1 333 ? -4.858 19.780 12.863 1.00 97.25 333 ASN A C 1
ATOM 2669 O O . ASN A 1 333 ? -5.756 19.521 13.652 1.00 97.25 333 ASN A O 1
ATOM 2673 N N . LYS A 1 334 ? -4.586 19.046 11.778 1.00 96.06 334 LYS A N 1
ATOM 2674 C CA . LYS A 1 334 ? -5.409 17.924 11.317 1.00 96.06 334 LYS A CA 1
ATOM 2675 C C . LYS A 1 334 ? -5.408 16.764 12.304 1.00 96.06 334 LYS A C 1
ATOM 2677 O O . LYS A 1 334 ? -6.459 16.276 12.689 1.00 96.06 334 LYS A O 1
ATOM 2682 N N . MET A 1 335 ? -4.235 16.362 12.791 1.00 97.06 335 MET A N 1
ATOM 2683 C CA . MET A 1 335 ? -4.153 15.278 13.767 1.00 97.06 335 MET A CA 1
ATOM 2684 C C . MET A 1 335 ? -4.806 15.673 15.094 1.00 97.06 335 MET A C 1
ATOM 2686 O O . MET A 1 335 ? -5.527 14.870 15.669 1.00 97.06 335 MET A O 1
ATOM 2690 N N . ALA A 1 336 ? -4.637 16.921 15.549 1.00 97.19 336 ALA A N 1
ATOM 2691 C CA . ALA A 1 336 ? -5.302 17.403 16.759 1.00 97.19 336 ALA A CA 1
ATOM 2692 C C . ALA A 1 336 ? -6.830 17.501 16.619 1.00 97.19 336 ALA A C 1
ATOM 2694 O O . ALA A 1 336 ? -7.534 17.416 17.619 1.00 97.19 336 ALA A O 1
ATOM 2695 N N . GLU A 1 337 ? -7.336 17.695 15.401 1.00 96.50 337 GLU A N 1
ATOM 2696 C CA . GLU A 1 337 ? -8.761 17.607 15.086 1.00 96.50 337 GLU A CA 1
ATOM 2697 C C . GLU A 1 337 ? -9.249 16.153 15.139 1.00 96.50 337 GLU A C 1
ATOM 2699 O O . GLU A 1 337 ? -10.235 15.877 15.824 1.00 96.50 337 GLU A O 1
ATOM 2704 N N . LEU A 1 338 ? -8.515 15.209 14.533 1.00 96.00 338 LEU A N 1
ATOM 2705 C CA . LEU A 1 338 ? -8.849 13.781 14.608 1.00 96.00 338 LEU A CA 1
ATOM 2706 C C . LEU A 1 338 ? -8.883 13.279 16.059 1.00 96.00 338 LEU A C 1
ATOM 2708 O O . LEU A 1 338 ? -9.813 12.571 16.444 1.00 96.00 338 LEU A O 1
ATOM 2712 N N . VAL A 1 339 ? -7.920 13.685 16.889 1.00 97.19 339 VAL A N 1
ATOM 2713 C CA . VAL A 1 339 ? -7.838 13.254 18.296 1.00 97.19 339 VAL A CA 1
ATOM 2714 C C . VAL A 1 339 ? -8.540 14.197 19.279 1.00 97.19 339 VAL A C 1
ATOM 2716 O O . VAL A 1 339 ? -8.288 14.123 20.477 1.00 97.19 339 VAL A O 1
ATOM 2719 N N . SER A 1 340 ? -9.407 15.094 18.802 1.00 97.00 340 SER A N 1
ATOM 2720 C CA . SER A 1 340 ? -9.994 16.175 19.614 1.00 97.00 340 SER A CA 1
ATOM 2721 C C . SER A 1 340 ? -10.811 15.711 20.825 1.00 97.00 340 SER A C 1
ATOM 2723 O O . SER A 1 340 ? -10.854 16.433 21.821 1.00 97.00 340 SER A O 1
ATOM 2725 N N . ASP A 1 341 ? -11.375 14.499 20.792 1.00 96.31 341 ASP A N 1
ATOM 2726 C CA . ASP A 1 341 ? -12.063 13.898 21.946 1.00 96.31 341 ASP A CA 1
ATOM 2727 C C . ASP A 1 341 ? -11.108 13.631 23.125 1.00 96.31 341 ASP A C 1
ATOM 2729 O O . ASP A 1 341 ? -11.539 13.567 24.275 1.00 96.31 341 ASP A O 1
ATOM 2733 N N . ASN A 1 342 ? -9.803 13.502 22.855 1.00 97.50 342 ASN A N 1
ATOM 2734 C CA . ASN A 1 342 ? -8.743 13.443 23.856 1.00 97.50 342 ASN A CA 1
ATOM 2735 C C . ASN A 1 342 ? -8.021 14.800 23.911 1.00 97.50 342 ASN A C 1
ATOM 2737 O O . ASN A 1 342 ? -7.014 15.028 23.235 1.00 97.50 342 ASN A O 1
ATOM 2741 N N . ALA A 1 343 ? -8.537 15.715 24.737 1.00 97.81 343 ALA A N 1
ATOM 2742 C CA . ALA A 1 343 ? -8.027 17.085 24.841 1.00 97.81 343 ALA A CA 1
ATOM 2743 C C . ALA A 1 343 ? -6.531 17.164 25.209 1.00 97.81 343 ALA A C 1
ATOM 2745 O O . ALA A 1 343 ? -5.823 18.061 24.735 1.00 97.81 343 ALA A O 1
ATOM 2746 N N . GLU A 1 344 ? -6.039 16.227 26.025 1.00 97.62 344 GLU A N 1
ATOM 2747 C CA . GLU A 1 344 ? -4.624 16.141 26.388 1.00 97.62 344 GLU A CA 1
ATOM 2748 C C . GLU A 1 344 ? -3.780 15.815 25.150 1.00 97.62 344 GLU A C 1
ATOM 2750 O O . GLU A 1 344 ? -2.891 16.585 24.783 1.00 97.62 344 GLU A O 1
ATOM 2755 N N . MET A 1 345 ? -4.105 14.729 24.448 1.00 97.88 345 MET A N 1
ATOM 2756 C CA . MET A 1 345 ? -3.386 14.306 23.245 1.00 97.88 345 MET A CA 1
ATOM 2757 C C . MET A 1 345 ? -3.449 15.358 22.134 1.00 97.88 345 MET A C 1
ATOM 2759 O O . MET A 1 345 ? -2.428 15.680 21.523 1.00 97.88 345 MET A O 1
ATOM 2763 N N . ALA A 1 346 ? -4.620 15.959 21.908 1.00 98.25 346 ALA A N 1
ATOM 2764 C CA . ALA A 1 346 ? -4.788 17.042 20.944 1.00 98.25 346 ALA A CA 1
ATOM 2765 C C . ALA A 1 346 ? -3.870 18.238 21.257 1.00 98.25 346 ALA A C 1
ATOM 2767 O O . ALA A 1 346 ? -3.315 18.857 20.343 1.00 98.25 346 ALA A O 1
ATOM 2768 N N . THR A 1 347 ? -3.668 18.549 22.541 1.00 97.88 347 THR A N 1
ATOM 2769 C CA . THR A 1 347 ? -2.749 19.605 22.988 1.00 97.88 347 THR A CA 1
ATOM 2770 C C . THR A 1 347 ? -1.292 19.227 22.720 1.00 97.88 347 THR A C 1
ATOM 2772 O O . THR A 1 347 ? -0.568 20.029 22.120 1.00 97.88 347 THR A O 1
ATOM 2775 N N . LYS A 1 348 ? -0.878 17.997 23.053 1.00 98.19 348 LYS A N 1
ATOM 2776 C CA . LYS A 1 348 ? 0.484 17.497 22.781 1.00 98.19 348 LYS A CA 1
ATOM 2777 C C . LYS A 1 348 ? 0.825 17.537 21.287 1.00 98.19 348 LYS A C 1
ATOM 2779 O O . LYS A 1 348 ? 1.894 18.016 20.899 1.00 98.19 348 LYS A O 1
ATOM 2784 N N . VAL A 1 349 ? -0.123 17.138 20.434 1.00 97.94 349 VAL A N 1
ATOM 2785 C CA . VAL A 1 349 ? -0.014 17.214 18.966 1.00 97.94 349 VAL A CA 1
ATOM 2786 C C . VAL A 1 349 ? 0.094 18.663 18.473 1.00 97.94 349 VAL A C 1
ATOM 2788 O O . VAL A 1 349 ? 0.976 18.974 17.665 1.00 97.94 349 VAL A O 1
ATOM 2791 N N . LYS A 1 350 ? -0.745 19.584 18.972 1.00 97.69 350 LYS A N 1
ATOM 2792 C CA . LYS A 1 350 ? -0.682 21.016 18.604 1.00 97.69 350 LYS A CA 1
ATOM 2793 C C . LYS A 1 350 ? 0.658 21.648 18.971 1.00 97.69 350 LYS A C 1
ATOM 2795 O O . LYS A 1 350 ? 1.208 22.418 18.174 1.00 97.69 350 LYS A O 1
ATOM 2800 N N . ASN A 1 351 ? 1.179 21.295 20.143 1.00 97.56 351 ASN A N 1
ATOM 2801 C CA . ASN A 1 351 ? 2.451 21.782 20.672 1.00 97.56 351 ASN A CA 1
ATOM 2802 C C . ASN A 1 351 ? 3.671 21.095 20.041 1.00 97.56 351 ASN A C 1
ATOM 2804 O O . ASN A 1 351 ? 4.788 21.584 20.209 1.00 97.56 351 ASN A O 1
ATOM 2808 N N . LYS A 1 352 ? 3.471 20.014 19.271 1.00 96.75 352 LYS A N 1
ATOM 2809 C CA . LYS A 1 352 ? 4.537 19.182 18.688 1.00 96.75 352 LYS A CA 1
ATOM 2810 C C . LYS A 1 352 ? 5.507 18.663 19.751 1.00 96.75 352 LYS A C 1
ATOM 2812 O O . LYS A 1 352 ? 6.728 18.689 19.545 1.00 96.75 352 LYS A O 1
ATOM 2817 N N . GLU A 1 353 ? 4.957 18.224 20.879 1.00 97.19 353 GLU A N 1
ATOM 2818 C CA . GLU A 1 353 ? 5.723 17.569 21.938 1.00 97.19 353 GLU A CA 1
ATOM 2819 C C . GLU A 1 353 ? 6.463 16.342 21.391 1.00 97.19 353 GLU A C 1
ATOM 2821 O O . GLU A 1 353 ? 6.168 15.834 20.302 1.00 97.19 353 GLU A O 1
ATOM 2826 N N . ASP A 1 354 ? 7.501 15.899 22.096 1.00 94.44 354 ASP A N 1
ATOM 2827 C CA . ASP A 1 354 ? 8.283 14.769 21.612 1.00 94.44 354 ASP A CA 1
ATOM 2828 C C . ASP A 1 354 ? 7.454 13.477 21.635 1.00 94.44 354 ASP A C 1
ATOM 2830 O O . ASP A 1 354 ? 6.759 13.200 22.609 1.00 94.44 354 ASP A O 1
ATOM 2834 N N . GLY A 1 355 ? 7.465 12.729 20.528 1.00 93.06 355 GLY A N 1
ATOM 2835 C CA . GLY A 1 355 ? 6.543 11.612 20.297 1.00 93.06 355 GLY A CA 1
ATOM 2836 C C . GLY A 1 355 ? 5.177 11.999 19.709 1.00 93.06 355 GLY A C 1
ATOM 2837 O O . GLY A 1 355 ? 4.399 11.102 19.405 1.00 93.06 355 GLY A O 1
ATOM 2838 N N . TYR A 1 356 ? 4.891 13.295 19.509 1.00 96.25 356 TYR A N 1
ATOM 2839 C CA . TYR A 1 356 ? 3.640 13.801 18.920 1.00 96.25 356 TYR A CA 1
ATOM 2840 C C . TYR A 1 356 ? 3.886 14.608 17.631 1.00 96.25 356 TYR A C 1
ATOM 2842 O O . TYR A 1 356 ? 3.274 15.654 17.384 1.00 96.25 356 TYR A O 1
ATOM 2850 N N . LYS A 1 357 ? 4.824 14.144 16.794 1.00 95.38 357 LYS A N 1
ATOM 2851 C CA . LYS A 1 357 ? 5.160 14.730 15.482 1.00 95.38 357 LYS A CA 1
ATOM 2852 C C . LYS A 1 357 ? 4.728 13.785 14.357 1.00 95.38 357 LYS A C 1
ATOM 2854 O O . LYS A 1 357 ? 4.412 12.631 14.595 1.00 95.38 357 LYS A O 1
ATOM 2859 N N . PHE A 1 358 ? 4.759 14.257 13.107 1.00 93.38 358 PHE A N 1
ATOM 2860 C CA . PHE A 1 358 ? 4.345 13.447 11.949 1.00 93.38 358 PHE A CA 1
ATOM 2861 C C . PHE A 1 358 ? 5.112 12.121 11.828 1.00 93.38 358 PHE A C 1
ATOM 2863 O O . PHE A 1 358 ? 4.516 11.099 11.521 1.00 93.38 358 PHE A O 1
ATOM 2870 N N . LYS A 1 359 ? 6.417 12.120 12.131 1.00 91.94 359 LYS A N 1
ATOM 2871 C CA . LYS A 1 359 ? 7.237 10.897 12.157 1.00 91.94 359 LYS A CA 1
ATOM 2872 C C . LYS A 1 359 ? 6.750 9.844 13.167 1.00 91.94 359 LYS A C 1
ATOM 2874 O O . LYS A 1 359 ? 7.100 8.685 13.038 1.00 91.94 359 LYS A O 1
ATOM 2879 N N . ASP A 1 360 ? 5.960 10.261 14.155 1.00 94.75 360 ASP A N 1
ATOM 2880 C CA . ASP A 1 360 ? 5.432 9.423 15.228 1.00 94.75 360 ASP A CA 1
ATOM 2881 C C . ASP A 1 360 ? 3.943 9.088 14.981 1.00 94.75 360 ASP A C 1
ATOM 2883 O O . ASP A 1 360 ? 3.240 8.683 15.904 1.00 94.75 360 ASP A O 1
ATOM 2887 N N . ILE A 1 361 ? 3.427 9.277 13.755 1.00 93.56 361 ILE A N 1
ATOM 2888 C CA . ILE A 1 361 ? 1.995 9.127 13.446 1.00 93.56 361 ILE A CA 1
ATOM 2889 C C . ILE A 1 361 ? 1.440 7.770 13.881 1.00 93.56 361 ILE A C 1
ATOM 2891 O O . ILE A 1 361 ? 0.404 7.731 14.536 1.00 93.56 361 ILE A O 1
ATOM 2895 N N . ASP A 1 362 ? 2.149 6.673 13.614 1.00 91.44 362 ASP A N 1
ATOM 2896 C CA . ASP A 1 362 ? 1.684 5.333 13.978 1.00 91.44 362 ASP A CA 1
ATOM 2897 C C . ASP A 1 362 ? 1.623 5.135 15.502 1.00 91.44 362 ASP A C 1
ATOM 2899 O O . ASP A 1 362 ? 0.714 4.462 15.998 1.00 91.44 362 ASP A O 1
ATOM 2903 N N . LYS A 1 363 ? 2.523 5.778 16.261 1.00 93.19 363 LYS A N 1
ATOM 2904 C CA . LYS A 1 363 ? 2.493 5.791 17.731 1.00 93.19 363 LYS A CA 1
ATOM 2905 C C . LYS A 1 363 ? 1.287 6.568 18.250 1.00 93.19 363 LYS A C 1
ATOM 2907 O O . LYS A 1 363 ? 0.589 6.078 19.132 1.00 93.19 363 LYS A O 1
ATOM 2912 N N . ILE A 1 364 ? 1.014 7.740 17.680 1.00 95.44 364 ILE A N 1
ATOM 2913 C CA . ILE A 1 364 ? -0.128 8.573 18.081 1.00 95.44 364 ILE A CA 1
ATOM 2914 C C . ILE A 1 364 ? -1.444 7.859 17.753 1.00 95.44 364 ILE A C 1
ATOM 2916 O O . ILE A 1 364 ? -2.353 7.856 18.578 1.00 95.44 364 ILE A O 1
ATOM 2920 N N . LEU A 1 365 ? -1.544 7.212 16.585 1.00 94.62 365 LEU A N 1
ATOM 2921 C CA . LEU A 1 365 ? -2.711 6.407 16.210 1.00 94.62 365 LEU A CA 1
ATOM 2922 C C . LEU A 1 365 ? -2.926 5.241 17.184 1.00 94.62 365 LEU A C 1
ATOM 2924 O O . LEU A 1 365 ? -4.051 5.021 17.623 1.00 94.62 365 LEU A O 1
ATOM 2928 N N . ASN A 1 366 ? -1.861 4.530 17.563 1.00 92.75 366 ASN A N 1
ATOM 2929 C CA . ASN A 1 366 ? -1.931 3.460 18.562 1.00 92.75 366 ASN A CA 1
ATOM 2930 C C . ASN A 1 366 ? -2.417 3.959 19.922 1.00 92.75 366 ASN A C 1
ATOM 2932 O O . ASN A 1 366 ? -3.329 3.373 20.501 1.00 92.75 366 ASN A O 1
ATOM 2936 N N . GLU A 1 367 ? -1.807 5.033 20.423 1.00 94.38 367 GLU A N 1
ATOM 2937 C CA . GLU A 1 367 ? -2.156 5.627 21.712 1.00 94.38 367 GLU A CA 1
ATOM 2938 C C . GLU A 1 367 ? -3.610 6.111 21.710 1.00 94.38 367 GLU A C 1
ATOM 2940 O O . GLU A 1 367 ? -4.352 5.841 22.654 1.00 94.38 367 GLU A O 1
ATOM 2945 N N . TYR A 1 368 ? -4.042 6.767 20.626 1.00 96.00 368 TYR A N 1
ATOM 2946 C CA . TYR A 1 368 ? -5.414 7.244 20.489 1.00 96.00 368 TYR A CA 1
ATOM 2947 C C . TYR A 1 368 ? -6.416 6.098 20.415 1.00 96.00 368 TYR A C 1
ATOM 2949 O O . TYR A 1 368 ? -7.407 6.132 21.133 1.00 96.00 368 TYR A O 1
ATOM 2957 N N . ASN A 1 369 ? -6.173 5.089 19.574 1.00 94.00 369 ASN A N 1
ATOM 2958 C CA . ASN A 1 369 ? -7.093 3.962 19.415 1.00 94.00 369 ASN A CA 1
ATOM 2959 C C . ASN A 1 369 ? -7.245 3.197 20.738 1.00 94.00 369 ASN A C 1
ATOM 2961 O O . ASN A 1 369 ? -8.368 2.951 21.165 1.00 94.00 369 ASN A O 1
ATOM 2965 N N . ALA A 1 370 ? -6.139 2.937 21.447 1.00 90.94 370 ALA A N 1
ATOM 2966 C CA . ALA A 1 370 ? -6.178 2.304 22.765 1.00 90.94 370 ALA A CA 1
ATOM 2967 C C . ALA A 1 370 ? -6.957 3.138 23.797 1.00 90.94 370 ALA A C 1
ATOM 2969 O O . ALA A 1 370 ? -7.756 2.591 24.558 1.00 90.94 370 ALA A O 1
ATOM 2970 N N . TRP A 1 371 ? -6.747 4.458 23.814 1.00 94.88 371 TRP A N 1
ATOM 2971 C CA . TRP A 1 371 ? -7.519 5.371 24.656 1.00 94.88 371 TRP A CA 1
ATOM 2972 C C . TRP A 1 371 ? -9.009 5.374 24.282 1.00 94.88 371 TRP A C 1
ATOM 2974 O O . TRP A 1 371 ? -9.857 5.305 25.168 1.00 94.88 371 TRP A O 1
ATOM 2984 N N . PHE A 1 372 ? -9.336 5.424 22.989 1.00 94.25 372 PHE A N 1
ATOM 2985 C CA . PHE A 1 372 ? -10.711 5.489 22.496 1.00 94.25 372 PHE A CA 1
ATOM 2986 C C . PHE A 1 372 ? -11.494 4.244 22.899 1.00 94.25 372 PHE A C 1
ATOM 2988 O O . PHE A 1 372 ? -12.604 4.367 23.406 1.00 94.25 372 PHE A O 1
ATOM 2995 N N . ASP A 1 373 ? -10.897 3.063 22.754 1.00 89.38 373 ASP A N 1
ATOM 2996 C CA . ASP A 1 373 ? -11.516 1.806 23.181 1.00 89.38 373 ASP A CA 1
ATOM 2997 C C . ASP A 1 373 ? -11.776 1.763 24.684 1.00 89.38 373 ASP A C 1
ATOM 2999 O O . ASP A 1 373 ? -12.791 1.233 25.127 1.00 89.38 373 ASP A O 1
ATOM 3003 N N . GLN A 1 374 ? -10.851 2.318 25.473 1.00 88.38 374 GLN A N 1
ATOM 3004 C CA . GLN A 1 374 ? -10.992 2.376 26.922 1.00 88.38 374 GLN A CA 1
ATOM 3005 C C . GLN A 1 374 ? -12.111 3.338 27.345 1.00 88.38 374 GLN A C 1
ATOM 3007 O O . GLN A 1 374 ? -12.835 3.041 28.290 1.00 88.38 374 GLN A O 1
ATOM 3012 N N . GLN A 1 375 ? -12.242 4.490 26.681 1.00 93.38 375 GLN A N 1
ATOM 3013 C CA . GLN A 1 375 ? -13.254 5.496 27.022 1.00 93.38 375 GLN A CA 1
ATOM 3014 C C . GLN A 1 375 ? -14.634 5.199 26.426 1.00 93.38 375 GLN A C 1
ATOM 3016 O O . GLN A 1 375 ? -15.647 5.588 27.003 1.00 93.38 375 GLN A O 1
ATOM 3021 N N . TYR A 1 376 ? -14.682 4.527 25.277 1.00 91.88 376 TYR A N 1
ATOM 3022 C CA . TYR A 1 376 ? -15.903 4.266 24.517 1.00 91.88 376 TYR A CA 1
ATOM 3023 C C . TYR A 1 376 ? -15.996 2.788 24.097 1.00 91.88 376 TYR A C 1
ATOM 3025 O O . TYR A 1 376 ? -16.002 2.488 22.896 1.00 91.88 376 TYR A O 1
ATOM 3033 N N . PRO A 1 377 ? -16.075 1.848 25.058 1.00 86.75 377 PRO A N 1
ATOM 3034 C CA . PRO A 1 377 ? -16.171 0.424 24.751 1.00 86.75 377 PRO A CA 1
ATOM 3035 C C . PRO A 1 377 ? -17.387 0.146 23.855 1.00 86.75 377 PRO A C 1
ATOM 3037 O O . PRO A 1 377 ? -18.487 0.629 24.117 1.00 86.75 377 PRO A O 1
ATOM 3040 N N . GLY A 1 378 ? -17.170 -0.596 22.766 1.00 84.12 378 GLY A N 1
ATOM 3041 C CA . GLY A 1 378 ? -18.210 -0.962 21.796 1.00 84.12 378 GLY A CA 1
ATOM 3042 C C . GLY A 1 378 ? -18.669 0.155 20.851 1.00 84.12 378 GLY A C 1
ATOM 3043 O O . GLY A 1 378 ? -19.489 -0.100 19.978 1.00 84.12 378 GLY A O 1
ATOM 3044 N N . LYS A 1 379 ? -18.148 1.386 20.972 1.00 87.38 379 LYS A N 1
ATOM 3045 C CA . LYS A 1 379 ? -18.539 2.491 20.078 1.00 87.38 379 LYS A CA 1
ATOM 3046 C C . LYS A 1 379 ? -17.894 2.400 18.692 1.00 87.38 379 LYS A C 1
ATOM 3048 O O . LYS A 1 379 ? -18.450 2.904 17.723 1.00 87.38 379 LYS A O 1
ATOM 3053 N N . ALA A 1 380 ? -16.706 1.808 18.598 1.00 85.81 380 ALA A N 1
ATOM 3054 C CA . ALA A 1 380 ? -16.065 1.543 17.317 1.00 85.81 380 ALA A CA 1
ATOM 3055 C C . ALA A 1 380 ? -16.554 0.198 16.764 1.00 85.81 380 ALA A C 1
ATOM 3057 O O . ALA A 1 380 ? -16.275 -0.850 17.344 1.00 85.81 380 ALA A O 1
ATOM 3058 N N . GLU A 1 381 ? -17.255 0.235 15.631 1.00 84.94 381 GLU A N 1
ATOM 3059 C CA . GLU A 1 381 ? -17.621 -0.966 14.878 1.00 84.94 381 GLU A CA 1
ATOM 3060 C C . GLU A 1 381 ? -16.395 -1.484 14.110 1.00 84.94 381 GLU A C 1
ATOM 3062 O O . GLU A 1 381 ? -16.051 -1.014 13.017 1.00 84.94 381 GLU A O 1
ATOM 3067 N N . TYR A 1 382 ? -15.687 -2.423 14.735 1.00 87.94 382 TYR A N 1
ATOM 3068 C CA . TYR A 1 382 ? -14.550 -3.113 14.139 1.00 87.94 382 TYR A CA 1
ATOM 3069 C C . TYR A 1 382 ? -15.011 -4.220 13.189 1.00 87.94 382 TYR A C 1
ATOM 3071 O O . TYR A 1 382 ? -16.024 -4.874 13.411 1.00 87.94 382 TYR A O 1
ATOM 3079 N N . LEU A 1 383 ? -14.256 -4.416 12.112 1.00 87.75 383 LEU A N 1
ATOM 3080 C CA . LEU A 1 383 ? -14.538 -5.391 11.063 1.00 87.75 383 LEU A CA 1
ATOM 3081 C C . LEU A 1 383 ? -14.209 -6.817 11.496 1.00 87.75 383 LEU A C 1
ATOM 3083 O O . LEU A 1 383 ? -14.867 -7.755 11.057 1.00 87.75 383 LEU A O 1
ATOM 3087 N N . LEU A 1 384 ? -13.186 -6.986 12.331 1.00 80.06 384 LEU A N 1
ATOM 3088 C CA . LEU A 1 384 ? -12.783 -8.279 12.867 1.00 80.06 384 LEU A CA 1
ATOM 3089 C C . LEU A 1 384 ? -12.862 -8.261 14.395 1.00 80.06 384 LEU A C 1
ATOM 3091 O O . LEU A 1 384 ? -12.587 -7.250 15.045 1.00 80.06 384 LEU A O 1
ATOM 3095 N N . GLU A 1 385 ? -13.232 -9.398 14.978 1.00 69.12 385 GLU A N 1
ATOM 3096 C CA . GLU A 1 385 ? -13.205 -9.567 16.427 1.00 69.12 385 GLU A CA 1
ATOM 3097 C C . GLU A 1 385 ? -11.764 -9.486 16.951 1.00 69.12 385 GLU A C 1
ATOM 3099 O O . GLU A 1 385 ? -10.816 -9.962 16.318 1.00 69.12 385 GLU A O 1
ATOM 3104 N N . ARG A 1 386 ? -11.574 -8.897 18.139 1.00 62.25 386 ARG A N 1
ATOM 3105 C CA . ARG A 1 386 ? -10.271 -8.944 18.815 1.00 62.25 386 ARG A CA 1
ATOM 3106 C C . ARG A 1 386 ? -9.930 -10.391 19.126 1.00 62.25 386 ARG A C 1
ATOM 3108 O O . ARG A 1 386 ? -10.685 -11.062 19.819 1.00 62.25 386 ARG A O 1
ATOM 3115 N N . ALA A 1 387 ? -8.719 -10.801 18.753 1.00 46.06 387 ALA A N 1
ATOM 3116 C CA . ALA A 1 387 ? -8.152 -12.102 19.109 1.00 46.06 387 ALA A CA 1
ATOM 3117 C C . ALA A 1 387 ? -8.081 -12.371 20.633 1.00 46.06 387 ALA A C 1
ATOM 3119 O O . ALA A 1 387 ? -7.780 -13.485 21.035 1.00 46.06 387 ALA A O 1
ATOM 3120 N N . ASN A 1 388 ? -8.392 -11.387 21.485 1.00 42.22 388 ASN A N 1
ATOM 3121 C CA . ASN A 1 388 ? -8.616 -11.572 22.914 1.00 42.22 388 ASN A CA 1
ATOM 3122 C C . ASN A 1 388 ? -9.914 -10.859 23.307 1.00 42.22 388 ASN A C 1
ATOM 3124 O O . ASN A 1 388 ? -9.956 -9.627 23.363 1.00 42.22 388 ASN A O 1
ATOM 3128 N N . GLY A 1 389 ? -10.966 -11.647 23.529 1.00 43.69 389 GLY A N 1
ATOM 3129 C CA . GLY A 1 389 ? -12.315 -11.179 23.821 1.00 43.69 389 GLY A CA 1
ATOM 3130 C C . GLY A 1 389 ? -12.365 -10.197 24.987 1.00 43.69 389 GLY A C 1
ATOM 3131 O O . GLY A 1 389 ? -12.116 -10.570 26.125 1.00 43.69 389 GLY A O 1
ATOM 3132 N N . ILE A 1 390 ? -12.713 -8.950 24.680 1.00 38.59 390 ILE A N 1
ATOM 3133 C CA . ILE A 1 390 ? -13.419 -8.028 25.572 1.00 38.59 390 ILE A CA 1
ATOM 3134 C C . ILE A 1 390 ? -14.342 -7.216 24.661 1.00 38.59 390 ILE A C 1
ATOM 3136 O O . ILE A 1 390 ? -14.020 -6.101 24.256 1.00 38.59 390 ILE A O 1
ATOM 3140 N N . ASN A 1 391 ? -15.474 -7.810 24.296 1.00 32.56 391 ASN A N 1
ATOM 3141 C CA . ASN A 1 391 ? -16.677 -7.025 24.080 1.00 32.56 391 ASN A CA 1
ATOM 3142 C C . ASN A 1 391 ? -17.378 -7.004 25.436 1.00 32.56 391 ASN A C 1
ATOM 3144 O O . ASN A 1 391 ? -17.973 -7.998 25.835 1.00 32.56 391 ASN A O 1
ATOM 3148 N N . ASN A 1 392 ? -17.255 -5.894 26.166 1.00 37.81 392 ASN A N 1
ATOM 3149 C CA . ASN A 1 392 ? -18.139 -5.638 27.294 1.00 37.81 392 ASN A CA 1
ATOM 3150 C C . ASN A 1 392 ? -19.507 -5.247 26.730 1.00 37.81 392 ASN A C 1
ATOM 3152 O O . ASN A 1 392 ? -19.694 -4.112 26.285 1.00 37.81 392 ASN A O 1
ATOM 3156 N N . SER A 1 393 ? -20.484 -6.138 26.848 1.00 34.16 393 SER A N 1
ATOM 3157 C CA . SER A 1 393 ? -21.741 -5.727 27.460 1.00 34.16 393 SER A CA 1
ATOM 3158 C C . SER A 1 393 ? -21.433 -5.312 28.902 1.00 34.16 393 SER A C 1
ATOM 3160 O O . SER A 1 393 ? -21.250 -6.139 29.773 1.00 34.16 393 SER A O 1
ATOM 3162 N N . GLY A 1 394 ? -21.336 -4.004 29.147 1.00 33.88 394 GLY A N 1
ATOM 3163 C CA . GLY A 1 394 ? -21.485 -3.431 30.489 1.00 33.88 394 GLY A CA 1
ATOM 3164 C C . GLY A 1 394 ? -20.266 -3.435 31.427 1.00 33.88 394 GLY A C 1
ATOM 3165 O O . GLY A 1 394 ? -19.772 -4.461 31.858 1.00 33.88 394 GLY A O 1
ATOM 3166 N N . ALA A 1 395 ? -19.891 -2.220 31.836 1.00 35.50 395 ALA A N 1
ATOM 3167 C CA . ALA A 1 395 ? -19.274 -1.855 33.118 1.00 35.50 395 ALA A CA 1
ATOM 3168 C C . ALA A 1 395 ? -17.868 -2.395 33.487 1.00 35.50 395 ALA A C 1
ATOM 3170 O O . ALA A 1 395 ? -17.668 -3.533 33.887 1.00 35.50 395 ALA A O 1
ATOM 3171 N N . ASP A 1 396 ? -16.916 -1.454 33.464 1.00 37.72 396 ASP A N 1
ATOM 3172 C CA . ASP A 1 396 ? -15.790 -1.287 34.394 1.00 37.72 396 ASP A CA 1
ATOM 3173 C C . ASP A 1 396 ? -15.041 -2.528 34.903 1.00 37.72 396 ASP A C 1
ATOM 3175 O O . ASP A 1 396 ? -15.309 -3.026 35.993 1.00 37.72 396 ASP A O 1
ATOM 3179 N N . VAL A 1 397 ? -13.922 -2.856 34.242 1.00 32.50 397 VAL A N 1
ATOM 3180 C CA . VAL A 1 397 ? -12.730 -3.367 34.940 1.00 32.50 397 VAL A CA 1
ATOM 3181 C C . VAL A 1 397 ? -11.458 -2.832 34.276 1.00 32.50 397 VAL A C 1
ATOM 3183 O O . VAL A 1 397 ? -10.988 -3.358 33.273 1.00 32.50 397 VAL A O 1
ATOM 3186 N N . ASN A 1 398 ? -10.868 -1.789 34.866 1.00 32.19 398 ASN A N 1
ATOM 3187 C CA . ASN A 1 398 ? -9.420 -1.733 35.110 1.00 32.19 398 ASN A CA 1
ATOM 3188 C C . ASN A 1 398 ? -9.081 -0.710 36.207 1.00 32.19 398 ASN A C 1
ATOM 3190 O O . ASN A 1 398 ? -8.337 0.248 36.020 1.00 32.19 398 ASN A O 1
ATOM 3194 N N . SER A 1 399 ? -9.591 -0.986 37.405 1.00 30.45 399 SER A N 1
ATOM 3195 C CA . SER A 1 399 ? -8.746 -0.994 38.597 1.00 30.45 399 SER A CA 1
ATOM 3196 C C . SER A 1 399 ? -8.683 -2.445 39.068 1.00 30.45 399 SER A C 1
ATOM 3198 O O . SER A 1 399 ? -9.488 -2.874 39.887 1.00 30.45 399 SER A O 1
ATOM 3200 N N . ALA A 1 400 ? -7.762 -3.220 38.496 1.00 32.00 400 ALA A N 1
ATOM 3201 C CA . ALA A 1 400 ? -7.442 -4.563 38.961 1.00 32.00 400 ALA A CA 1
ATOM 3202 C C . ALA A 1 400 ? -5.927 -4.700 39.148 1.00 32.00 400 ALA A C 1
ATOM 3204 O O . ALA A 1 400 ? -5.230 -5.398 38.421 1.00 32.00 400 ALA A O 1
ATOM 3205 N N . THR A 1 401 ? -5.425 -4.089 40.213 1.00 32.09 401 THR A N 1
ATOM 3206 C CA . THR A 1 401 ? -4.754 -4.930 41.199 1.00 32.09 401 THR A CA 1
ATOM 3207 C C . THR A 1 401 ? -5.861 -5.691 41.947 1.00 32.09 401 THR A C 1
ATOM 3209 O O . THR A 1 401 ? -6.609 -5.100 42.716 1.00 32.09 401 THR A O 1
ATOM 3212 N N . ASN A 1 402 ? -5.982 -6.997 41.676 1.00 37.53 402 ASN A N 1
ATOM 3213 C CA . ASN A 1 402 ? -6.855 -7.983 42.347 1.00 37.53 402 ASN A CA 1
ATOM 3214 C C . ASN A 1 402 ? -8.373 -7.964 42.042 1.00 37.53 402 ASN A C 1
ATOM 3216 O O . ASN A 1 402 ? -9.177 -7.796 42.955 1.00 37.53 402 ASN A O 1
ATOM 3220 N N . SER A 1 403 ? -8.790 -8.272 40.808 1.00 34.88 403 SER A N 1
ATOM 3221 C CA . SER A 1 403 ? -10.150 -8.797 40.571 1.00 34.88 403 SER A CA 1
ATOM 3222 C C . SER A 1 403 ? -10.118 -9.956 39.575 1.00 34.88 403 SER A C 1
ATOM 3224 O O . SER A 1 403 ? -10.036 -9.766 38.366 1.00 34.88 403 SER A O 1
ATOM 3226 N N . THR A 1 404 ? -10.120 -11.179 40.102 1.00 38.78 404 THR A N 1
ATOM 3227 C CA . THR A 1 404 ? -10.520 -12.391 39.380 1.00 38.78 404 THR A CA 1
ATOM 3228 C C . THR A 1 404 ? -12.017 -12.298 39.104 1.00 38.78 404 THR A C 1
ATOM 3230 O O . THR A 1 404 ? -12.802 -12.332 40.055 1.00 38.78 404 THR A O 1
ATOM 3233 N N . ASN A 1 405 ? -12.427 -12.195 37.837 1.00 58.19 405 ASN A N 1
ATOM 3234 C CA . ASN A 1 405 ? -13.839 -12.314 37.494 1.00 58.19 405 ASN A CA 1
ATOM 3235 C C . ASN A 1 405 ? -14.322 -13.690 37.983 1.00 58.19 405 ASN A C 1
ATOM 3237 O O . ASN A 1 405 ? -13.786 -14.728 37.588 1.00 58.19 405 ASN A O 1
ATOM 3241 N N . SER A 1 406 ? -15.251 -13.700 38.941 1.00 60.59 406 SER A N 1
ATOM 3242 C CA . SER A 1 406 ? -15.622 -14.921 39.672 1.00 60.59 406 SER A CA 1
ATOM 3243 C C . SER A 1 406 ? -16.185 -16.012 38.756 1.00 60.59 406 SER A C 1
ATOM 3245 O O . SER A 1 406 ? -16.047 -17.189 39.068 1.00 60.59 406 SER A O 1
ATOM 3247 N N . GLN A 1 407 ? -16.757 -15.624 37.611 1.00 60.81 407 GLN A N 1
ATOM 3248 C CA . GLN A 1 407 ? -17.293 -16.527 36.591 1.00 60.81 407 GLN A CA 1
ATOM 3249 C C . GLN A 1 407 ? -16.184 -17.183 35.756 1.00 60.81 407 GLN A C 1
ATOM 3251 O O . GLN A 1 407 ? -16.211 -18.396 35.578 1.00 60.81 407 GLN A O 1
ATOM 3256 N N . ASP A 1 408 ? -15.150 -16.439 35.354 1.00 64.50 408 ASP A N 1
ATOM 3257 C CA . ASP A 1 408 ? -13.994 -17.014 34.648 1.00 64.50 408 ASP A CA 1
ATOM 3258 C C . ASP A 1 408 ? -13.211 -17.974 35.545 1.00 64.50 408 ASP A C 1
ATOM 3260 O O . ASP A 1 408 ? -12.759 -19.035 35.103 1.00 64.50 408 ASP A O 1
ATOM 3264 N N . GLN A 1 409 ? -13.056 -17.613 36.823 1.00 73.81 409 GLN A N 1
ATOM 3265 C CA . GLN A 1 409 ? -12.428 -18.495 37.799 1.00 73.81 409 GLN A CA 1
ATOM 3266 C C . GLN A 1 409 ? -13.292 -19.734 38.047 1.00 73.81 409 GLN A C 1
ATOM 3268 O O . GLN A 1 409 ? -12.760 -20.837 38.043 1.00 73.81 409 GLN A O 1
ATOM 3273 N N . LEU A 1 410 ? -14.613 -19.580 38.167 1.00 75.94 410 LEU A N 1
ATOM 3274 C CA . LEU A 1 410 ? -15.544 -20.700 38.284 1.00 75.94 410 LEU A CA 1
ATOM 3275 C C . LEU A 1 410 ? -15.475 -21.634 37.070 1.00 75.94 410 LEU A C 1
ATOM 3277 O O . LEU A 1 410 ? -15.433 -22.844 37.252 1.00 75.94 410 LEU A O 1
ATOM 3281 N N . GLY A 1 411 ? -15.444 -21.107 35.845 1.00 73.44 411 GLY A N 1
ATOM 3282 C CA . GLY A 1 411 ? -15.328 -21.926 34.635 1.00 73.44 411 GLY A CA 1
ATOM 3283 C C . GLY A 1 411 ? -14.040 -22.744 34.623 1.00 73.44 411 GLY A C 1
ATOM 3284 O O . GLY A 1 411 ? -14.067 -23.944 34.352 1.00 73.44 411 GLY A O 1
ATOM 3285 N N . LYS A 1 412 ? -12.919 -22.120 35.007 1.00 72.75 412 LYS A N 1
ATOM 3286 C CA . LYS A 1 412 ? -11.628 -22.804 35.180 1.00 72.75 412 LYS A CA 1
ATOM 3287 C C . LYS A 1 412 ? -11.669 -23.850 36.293 1.00 72.75 412 LYS A C 1
ATOM 3289 O O . LYS A 1 412 ? -11.111 -24.929 36.132 1.00 72.75 412 LYS A O 1
ATOM 3294 N N . ASP A 1 413 ? -12.327 -23.546 37.401 1.00 82.00 413 ASP A N 1
ATOM 3295 C CA . ASP A 1 413 ? -12.440 -24.410 38.572 1.00 82.00 413 ASP A CA 1
ATOM 3296 C C . ASP A 1 413 ? -13.308 -25.650 38.292 1.00 82.00 413 ASP A C 1
ATOM 3298 O O . ASP A 1 413 ? -12.872 -26.775 38.539 1.00 82.00 413 ASP A O 1
ATOM 3302 N N . ILE A 1 414 ? -14.484 -25.455 37.685 1.00 78.88 414 ILE A N 1
ATOM 3303 C CA . ILE A 1 414 ? -15.369 -26.514 37.170 1.00 78.88 414 ILE A CA 1
ATOM 3304 C C . ILE A 1 414 ? -14.594 -27.399 36.194 1.00 78.88 414 ILE A C 1
ATOM 3306 O O . ILE A 1 414 ? -14.657 -28.625 36.281 1.00 78.88 414 ILE A O 1
ATOM 3310 N N . PHE A 1 415 ? -13.821 -26.795 35.292 1.00 74.38 415 PHE A N 1
ATOM 3311 C CA . PHE A 1 415 ? -13.045 -27.548 34.318 1.00 74.38 415 PHE A CA 1
ATOM 3312 C C . PHE A 1 415 ? -11.911 -28.358 34.959 1.00 74.38 415 PHE A C 1
ATOM 3314 O O . PHE A 1 415 ? -11.753 -29.543 34.669 1.00 74.38 415 PHE A O 1
ATOM 3321 N N . ASN A 1 416 ? -11.139 -27.755 35.863 1.00 77.62 416 ASN A N 1
ATOM 3322 C CA . ASN A 1 416 ? -10.075 -28.452 36.585 1.00 77.62 416 ASN A CA 1
ATOM 3323 C C . ASN A 1 416 ? -10.635 -29.625 37.399 1.00 77.62 416 ASN A C 1
ATOM 3325 O O . ASN A 1 416 ? -9.996 -30.674 37.490 1.00 77.62 416 ASN A O 1
ATOM 3329 N N . ALA A 1 417 ? -11.840 -29.469 37.946 1.00 81.56 417 ALA A N 1
ATOM 3330 C CA . ALA A 1 417 ? -12.548 -30.540 38.623 1.00 81.56 417 ALA A CA 1
ATOM 3331 C C . ALA A 1 417 ? -12.984 -31.662 37.666 1.00 81.56 417 ALA A C 1
ATOM 3333 O O . ALA A 1 417 ? -12.764 -32.826 37.996 1.00 81.56 417 ALA A O 1
ATOM 3334 N N . LEU A 1 418 ? -13.507 -31.333 36.475 1.00 72.75 418 LEU A N 1
ATOM 3335 C CA . LEU A 1 418 ? -13.844 -32.312 35.425 1.00 72.75 418 LEU A CA 1
ATOM 3336 C C . LEU A 1 418 ? -12.614 -33.063 34.899 1.00 72.75 418 LEU A C 1
ATOM 3338 O O . LEU A 1 418 ? -12.697 -34.252 34.608 1.00 72.75 418 LEU A O 1
ATOM 3342 N N . LYS A 1 419 ? -11.467 -32.384 34.792 1.00 68.81 419 LYS A N 1
ATOM 3343 C CA . LYS A 1 419 ? -10.196 -32.987 34.365 1.00 68.81 419 LYS A CA 1
ATOM 3344 C C . LYS A 1 419 ? -9.580 -33.877 35.442 1.00 68.81 419 LYS A C 1
ATOM 3346 O O . LYS A 1 419 ? -8.762 -34.743 35.138 1.00 68.81 419 LYS A O 1
ATOM 3351 N N . SER A 1 420 ? -9.903 -33.630 36.707 1.00 75.88 420 SER A N 1
ATOM 3352 C CA . SER A 1 420 ? -9.323 -34.401 37.793 1.00 75.88 420 SER A CA 1
ATOM 3353 C C . SER A 1 420 ? -9.862 -35.833 37.788 1.00 75.88 420 SER A C 1
ATOM 3355 O O . SER A 1 420 ? -11.057 -36.064 37.635 1.00 75.88 420 SER A O 1
ATOM 3357 N N . GLU A 1 421 ? -8.991 -36.809 38.041 1.00 67.00 421 GLU A N 1
ATOM 3358 C CA . GLU A 1 421 ? -9.383 -38.224 38.154 1.00 67.00 421 GLU A CA 1
ATOM 3359 C C . GLU A 1 421 ? -10.351 -38.488 39.328 1.00 67.00 421 GLU A C 1
ATOM 3361 O O . GLU A 1 421 ? -10.916 -39.577 39.456 1.00 67.00 421 GLU A O 1
ATOM 3366 N N . ASN A 1 422 ? -10.564 -37.494 40.196 1.00 77.75 422 ASN A N 1
ATOM 3367 C CA . ASN A 1 422 ? -11.391 -37.599 41.383 1.00 77.75 422 ASN A CA 1
ATOM 3368 C C . ASN A 1 422 ? -12.697 -36.804 41.236 1.00 77.75 422 ASN A C 1
ATOM 3370 O O . ASN A 1 422 ? -12.725 -35.588 41.406 1.00 77.75 422 ASN A O 1
ATOM 3374 N N . VAL A 1 423 ? -13.799 -37.526 41.021 1.00 73.81 423 VAL A N 1
ATOM 3375 C CA . VAL A 1 423 ? -15.175 -36.996 40.941 1.00 73.81 423 VAL A CA 1
ATOM 3376 C C . VAL A 1 423 ? -15.558 -36.163 42.171 1.00 73.81 423 VAL A C 1
ATOM 3378 O O . VAL A 1 423 ? -16.350 -35.226 42.062 1.00 73.81 423 VAL A O 1
ATOM 3381 N N . GLU A 1 424 ? -14.968 -36.440 43.340 1.00 79.31 424 GLU A N 1
ATOM 3382 C CA . GLU A 1 424 ? -15.192 -35.646 44.555 1.00 79.31 424 GLU A CA 1
ATOM 3383 C C . GLU A 1 424 ? -14.804 -34.173 44.378 1.00 79.31 424 GLU A C 1
ATOM 3385 O O . GLU A 1 424 ? -15.384 -33.312 45.035 1.00 79.31 424 GLU A O 1
ATOM 3390 N N . ASN A 1 425 ? -13.885 -33.857 43.461 1.00 83.31 425 ASN A N 1
ATOM 3391 C CA . ASN A 1 425 ? -13.510 -32.476 43.167 1.00 83.31 425 ASN A CA 1
ATOM 3392 C C . ASN A 1 425 ? -14.600 -31.723 42.395 1.00 83.31 425 ASN A C 1
ATOM 3394 O O . ASN A 1 425 ? -14.612 -30.497 42.433 1.00 83.31 425 ASN A O 1
ATOM 3398 N N . PHE A 1 426 ? -15.515 -32.426 41.714 1.00 83.25 426 PHE A N 1
ATOM 3399 C CA . PHE A 1 426 ? -16.614 -31.814 40.961 1.00 83.25 426 PHE A CA 1
ATOM 3400 C C . PHE A 1 426 ? -17.859 -31.562 41.817 1.00 83.25 426 PHE A C 1
ATOM 3402 O O . PHE A 1 426 ? -18.586 -30.592 41.595 1.00 83.25 426 PHE A O 1
ATOM 3409 N N . LYS A 1 427 ? -18.075 -32.376 42.858 1.00 83.00 427 LYS A N 1
ATOM 3410 C CA . LYS A 1 427 ? -19.224 -32.248 43.771 1.00 83.00 427 LYS A CA 1
ATOM 3411 C C . LYS A 1 427 ? -19.445 -30.840 44.350 1.00 83.00 427 LYS A C 1
ATOM 3413 O O . LYS A 1 427 ? -20.605 -30.442 44.438 1.00 83.00 427 LYS A O 1
ATOM 3418 N N . PRO A 1 428 ? -18.413 -30.045 44.705 1.00 87.88 428 PRO A N 1
ATOM 3419 C CA . PRO A 1 428 ? -18.604 -28.679 45.192 1.00 87.88 428 PRO A CA 1
ATOM 3420 C C . PRO A 1 428 ? -19.338 -27.754 44.212 1.00 87.88 428 PRO A C 1
ATOM 3422 O O . PRO A 1 428 ? -19.952 -26.782 44.658 1.00 87.88 428 PRO A O 1
ATOM 3425 N N . TYR A 1 429 ? -19.305 -28.053 42.910 1.00 87.06 429 TYR A N 1
ATOM 3426 C CA . TYR A 1 429 ? -19.945 -27.260 41.857 1.00 87.06 429 TYR A CA 1
ATOM 3427 C C . TYR A 1 429 ? -21.360 -27.737 41.511 1.00 87.06 429 TYR A C 1
ATOM 3429 O O . TYR A 1 429 ? -22.063 -27.036 40.789 1.00 87.06 429 TYR A O 1
ATOM 3437 N N . LEU A 1 430 ? -21.806 -28.875 42.054 1.00 83.06 430 LEU A N 1
ATOM 3438 C CA . LEU A 1 430 ? -23.168 -29.388 41.896 1.00 83.06 430 LEU A CA 1
ATOM 3439 C C . LEU A 1 430 ? -24.120 -28.823 42.962 1.00 83.06 430 LEU A C 1
ATOM 3441 O O . LEU A 1 430 ? -23.695 -28.324 44.014 1.00 83.06 430 LEU A O 1
ATOM 3445 N N . PHE A 1 431 ? -25.423 -28.916 42.687 1.00 78.94 431 PHE A N 1
ATOM 3446 C CA . PHE A 1 431 ? -26.464 -28.620 43.669 1.00 78.94 431 PHE A CA 1
ATOM 3447 C C . PHE A 1 431 ? -26.506 -29.663 44.774 1.00 78.94 431 PHE A C 1
ATOM 3449 O O . PHE A 1 431 ? -26.566 -30.865 44.520 1.00 78.94 431 PHE A O 1
ATOM 3456 N N . THR A 1 432 ? -26.561 -29.185 46.012 1.00 80.62 432 THR A N 1
ATOM 3457 C CA . THR A 1 432 ? -26.905 -30.013 47.166 1.00 80.62 432 THR A CA 1
ATOM 3458 C C . THR A 1 432 ? -28.316 -29.694 47.654 1.00 80.62 432 THR A C 1
ATOM 3460 O O . THR A 1 432 ? -28.852 -28.607 47.419 1.00 80.62 432 THR A O 1
ATOM 3463 N N . LYS A 1 433 ? -28.916 -30.634 48.394 1.00 80.00 433 LYS A N 1
ATOM 3464 C CA . LYS A 1 433 ? -30.174 -30.390 49.116 1.00 80.00 433 LYS A CA 1
ATOM 3465 C C . LYS A 1 433 ? -30.086 -29.145 49.993 1.00 80.00 433 LYS A C 1
ATOM 3467 O O . LYS A 1 433 ? -31.016 -28.350 50.031 1.00 80.00 433 LYS A O 1
ATOM 3472 N N . GLU A 1 434 ? -28.951 -28.989 50.665 1.00 81.25 434 GLU A N 1
ATOM 3473 C CA . GLU A 1 434 ? -28.675 -27.888 51.577 1.00 81.25 434 GLU A CA 1
ATOM 3474 C C . GLU A 1 434 ? -28.608 -26.540 50.843 1.00 81.25 434 GLU A C 1
ATOM 3476 O O . GLU A 1 434 ? -29.144 -25.552 51.341 1.00 81.25 434 GLU A O 1
ATOM 3481 N N . ASP A 1 435 ? -28.045 -26.493 49.629 1.00 80.56 435 ASP A N 1
ATOM 3482 C CA . ASP A 1 435 ? -28.030 -25.278 48.800 1.00 80.56 435 ASP A CA 1
ATOM 3483 C C . ASP A 1 435 ? -29.459 -24.814 48.459 1.00 80.56 435 ASP A C 1
ATOM 3485 O O . ASP A 1 435 ? -29.768 -23.624 48.554 1.00 80.56 435 ASP A O 1
ATOM 3489 N N . ILE A 1 436 ? -30.355 -25.750 48.122 1.00 79.38 436 ILE A N 1
ATOM 3490 C CA . ILE A 1 436 ? -31.771 -25.462 47.840 1.00 79.38 436 ILE A CA 1
ATOM 3491 C C . ILE A 1 436 ? -32.501 -25.081 49.136 1.00 79.38 436 ILE A C 1
ATOM 3493 O O . ILE A 1 436 ? -33.238 -24.091 49.173 1.00 79.38 436 ILE A O 1
ATOM 3497 N N . GLU A 1 437 ? -32.271 -25.829 50.220 1.00 81.88 437 GLU A N 1
ATOM 3498 C CA . GLU A 1 437 ? -32.854 -25.599 51.545 1.00 81.88 437 GLU A CA 1
ATOM 3499 C C . GLU A 1 437 ? -32.461 -24.250 52.160 1.00 81.88 437 GLU A C 1
ATOM 3501 O O . GLU A 1 437 ? -33.276 -23.644 52.857 1.00 81.88 437 GLU A O 1
ATOM 3506 N N . ASN A 1 438 ? -31.276 -23.737 51.852 1.00 82.81 438 ASN A N 1
ATOM 3507 C CA . ASN A 1 438 ? -30.787 -22.457 52.362 1.00 82.81 438 ASN A CA 1
ATOM 3508 C C . ASN A 1 438 ? -30.996 -21.287 51.390 1.00 82.81 438 ASN A C 1
ATOM 3510 O O . ASN A 1 438 ? -30.684 -20.146 51.732 1.00 82.81 438 ASN A O 1
ATOM 3514 N N . SER A 1 439 ? -31.523 -21.544 50.191 1.00 79.62 439 SER A N 1
ATOM 3515 C CA . SER A 1 439 ? -31.802 -20.496 49.209 1.00 79.62 439 SER A CA 1
ATOM 3516 C C . SER A 1 439 ? -32.995 -19.616 49.615 1.00 79.62 439 SER A C 1
ATOM 3518 O O . SER A 1 439 ? -33.928 -20.058 50.292 1.00 79.62 439 SER A O 1
ATOM 3520 N N . SER A 1 440 ? -32.987 -18.360 49.160 1.00 78.12 440 SER A N 1
ATOM 3521 C CA . SER A 1 440 ? -34.073 -17.384 49.343 1.00 78.12 440 SER A CA 1
ATOM 3522 C C . SER A 1 440 ? -35.232 -17.549 48.346 1.00 78.12 440 SER A C 1
ATOM 3524 O O . SER A 1 440 ? -36.070 -16.657 48.226 1.00 78.12 440 SER A O 1
ATOM 3526 N N . ILE A 1 441 ? -35.278 -18.666 47.615 1.00 78.44 441 ILE A N 1
ATOM 3527 C CA . ILE A 1 441 ? -36.309 -18.957 46.613 1.00 78.44 441 ILE A CA 1
ATOM 3528 C C . ILE A 1 441 ? -37.665 -19.180 47.307 1.00 78.44 441 ILE A C 1
ATOM 3530 O O . ILE A 1 441 ? -37.736 -19.704 48.423 1.00 78.44 441 ILE A O 1
ATOM 3534 N N . LYS A 1 442 ? -38.764 -18.821 46.630 1.00 77.38 442 LYS A N 1
ATOM 3535 C CA . LYS A 1 442 ? -40.137 -19.107 47.083 1.00 77.38 442 LYS A CA 1
ATOM 3536 C C . LYS A 1 442 ? -40.317 -20.598 47.411 1.00 77.38 442 LYS A C 1
ATOM 3538 O O . LYS A 1 442 ? -39.856 -21.472 46.678 1.00 77.38 442 LYS A O 1
ATOM 3543 N N . SER A 1 443 ? -41.039 -20.893 48.494 1.00 79.44 443 SER A N 1
ATOM 3544 C CA . SER A 1 443 ? -41.233 -22.253 49.026 1.00 79.44 443 SER A CA 1
ATOM 3545 C C . SER A 1 443 ? -41.831 -23.242 48.020 1.00 79.44 443 SER A C 1
ATOM 3547 O O . SER A 1 443 ? -41.459 -24.409 48.026 1.00 79.44 443 SER A O 1
ATOM 3549 N N . GLU A 1 444 ? -42.722 -22.792 47.138 1.00 76.94 444 GLU A N 1
ATOM 3550 C CA . GLU A 1 444 ? -43.329 -23.619 46.083 1.00 76.94 444 GLU A CA 1
ATOM 3551 C C . GLU A 1 444 ? -42.283 -24.143 45.094 1.00 76.94 444 GLU A C 1
ATOM 3553 O O . GLU A 1 444 ? -42.261 -25.327 44.764 1.00 76.94 444 GLU A O 1
ATOM 3558 N N . ILE A 1 445 ? -41.351 -23.283 44.695 1.00 71.62 445 ILE A N 1
ATOM 3559 C CA . ILE A 1 445 ? -40.302 -23.606 43.726 1.00 71.62 445 ILE A CA 1
ATOM 3560 C C . ILE A 1 445 ? -39.190 -24.397 44.388 1.00 71.62 445 ILE A C 1
ATOM 3562 O O . ILE A 1 445 ? -38.668 -25.341 43.810 1.00 71.62 445 ILE A O 1
ATOM 3566 N N . LYS A 1 446 ? -38.889 -24.079 45.644 1.00 77.06 446 LYS A N 1
ATOM 3567 C CA . LYS A 1 446 ? -38.023 -24.888 46.492 1.00 77.06 446 LYS A CA 1
ATOM 3568 C C . LYS A 1 446 ? -38.542 -26.323 46.604 1.00 77.06 446 LYS A C 1
ATOM 3570 O O . LYS A 1 446 ? -37.770 -27.258 46.437 1.00 77.06 446 LYS A O 1
ATOM 3575 N N . ASN A 1 447 ? -39.846 -26.509 46.815 1.00 76.88 447 ASN A N 1
ATOM 3576 C CA . ASN A 1 447 ? -40.471 -27.833 46.851 1.00 76.88 447 ASN A CA 1
ATOM 3577 C C . ASN A 1 447 ? -40.439 -28.520 45.477 1.00 76.88 447 ASN A C 1
ATOM 3579 O O . ASN A 1 447 ? -40.159 -29.716 45.421 1.00 76.88 447 ASN A O 1
ATOM 3583 N N . LYS A 1 448 ? -40.662 -27.775 44.384 1.00 74.25 448 LYS A N 1
ATOM 3584 C CA . LYS A 1 448 ? -40.533 -28.285 43.009 1.00 74.25 448 LYS A CA 1
ATOM 3585 C C . LYS A 1 448 ? -39.102 -28.753 42.725 1.00 74.25 448 LYS A C 1
ATOM 3587 O O . LYS A 1 448 ? -38.912 -29.916 42.390 1.00 74.25 448 LYS A O 1
ATOM 3592 N N . MET A 1 449 ? -38.100 -27.915 42.990 1.00 68.19 449 MET A N 1
ATOM 3593 C CA . MET A 1 449 ? -36.681 -28.254 42.864 1.00 68.19 449 MET A CA 1
ATOM 3594 C C . MET A 1 449 ? -36.301 -29.448 43.738 1.00 68.19 449 MET A C 1
ATOM 3596 O O . MET A 1 449 ? -35.660 -30.359 43.242 1.00 68.19 449 MET A O 1
ATOM 3600 N N . LEU A 1 450 ? -36.740 -29.510 44.998 1.00 75.00 450 LEU A N 1
ATOM 3601 C CA . LEU A 1 450 ? -36.494 -30.668 45.872 1.00 75.00 450 LEU A CA 1
ATOM 3602 C C . LEU A 1 450 ? -37.187 -31.956 45.388 1.00 75.00 450 LEU A C 1
ATOM 3604 O O . LEU A 1 450 ? -36.770 -33.045 45.775 1.00 75.00 450 LEU A O 1
ATOM 3608 N N . SER A 1 451 ? -38.247 -31.844 44.580 1.00 69.44 451 SER A N 1
ATOM 3609 C CA . SER A 1 451 ? -38.957 -32.988 43.993 1.00 69.44 451 SER A CA 1
ATOM 3610 C C . SER A 1 451 ? -38.404 -33.426 42.630 1.00 69.44 451 SER A C 1
ATOM 3612 O O . SER A 1 451 ? -38.464 -34.612 42.307 1.00 69.44 451 SER A O 1
ATOM 3614 N N . GLU A 1 452 ? -37.857 -32.491 41.847 1.00 62.69 452 GLU A N 1
ATOM 3615 C CA . GLU A 1 452 ? -37.315 -32.717 40.499 1.00 62.69 452 GLU A CA 1
ATOM 3616 C C . GLU A 1 452 ? -35.815 -33.032 40.534 1.00 62.69 452 GLU A C 1
ATOM 3618 O O . GLU A 1 452 ? -35.366 -34.009 39.928 1.00 62.69 452 GLU A O 1
ATOM 3623 N N . PHE A 1 453 ? -35.046 -32.262 41.307 1.00 61.44 453 PHE A N 1
ATOM 3624 C CA . PHE A 1 453 ? -33.676 -32.598 41.662 1.00 61.44 453 PHE A CA 1
ATOM 3625 C C . PHE A 1 453 ? -33.736 -33.621 42.780 1.00 61.44 453 PHE A C 1
ATOM 3627 O O . PHE A 1 453 ? -33.869 -33.296 43.958 1.00 61.44 453 PHE A O 1
ATOM 3634 N N . ASN A 1 454 ? -33.633 -34.889 42.401 1.00 53.41 454 ASN A N 1
ATOM 3635 C CA . ASN A 1 454 ? -33.343 -35.948 43.349 1.00 53.41 454 ASN A CA 1
ATOM 3636 C C . ASN A 1 454 ? -32.006 -35.570 44.006 1.00 53.41 454 ASN A C 1
ATOM 3638 O O . ASN A 1 454 ? -30.961 -35.679 43.376 1.00 53.41 454 ASN A O 1
ATOM 3642 N N . THR A 1 455 ? -32.028 -35.041 45.232 1.00 52.72 455 THR A N 1
ATOM 3643 C CA . THR A 1 455 ? -30.863 -34.397 45.877 1.00 52.72 455 THR A CA 1
ATOM 3644 C C . THR A 1 455 ? -29.765 -35.377 46.301 1.00 52.72 455 THR A C 1
ATOM 3646 O O . THR A 1 455 ? -28.906 -35.064 47.123 1.00 52.72 455 THR A O 1
ATOM 3649 N N . ASP A 1 456 ? -29.858 -36.592 45.784 1.00 57.44 456 ASP A N 1
ATOM 3650 C CA . ASP A 1 456 ? -28.848 -37.619 45.785 1.00 57.44 456 ASP A CA 1
ATOM 3651 C C . ASP A 1 456 ? -28.041 -37.435 44.487 1.00 57.44 456 ASP A C 1
ATOM 3653 O O . ASP A 1 456 ? -28.579 -37.715 43.412 1.00 57.44 456 ASP A O 1
ATOM 3657 N N . PRO A 1 457 ? -26.794 -36.928 44.537 1.00 52.09 457 PRO A N 1
ATOM 3658 C CA . PRO A 1 457 ? -25.974 -36.717 43.341 1.00 52.09 457 PRO A CA 1
ATOM 3659 C C . PRO A 1 457 ? -25.727 -38.010 42.546 1.00 52.09 457 PRO A C 1
ATOM 3661 O O . PRO A 1 457 ? -25.297 -37.946 41.401 1.00 52.09 457 PRO A O 1
ATOM 3664 N N . GLU A 1 458 ? -26.046 -39.188 43.095 1.00 52.09 458 GLU A N 1
ATOM 3665 C CA . GLU A 1 458 ? -26.077 -40.458 42.360 1.00 52.09 458 GLU A CA 1
ATOM 3666 C C . GLU A 1 458 ? -27.319 -40.630 41.449 1.00 52.09 458 GLU A C 1
ATOM 3668 O O . GLU A 1 458 ? -27.434 -41.624 40.732 1.00 52.09 458 GLU A O 1
ATOM 3673 N N . LYS A 1 459 ? -28.269 -39.682 41.452 1.00 49.69 459 LYS A N 1
ATOM 3674 C CA . LYS A 1 459 ? -29.564 -39.776 40.744 1.00 49.69 459 LYS A CA 1
ATOM 3675 C C . LYS A 1 459 ? -29.962 -38.521 39.954 1.00 49.69 459 LYS A C 1
ATOM 3677 O O . LYS A 1 459 ? -31.102 -38.456 39.480 1.00 49.69 459 LYS A O 1
ATOM 3682 N N . SER A 1 460 ? -29.075 -37.536 39.803 1.00 51.75 460 SER A N 1
ATOM 3683 C CA . SER A 1 460 ? -29.314 -36.344 38.973 1.00 51.75 460 SER A CA 1
ATOM 3684 C C . SER A 1 460 ? -29.367 -36.720 37.492 1.00 51.75 460 SER A C 1
ATOM 3686 O O . SER A 1 460 ? -28.356 -37.112 36.925 1.00 51.75 460 SER A O 1
ATOM 3688 N N . LYS A 1 461 ? -30.544 -36.630 36.863 1.00 46.25 461 LYS A N 1
ATOM 3689 C CA . LYS A 1 461 ? -30.742 -37.014 35.456 1.00 46.25 461 LYS A CA 1
ATOM 3690 C C . LYS A 1 461 ? -30.110 -35.992 34.507 1.00 46.25 461 LYS A C 1
ATOM 3692 O O . LYS A 1 461 ? -30.446 -34.815 34.593 1.00 46.25 461 LYS A O 1
ATOM 3697 N N . SER A 1 462 ? -29.297 -36.458 33.566 1.00 45.91 462 SER A N 1
ATOM 3698 C CA . SER A 1 462 ? -28.975 -35.752 32.321 1.00 45.91 462 SER A CA 1
ATOM 3699 C C . SER A 1 462 ? -29.711 -36.419 31.150 1.00 45.91 462 SER A C 1
ATOM 3701 O O . SER A 1 462 ? -29.921 -37.637 31.143 1.00 45.91 462 SER A O 1
ATOM 3703 N N . GLU A 1 463 ? -30.163 -35.626 30.175 1.00 36.94 463 GLU A N 1
ATOM 3704 C CA . GLU A 1 463 ? -30.750 -36.138 28.931 1.00 36.94 463 GLU A CA 1
ATOM 3705 C C . GLU A 1 463 ? -29.684 -36.207 27.834 1.00 36.94 463 GLU A C 1
ATOM 3707 O O . GLU A 1 463 ? -29.025 -35.219 27.523 1.00 36.94 463 GLU A O 1
ATOM 3712 N N . TRP A 1 464 ? -29.527 -37.399 27.259 1.00 36.22 464 TRP A N 1
ATOM 3713 C CA . TRP A 1 464 ? -28.665 -37.707 26.119 1.00 36.22 464 TRP A CA 1
ATOM 3714 C C . TRP A 1 464 ? -29.451 -38.609 25.176 1.00 36.22 464 TRP A C 1
ATOM 3716 O O . TRP A 1 464 ? -29.912 -39.649 25.634 1.00 36.22 464 TRP A O 1
ATOM 3726 N N . TYR A 1 465 ? -29.611 -38.250 23.896 1.00 30.41 465 TYR A N 1
ATOM 3727 C CA . TYR A 1 465 ? -29.991 -39.156 22.790 1.00 30.41 465 TYR A CA 1
ATOM 3728 C C . TYR A 1 465 ? -30.902 -40.364 23.163 1.00 30.41 465 TYR A C 1
ATOM 3730 O O . TYR A 1 465 ? -30.631 -41.509 22.804 1.00 30.41 465 TYR A O 1
ATOM 3738 N N . GLY A 1 466 ? -31.986 -40.149 23.922 1.00 36.19 466 GLY A N 1
ATOM 3739 C CA . GLY A 1 466 ? -32.921 -41.214 24.320 1.00 36.19 466 GLY A CA 1
ATOM 3740 C C . GLY A 1 466 ? -32.437 -42.258 25.353 1.00 36.19 466 GLY A C 1
ATOM 3741 O O . GLY A 1 466 ? -33.148 -43.242 25.567 1.00 36.19 466 GLY A O 1
ATOM 3742 N N . LEU A 1 467 ? -31.305 -42.068 26.040 1.00 30.53 467 LEU A N 1
ATOM 3743 C CA . LEU A 1 467 ? -30.833 -42.903 27.159 1.00 30.53 467 LEU A CA 1
ATOM 3744 C C . LEU A 1 467 ? -30.662 -42.055 28.436 1.00 30.53 467 LEU A C 1
ATOM 3746 O O . LEU A 1 467 ? -30.036 -41.003 28.430 1.00 30.53 467 LEU A O 1
ATOM 3750 N N . LYS A 1 468 ? -31.257 -42.503 29.550 1.00 40.03 468 LYS A N 1
ATOM 3751 C CA . LYS A 1 468 ? -31.262 -41.799 30.850 1.00 40.03 468 LYS A CA 1
ATOM 3752 C C . LYS A 1 468 ? -30.006 -42.161 31.659 1.00 40.03 468 LYS A C 1
ATOM 3754 O O . LYS A 1 468 ? -29.859 -43.340 31.975 1.00 40.03 468 LYS A O 1
ATOM 3759 N N . GLY A 1 469 ? -29.174 -41.187 32.045 1.00 49.84 469 GLY A N 1
ATOM 3760 C CA . GLY A 1 469 ? -27.960 -41.396 32.861 1.00 49.84 469 GLY A CA 1
ATOM 3761 C C . GLY A 1 469 ? -27.722 -40.299 33.909 1.00 49.84 469 GLY A C 1
ATOM 3762 O O . GLY A 1 469 ? -28.414 -39.278 33.901 1.00 49.84 469 GLY A O 1
ATOM 3763 N N . ASN A 1 470 ? -26.801 -40.534 34.851 1.00 61.78 470 ASN A N 1
ATOM 3764 C CA . ASN A 1 470 ? -26.448 -39.585 35.909 1.00 61.78 470 ASN A CA 1
ATOM 3765 C C . ASN A 1 470 ? -25.258 -38.685 35.505 1.00 61.78 470 ASN A C 1
ATOM 3767 O O . ASN A 1 470 ? -24.340 -39.132 34.828 1.00 61.78 470 ASN A O 1
ATOM 3771 N N . VAL A 1 471 ? -25.211 -37.435 35.979 1.00 59.78 471 VAL A N 1
ATOM 3772 C CA . VAL A 1 471 ? -24.064 -36.511 35.820 1.00 59.78 471 VAL A CA 1
ATOM 3773 C C . VAL A 1 471 ? -22.736 -37.133 36.275 1.00 59.78 471 VAL A C 1
ATOM 3775 O O . VAL A 1 471 ? -21.699 -36.848 35.685 1.00 59.78 471 VAL A O 1
ATOM 3778 N N . LEU A 1 472 ? -22.738 -38.002 37.290 1.00 62.44 472 LEU A N 1
ATOM 3779 C CA . LEU A 1 472 ? -21.516 -38.702 37.711 1.00 62.44 472 LEU A CA 1
ATOM 3780 C C . LEU A 1 472 ? -21.042 -39.738 36.679 1.00 62.44 472 LEU A C 1
ATOM 3782 O O . LEU A 1 472 ? -19.835 -39.879 36.495 1.00 62.44 472 LEU A O 1
ATOM 3786 N N . ASP A 1 473 ? -21.967 -40.377 35.955 1.00 65.69 473 ASP A N 1
ATOM 3787 C CA . ASP A 1 473 ? -21.633 -41.296 34.859 1.00 65.69 473 ASP A CA 1
ATOM 3788 C C . ASP A 1 473 ? -20.940 -40.532 33.719 1.00 65.69 473 ASP A C 1
ATOM 3790 O O . ASP A 1 473 ? -19.979 -41.025 33.135 1.00 65.69 473 ASP A O 1
ATOM 3794 N N . LEU A 1 474 ? -21.363 -39.283 33.471 1.00 62.09 474 LEU A N 1
ATOM 3795 C CA . LEU A 1 474 ? -20.721 -38.381 32.510 1.00 62.09 474 LEU A CA 1
ATOM 3796 C C . LEU A 1 474 ? -19.270 -38.078 32.912 1.00 62.09 474 LEU A C 1
ATOM 3798 O O . LEU A 1 474 ? -18.378 -38.106 32.070 1.00 62.09 474 LEU A O 1
ATOM 3802 N N . VAL A 1 475 ? -19.012 -37.803 34.196 1.00 63.06 475 VAL A N 1
ATOM 3803 C CA . VAL A 1 475 ? -17.646 -37.544 34.687 1.00 63.06 475 VAL A CA 1
ATOM 3804 C C . VAL A 1 475 ? -16.770 -38.795 34.561 1.00 63.06 475 VAL A C 1
ATOM 3806 O O . VAL A 1 475 ? -15.602 -38.687 34.192 1.00 63.06 475 VAL A O 1
ATOM 3809 N N . ASP A 1 476 ? -17.311 -39.986 34.815 1.00 64.75 476 ASP A N 1
ATOM 3810 C CA . ASP A 1 476 ? -16.574 -41.240 34.620 1.00 64.75 476 ASP A CA 1
ATOM 3811 C C . ASP A 1 476 ? -16.317 -41.552 33.133 1.00 64.75 476 ASP A C 1
ATOM 3813 O O . ASP A 1 476 ? -15.249 -42.061 32.782 1.00 64.75 476 ASP A O 1
ATOM 3817 N N . GLU A 1 477 ? -17.222 -41.173 32.233 1.00 63.81 477 GLU A N 1
ATOM 3818 C CA . GLU A 1 477 ? -17.007 -41.257 30.784 1.00 63.81 477 GLU A CA 1
ATOM 3819 C C . GLU A 1 477 ? -15.959 -40.238 30.301 1.00 63.81 477 GLU A C 1
ATOM 3821 O O . GLU A 1 477 ? -15.080 -40.569 29.500 1.00 63.81 477 GLU A O 1
ATOM 3826 N N . PHE A 1 478 ? -15.940 -39.037 30.886 1.00 63.16 478 PHE A N 1
ATOM 3827 C CA . PHE A 1 478 ? -14.856 -38.072 30.700 1.00 63.16 478 PHE A CA 1
ATOM 3828 C C . PHE A 1 478 ? -13.493 -38.642 31.105 1.00 63.16 478 PHE A C 1
ATOM 3830 O O . PHE A 1 478 ? -12.511 -38.366 30.419 1.00 63.16 478 PHE A O 1
ATOM 3837 N N . LYS A 1 479 ? -13.404 -39.475 32.153 1.00 63.44 479 LYS A N 1
ATOM 3838 C CA . LYS A 1 479 ? -12.140 -40.143 32.526 1.00 63.44 479 LYS A CA 1
ATOM 3839 C C . LYS A 1 479 ? -11.667 -41.127 31.459 1.00 63.44 479 LYS A C 1
ATOM 3841 O O . LYS A 1 479 ? -10.481 -41.150 31.146 1.00 63.44 479 LYS A O 1
ATOM 3846 N N . LEU A 1 480 ? -12.583 -41.903 30.872 1.00 58.69 480 LEU A N 1
ATOM 3847 C CA . LEU A 1 480 ? -12.283 -42.816 29.755 1.00 58.69 480 LEU A CA 1
ATOM 3848 C C . LEU A 1 480 ? -11.753 -42.069 28.521 1.00 58.69 480 LEU A C 1
ATOM 3850 O O . LEU A 1 480 ? -10.992 -42.623 27.725 1.00 58.69 480 LEU A O 1
ATOM 3854 N N . ILE A 1 481 ? -12.153 -40.810 28.369 1.00 56.88 481 ILE A N 1
ATOM 3855 C CA . ILE A 1 481 ? -11.783 -39.930 27.265 1.00 56.88 481 ILE A CA 1
ATOM 3856 C C . ILE A 1 481 ? -10.484 -39.148 27.556 1.00 56.88 481 ILE A C 1
ATOM 3858 O O . ILE A 1 481 ? -9.662 -38.988 26.652 1.00 56.88 481 ILE A O 1
ATOM 3862 N N . ALA A 1 482 ? -10.273 -38.703 28.799 1.00 51.88 482 ALA A N 1
ATOM 3863 C CA . ALA A 1 482 ? -9.142 -37.878 29.244 1.00 51.88 482 ALA A 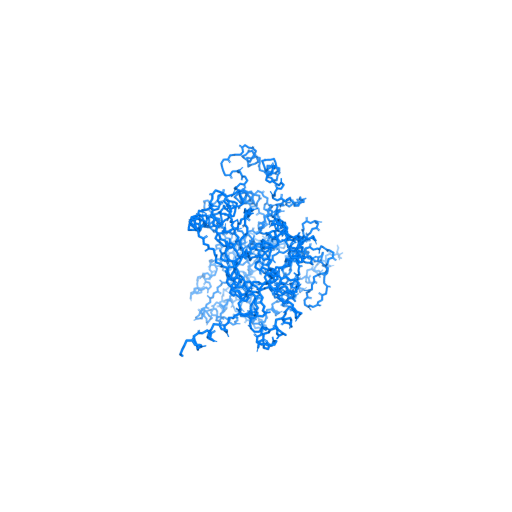CA 1
ATOM 3864 C C . ALA A 1 482 ? -7.778 -38.591 29.204 1.00 51.88 482 ALA A C 1
ATOM 3866 O O . ALA A 1 482 ? -6.741 -37.929 29.199 1.00 51.88 482 ALA A O 1
ATOM 3867 N N . ASP A 1 483 ? -7.774 -39.924 29.113 1.00 53.88 483 ASP A N 1
ATOM 3868 C CA . ASP A 1 483 ? -6.571 -40.739 28.880 1.00 53.88 483 ASP A CA 1
ATOM 3869 C C . ASP A 1 483 ? -5.969 -40.511 27.471 1.00 53.88 483 ASP A C 1
ATOM 3871 O O . ASP A 1 483 ? -4.843 -40.909 27.163 1.00 53.88 483 ASP A O 1
ATOM 3875 N N . LYS A 1 484 ? -6.711 -39.830 26.587 1.00 53.81 484 LYS A N 1
ATOM 3876 C CA . LYS A 1 484 ? -6.234 -39.296 25.307 1.00 53.81 484 LYS A CA 1
ATOM 3877 C C . LYS A 1 484 ? -6.009 -37.797 25.472 1.00 53.81 484 LYS A C 1
ATOM 3879 O O . LYS A 1 484 ? -6.787 -37.139 26.140 1.00 53.81 484 LYS A O 1
ATOM 3884 N N . SER A 1 485 ? -4.956 -37.245 24.870 1.00 50.47 485 SER A N 1
ATOM 3885 C CA . SER A 1 485 ? -4.605 -35.820 24.968 1.00 50.47 485 SER A CA 1
ATOM 3886 C C . SER A 1 485 ? -5.786 -34.918 24.586 1.00 50.47 485 SER A C 1
ATOM 3888 O O . SER A 1 485 ? -6.070 -34.729 23.401 1.00 50.47 485 SER A O 1
ATOM 3890 N N . VAL A 1 486 ? -6.480 -34.406 25.601 1.00 54.59 486 VAL A N 1
ATOM 3891 C CA . VAL A 1 486 ? -7.584 -33.464 25.459 1.00 54.59 486 VAL A CA 1
ATOM 3892 C C . VAL A 1 486 ? -7.037 -32.047 25.559 1.00 54.59 486 VAL A C 1
ATOM 3894 O O . VAL A 1 486 ? -6.463 -31.676 26.588 1.00 54.59 486 VAL A O 1
ATOM 3897 N N . GLU A 1 487 ? -7.251 -31.256 24.512 1.00 49.53 487 GLU A N 1
ATOM 3898 C CA . GLU A 1 487 ? -7.007 -29.814 24.520 1.00 49.53 487 GLU A CA 1
ATOM 3899 C C . GLU A 1 487 ? -8.357 -29.088 24.534 1.00 49.53 487 GLU A C 1
ATOM 3901 O O . GLU A 1 487 ? -9.263 -29.402 23.760 1.00 49.53 487 GLU A O 1
ATOM 3906 N N . ILE A 1 488 ? -8.510 -28.155 25.478 1.00 51.62 488 ILE A N 1
ATOM 3907 C CA . ILE A 1 488 ? -9.641 -27.227 25.494 1.00 51.62 488 ILE A CA 1
ATOM 3908 C C . ILE A 1 488 ? -9.219 -25.968 24.776 1.00 51.62 488 ILE A C 1
ATOM 3910 O O . ILE A 1 488 ? -8.230 -25.337 25.150 1.00 51.62 488 ILE A O 1
ATOM 3914 N N . GLU A 1 489 ? -10.030 -25.580 23.806 1.00 50.06 489 GLU A N 1
ATOM 3915 C CA . GLU A 1 489 ? -9.810 -24.361 23.044 1.00 50.06 489 GLU A CA 1
ATOM 3916 C C . GLU A 1 489 ? -10.446 -23.146 23.729 1.00 50.06 489 GLU A C 1
ATOM 3918 O O . GLU A 1 489 ? -9.832 -22.079 23.772 1.00 50.06 489 GLU A O 1
ATOM 3923 N N . LYS A 1 490 ? -11.663 -23.281 24.290 1.00 55.25 490 LYS A N 1
ATOM 3924 C CA . LYS A 1 490 ? -12.418 -22.135 24.826 1.00 55.25 490 LYS A CA 1
ATOM 3925 C C . LYS A 1 490 ? -13.542 -22.538 25.790 1.00 55.25 490 LYS A C 1
ATOM 3927 O O . LYS A 1 490 ? -14.224 -23.537 25.568 1.00 55.25 490 LYS A O 1
ATOM 3932 N N . ILE A 1 491 ? -13.762 -21.714 26.819 1.00 53.97 491 ILE A N 1
ATOM 3933 C CA . ILE A 1 491 ? -15.007 -21.672 27.601 1.00 53.97 491 ILE A CA 1
ATOM 3934 C C . ILE A 1 491 ? -15.607 -20.279 27.410 1.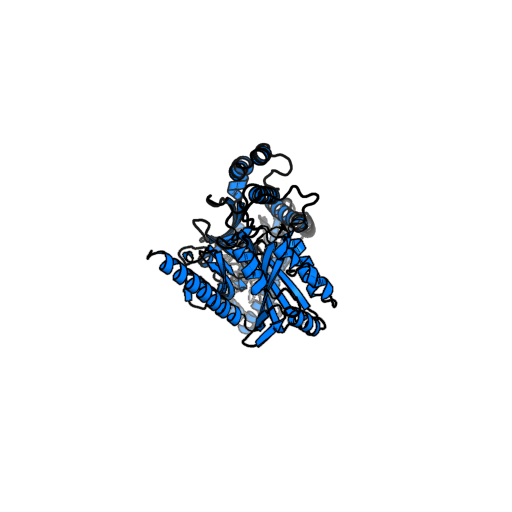00 53.97 491 ILE A C 1
ATOM 3936 O O . ILE A 1 491 ? -14.947 -19.285 27.708 1.00 53.97 491 ILE A O 1
ATOM 3940 N N . GLU A 1 492 ? -16.836 -20.206 26.911 1.00 58.19 492 GLU A N 1
ATOM 3941 C CA . GLU A 1 492 ? -17.568 -18.954 26.718 1.00 58.19 492 GLU A CA 1
ATOM 3942 C C . GLU A 1 492 ? -18.775 -18.905 27.645 1.00 58.19 492 GLU A C 1
ATOM 3944 O O . GLU A 1 492 ? -19.693 -19.715 27.522 1.00 58.19 492 GLU A O 1
ATOM 3949 N N . PHE A 1 493 ? -18.798 -17.930 28.548 1.00 59.12 493 PHE A N 1
ATOM 3950 C CA . PHE A 1 493 ? -19.998 -17.596 29.303 1.00 59.12 493 PHE A CA 1
ATOM 3951 C C . PHE A 1 493 ? -20.838 -16.635 28.471 1.00 59.12 493 PHE A C 1
ATOM 3953 O O . PHE A 1 493 ? -20.375 -15.551 28.118 1.00 59.12 493 PHE A O 1
ATOM 3960 N N . LYS A 1 494 ? -22.079 -17.011 28.162 1.00 57.59 494 LYS A N 1
ATOM 3961 C CA . LYS A 1 494 ? -23.040 -16.061 27.607 1.00 57.59 494 LYS A CA 1
ATOM 3962 C C . LYS A 1 494 ? -23.673 -15.306 28.778 1.00 57.59 494 LYS A C 1
ATOM 3964 O O . LYS A 1 494 ? -24.346 -15.904 29.621 1.00 57.59 494 LYS A O 1
ATOM 3969 N N . GLU A 1 495 ? -23.503 -13.984 28.806 1.00 48.72 495 GLU A N 1
ATOM 3970 C CA . GLU A 1 495 ? -24.149 -13.052 29.752 1.00 48.72 495 GLU A CA 1
ATOM 3971 C C . GLU A 1 495 ? -25.674 -12.929 29.554 1.00 48.72 495 GLU A C 1
ATOM 3973 O O . GLU A 1 495 ? -26.287 -11.911 29.865 1.00 48.72 495 GLU A O 1
ATOM 3978 N N . ASN A 1 496 ? -26.345 -13.983 29.092 1.00 49.00 496 ASN A N 1
ATOM 3979 C CA . ASN A 1 496 ? -27.794 -14.063 29.185 1.00 49.00 496 ASN A CA 1
ATOM 3980 C C . ASN A 1 496 ? -28.170 -14.428 30.624 1.00 49.00 496 ASN A C 1
ATOM 3982 O O . ASN A 1 496 ? -28.669 -15.522 30.880 1.00 49.00 496 ASN A O 1
ATOM 3986 N N . ILE A 1 497 ? -27.919 -13.509 31.567 1.00 53.59 497 ILE A N 1
ATOM 3987 C CA . ILE A 1 497 ? -28.485 -13.578 32.914 1.00 53.59 497 ILE A CA 1
ATOM 3988 C C . ILE A 1 497 ? -29.980 -13.327 32.765 1.00 53.59 497 ILE A C 1
ATOM 3990 O O . ILE A 1 497 ? -30.467 -12.201 32.852 1.00 53.59 497 ILE A O 1
ATOM 3994 N N . ARG A 1 498 ? -30.724 -14.393 32.483 1.00 56.97 498 ARG A N 1
ATOM 3995 C CA . ARG A 1 498 ? -32.173 -14.365 32.615 1.00 56.97 498 ARG A CA 1
ATOM 3996 C C . ARG A 1 498 ? -32.450 -14.565 34.095 1.00 56.97 498 ARG A C 1
ATOM 3998 O O . ARG A 1 498 ? -32.239 -15.649 34.636 1.00 56.97 498 ARG A O 1
ATOM 4005 N N . GLU A 1 499 ? -32.907 -13.512 34.762 1.00 48.22 499 GLU A N 1
ATOM 4006 C CA . GLU A 1 499 ? -33.657 -13.707 35.994 1.00 48.22 499 GLU A CA 1
ATOM 4007 C C . GLU A 1 499 ? -34.927 -14.446 35.575 1.00 48.22 499 GLU A C 1
ATOM 4009 O O . GLU A 1 499 ? -35.780 -13.895 34.873 1.00 48.22 499 GLU A O 1
ATOM 4014 N N . SER A 1 500 ? -35.015 -15.735 35.902 1.00 54.84 500 SER A N 1
ATOM 4015 C CA . SER A 1 500 ? -36.257 -16.462 35.667 1.00 54.84 500 SER A CA 1
ATOM 4016 C C . SER A 1 500 ? -37.344 -15.743 36.464 1.00 54.84 500 SER A C 1
ATOM 4018 O O . SER A 1 500 ? -37.322 -15.774 37.696 1.00 54.84 500 SER A O 1
ATOM 4020 N N . LYS A 1 501 ? -38.275 -15.068 35.773 1.00 51.34 501 LYS A N 1
ATOM 4021 C CA . LYS A 1 501 ? -39.384 -14.332 36.407 1.00 51.34 501 LYS A CA 1
ATOM 4022 C C . LYS A 1 501 ? -40.215 -15.238 37.319 1.00 51.34 501 LYS A C 1
ATOM 4024 O O . LYS A 1 501 ? -40.783 -14.768 38.302 1.00 51.34 501 LYS A O 1
ATOM 4029 N N . GLU A 1 502 ? -40.243 -16.535 37.018 1.00 53.00 502 GLU A N 1
ATOM 4030 C CA . GLU A 1 502 ? -40.873 -17.541 37.862 1.00 53.00 502 GLU A CA 1
ATOM 4031 C C . GLU A 1 502 ? -40.058 -17.815 39.133 1.00 53.00 502 GLU A C 1
ATOM 4033 O O . GLU A 1 502 ? -40.631 -17.839 40.222 1.00 53.00 502 GLU A O 1
ATOM 4038 N N . VAL A 1 503 ? -38.733 -17.982 39.021 1.00 57.50 503 VAL A N 1
ATOM 4039 C CA . VAL A 1 503 ? -37.887 -18.602 40.061 1.00 57.50 503 VAL A CA 1
ATOM 4040 C C . VAL A 1 503 ? -37.059 -17.617 40.894 1.00 57.50 503 VAL A C 1
ATOM 4042 O O . VAL A 1 503 ? -36.674 -17.952 42.015 1.00 57.50 503 VAL A O 1
ATOM 4045 N N . GLY A 1 504 ? -36.826 -16.391 40.418 1.00 64.19 504 GLY A N 1
ATOM 4046 C CA . GLY A 1 504 ? -36.015 -15.389 41.127 1.00 64.19 504 GLY A CA 1
ATOM 4047 C C . GLY A 1 504 ? -34.559 -15.827 41.323 1.00 64.19 504 GLY A C 1
ATOM 4048 O O . GLY A 1 504 ? -33.942 -15.523 42.342 1.00 64.19 504 GLY A O 1
ATOM 4049 N N . VAL A 1 505 ? -34.038 -16.612 40.377 1.00 70.75 505 VAL A N 1
ATOM 4050 C CA . VAL A 1 505 ? -32.665 -17.127 40.363 1.00 70.75 505 VAL A CA 1
ATOM 4051 C C . VAL A 1 505 ? -31.986 -16.640 39.090 1.00 70.75 505 VAL A C 1
ATOM 4053 O O . VAL A 1 505 ? -32.564 -16.726 38.006 1.00 70.75 505 VAL A O 1
ATOM 4056 N N . GLU A 1 506 ? -30.761 -16.133 39.230 1.00 75.94 506 GLU A N 1
ATOM 4057 C CA . GLU A 1 506 ? -29.899 -15.811 38.092 1.00 75.94 506 GLU A CA 1
ATOM 4058 C C . GLU A 1 506 ? -29.440 -17.123 37.437 1.00 75.94 506 GLU A C 1
ATOM 4060 O O . GLU A 1 506 ? -28.793 -17.952 38.088 1.00 75.94 506 GLU A O 1
ATOM 4065 N N . VAL A 1 507 ? -29.776 -17.311 36.161 1.00 75.44 507 VAL A N 1
ATOM 4066 C CA . VAL A 1 507 ? -29.325 -18.442 35.334 1.00 75.44 507 VAL A CA 1
ATOM 4067 C C . VAL A 1 507 ? -28.386 -17.916 34.251 1.00 75.44 507 VAL A C 1
ATOM 4069 O O . VAL A 1 507 ? -28.607 -16.828 33.730 1.00 75.44 507 VAL A O 1
ATOM 4072 N N . SER A 1 508 ? -27.335 -18.661 33.922 1.00 76.88 508 SER A N 1
ATOM 4073 C CA . SER A 1 508 ? -26.383 -18.345 32.850 1.00 76.88 508 SER A CA 1
ATOM 4074 C C . SER A 1 508 ? -26.011 -19.625 32.102 1.00 76.88 508 SER A C 1
ATOM 4076 O O . SER A 1 508 ? -26.082 -20.720 32.660 1.00 76.88 508 SER A O 1
ATOM 4078 N N . GLU A 1 509 ? -25.617 -19.499 30.840 1.00 76.31 509 GLU A N 1
ATOM 4079 C CA . GLU A 1 509 ? -25.106 -20.614 30.045 1.00 76.31 509 GLU A CA 1
ATOM 4080 C C . GLU A 1 509 ? -23.602 -20.454 29.823 1.00 76.31 509 GLU A C 1
ATOM 4082 O O . GLU A 1 509 ? -23.123 -19.369 29.480 1.00 76.31 509 GLU A O 1
ATOM 4087 N N . ALA A 1 510 ? -22.861 -21.551 29.966 1.00 74.19 510 ALA A N 1
ATOM 4088 C CA . ALA A 1 510 ? -21.468 -21.643 29.558 1.00 74.19 510 ALA A CA 1
ATOM 4089 C C . ALA A 1 510 ? -21.309 -22.717 28.478 1.00 74.19 510 ALA A C 1
ATOM 4091 O O . ALA A 1 510 ? -21.766 -23.848 28.637 1.00 74.19 510 ALA A O 1
ATOM 4092 N N . LYS A 1 511 ? -20.652 -22.380 27.371 1.00 75.12 511 LYS A N 1
ATOM 4093 C CA . LYS A 1 511 ? -20.274 -23.334 26.323 1.00 75.12 511 LYS A CA 1
ATOM 4094 C C . LYS A 1 511 ? -18.810 -23.720 26.499 1.00 75.12 511 LYS A C 1
ATOM 4096 O O . LYS A 1 511 ? -17.981 -22.858 26.782 1.00 75.12 511 LYS A O 1
ATOM 4101 N N . THR A 1 512 ? -18.482 -24.993 26.319 1.00 68.88 512 THR A N 1
ATOM 4102 C CA . THR A 1 512 ? -17.097 -25.479 26.312 1.00 68.88 512 THR A CA 1
ATOM 4103 C C . THR A 1 512 ? -16.855 -26.392 25.116 1.00 68.88 512 THR A C 1
ATOM 4105 O O . THR A 1 512 ? -17.693 -27.243 24.803 1.00 68.88 512 THR A O 1
ATOM 4108 N N . HIS A 1 513 ? -15.718 -26.196 24.444 1.00 69.12 513 HIS A N 1
ATOM 4109 C CA . HIS A 1 513 ? -15.284 -27.012 23.312 1.00 69.12 513 HIS A CA 1
ATOM 4110 C C . HIS A 1 513 ? -14.104 -27.897 23.717 1.00 69.12 513 HIS A C 1
ATOM 4112 O O . HIS A 1 513 ? -13.124 -27.428 24.306 1.00 69.12 513 HIS A O 1
ATOM 4118 N N . LEU A 1 514 ? -14.213 -29.187 23.408 1.00 65.50 514 LEU A N 1
ATOM 4119 C CA . LEU A 1 514 ? -13.277 -30.207 23.843 1.00 65.50 514 LEU A CA 1
ATOM 4120 C C . LEU A 1 514 ? -12.817 -31.060 22.658 1.00 65.50 514 LEU A C 1
ATOM 4122 O O . LEU A 1 514 ? -13.602 -31.813 22.086 1.00 65.50 514 LEU A O 1
ATOM 4126 N N . GLN A 1 515 ? -11.536 -30.985 22.305 1.00 60.72 515 GLN A N 1
ATOM 4127 C CA . GLN A 1 515 ? -10.979 -31.757 21.195 1.00 60.72 515 GLN A CA 1
ATOM 4128 C C . GLN A 1 515 ? -10.278 -33.020 21.707 1.00 60.72 515 GLN A C 1
ATOM 4130 O O . GLN A 1 515 ? -9.408 -32.944 22.576 1.00 60.72 515 GLN A O 1
ATOM 4135 N N . ILE A 1 516 ? -10.610 -34.192 21.147 1.00 59.19 516 ILE A N 1
ATOM 4136 C CA . ILE A 1 516 ? -9.938 -35.462 21.480 1.00 59.19 516 ILE A CA 1
ATOM 4137 C C . ILE A 1 516 ? -9.285 -36.054 20.236 1.00 59.19 516 ILE A C 1
ATOM 4139 O O . ILE A 1 516 ? -9.954 -36.449 19.279 1.00 59.19 516 ILE A O 1
ATOM 4143 N N . GLY A 1 517 ? -7.955 -36.173 20.267 1.00 56.06 517 GLY A N 1
ATOM 4144 C CA . GLY A 1 517 ? -7.195 -36.914 19.254 1.00 56.06 517 GLY A CA 1
ATOM 4145 C C . GLY A 1 517 ? -7.283 -36.349 17.829 1.00 56.06 517 GLY A C 1
ATOM 4146 O O . GLY A 1 517 ? -7.078 -37.095 16.875 1.00 56.06 517 GLY A O 1
ATOM 4147 N N . GLY A 1 518 ? -7.611 -35.062 17.676 1.00 59.69 518 GLY A N 1
ATOM 4148 C CA . GLY A 1 518 ? -7.574 -34.333 16.403 1.00 59.69 518 GLY A CA 1
ATOM 4149 C C . GLY A 1 518 ? -8.657 -34.681 15.373 1.00 59.69 518 GLY A C 1
ATOM 4150 O O . GLY A 1 518 ? -8.631 -34.108 14.290 1.00 59.69 518 GLY A O 1
ATOM 4151 N N . GLN A 1 519 ? -9.592 -35.597 15.663 1.00 56.06 519 GLN A N 1
ATOM 4152 C CA . GLN A 1 519 ? -10.619 -36.026 14.692 1.00 56.06 519 GLN A CA 1
ATOM 4153 C C . GLN A 1 519 ? -12.062 -35.729 15.116 1.00 56.06 519 GLN A C 1
ATOM 4155 O O . GLN A 1 519 ? -12.874 -35.411 14.252 1.00 56.06 519 GLN A O 1
ATOM 4160 N N . ASN A 1 520 ? -12.372 -35.778 16.415 1.00 66.06 520 ASN A N 1
ATOM 4161 C CA . ASN A 1 520 ? -13.710 -35.490 16.938 1.00 66.06 520 ASN A CA 1
ATOM 4162 C C . ASN A 1 520 ? -13.638 -34.368 17.982 1.00 66.06 520 ASN A C 1
ATOM 4164 O O . ASN A 1 520 ? -12.767 -34.387 18.861 1.00 66.06 520 ASN A O 1
ATOM 4168 N N . GLY A 1 521 ? -14.558 -33.413 17.872 1.00 69.44 521 GLY A N 1
ATOM 4169 C CA . GLY A 1 521 ? -14.797 -32.348 18.838 1.00 69.44 521 GLY A CA 1
ATOM 4170 C C . GLY A 1 521 ? -16.049 -32.680 19.638 1.00 69.44 521 GLY A C 1
ATOM 4171 O O . GLY A 1 521 ? -17.005 -33.245 19.114 1.00 69.44 521 GLY A O 1
ATOM 4172 N N . TYR A 1 522 ? -16.035 -32.391 20.926 1.00 71.25 522 TYR A N 1
ATOM 4173 C CA . TYR A 1 522 ? -17.177 -32.559 21.809 1.00 71.25 522 TYR A CA 1
ATOM 4174 C C . TYR A 1 522 ? -17.537 -31.177 22.324 1.00 71.25 522 TYR A C 1
ATOM 4176 O O . TYR A 1 522 ? -16.693 -30.460 22.864 1.00 71.25 522 TYR A O 1
ATOM 4184 N N . TYR A 1 523 ? -18.793 -30.808 22.146 1.00 71.88 523 TYR A N 1
ATOM 4185 C CA . TYR A 1 523 ? -19.328 -29.533 22.583 1.00 71.88 523 TYR A CA 1
ATOM 4186 C C . TYR A 1 523 ? -20.197 -29.787 23.793 1.00 71.88 523 TYR A C 1
ATOM 4188 O O . TYR A 1 523 ? -21.148 -30.560 23.710 1.00 71.88 523 TYR A O 1
ATOM 4196 N N . TYR A 1 524 ? -19.893 -29.131 24.907 1.00 72.38 524 TYR A N 1
ATOM 4197 C CA . TYR A 1 524 ? -20.755 -29.188 26.077 1.00 72.38 524 TYR A CA 1
ATOM 4198 C C . TYR A 1 524 ? -21.374 -27.823 26.347 1.00 72.38 524 TYR A C 1
ATOM 4200 O O . TYR A 1 524 ? -20.694 -26.795 26.345 1.00 72.38 524 TYR A O 1
ATOM 4208 N N . ARG A 1 525 ? -22.677 -27.826 26.611 1.00 73.88 525 ARG A N 1
ATOM 4209 C CA . ARG A 1 525 ? -23.427 -26.699 27.152 1.00 73.88 525 ARG A CA 1
ATOM 4210 C C . ARG A 1 525 ? -23.678 -26.963 28.630 1.00 73.88 525 ARG A C 1
ATOM 4212 O O . ARG A 1 525 ? -24.261 -27.977 29.005 1.00 73.88 525 ARG A O 1
ATOM 4219 N N . LEU A 1 526 ? -23.203 -26.053 29.464 1.00 77.88 526 LEU A N 1
ATOM 4220 C CA . LEU A 1 526 ? -23.379 -26.050 30.906 1.00 77.88 526 LEU A CA 1
ATOM 4221 C C . LEU A 1 526 ? -24.435 -25.002 31.250 1.00 77.88 526 LEU A C 1
ATOM 4223 O O . LEU A 1 526 ? -24.237 -23.817 30.982 1.00 77.88 526 LEU A O 1
ATOM 4227 N N . THR A 1 527 ? -25.521 -25.419 31.887 1.00 77.44 527 THR A N 1
ATOM 4228 C CA . THR A 1 527 ? -26.485 -24.490 32.483 1.00 77.44 527 THR A CA 1
ATOM 4229 C C . THR A 1 527 ? -26.075 -24.248 33.929 1.00 77.44 527 THR A C 1
ATOM 4231 O O . THR A 1 527 ? -25.957 -25.187 34.723 1.00 77.44 527 THR A O 1
ATOM 4234 N N . LEU A 1 528 ? -25.841 -22.989 34.283 1.00 81.50 528 LEU A N 1
ATOM 4235 C CA . LEU A 1 528 ? -25.414 -22.557 35.608 1.00 81.50 528 LEU A CA 1
ATOM 4236 C C . LEU A 1 528 ? -26.533 -21.768 36.279 1.00 81.50 528 LEU A C 1
ATOM 4238 O O . LEU A 1 528 ? -27.163 -20.926 35.647 1.00 81.50 528 LEU A O 1
ATOM 4242 N N . ALA A 1 529 ? -26.744 -21.975 37.574 1.00 80.06 529 ALA A N 1
ATOM 4243 C CA . ALA A 1 529 ? -27.653 -21.149 38.362 1.00 80.06 529 ALA A CA 1
ATOM 4244 C C . ALA A 1 529 ? -26.986 -20.671 39.649 1.00 80.06 529 ALA A C 1
ATOM 4246 O O . ALA A 1 529 ? -26.184 -21.383 40.262 1.00 80.06 529 ALA A O 1
ATOM 4247 N N . LYS A 1 530 ? -27.307 -19.444 40.054 1.00 81.31 530 LYS A N 1
ATOM 4248 C CA . LYS A 1 530 ? -26.713 -18.793 41.219 1.00 81.31 530 LYS A CA 1
ATOM 4249 C C . LYS A 1 530 ? -27.633 -18.902 42.426 1.00 81.31 530 LYS A C 1
ATOM 4251 O O . LYS A 1 530 ? -28.609 -18.165 42.541 1.00 81.31 530 LYS A O 1
ATOM 4256 N N . LEU A 1 531 ? -27.297 -19.783 43.366 1.00 77.44 531 LEU A N 1
ATOM 4257 C CA . LEU A 1 531 ? -28.016 -19.916 44.634 1.00 77.44 531 LEU A CA 1
ATOM 4258 C C . LEU A 1 531 ? -27.162 -19.420 45.791 1.00 77.44 531 LEU A C 1
ATOM 4260 O O . LEU A 1 531 ? -25.979 -19.739 45.897 1.00 77.44 531 LEU A O 1
ATOM 4264 N N . SER A 1 532 ? -27.766 -18.609 46.663 1.00 79.62 532 SER A N 1
ATOM 4265 C CA . SER A 1 532 ? -27.098 -18.064 47.853 1.00 79.62 532 SER A CA 1
ATOM 4266 C C . SER A 1 532 ? -25.766 -17.365 47.525 1.00 79.62 532 SER A C 1
ATOM 4268 O O . SER A 1 532 ? -24.790 -17.461 48.267 1.00 79.62 532 SER A O 1
ATOM 4270 N N . GLY A 1 533 ? -25.716 -16.687 46.371 1.00 79.25 533 GLY A N 1
ATOM 4271 C CA . GLY A 1 533 ? -24.539 -15.964 45.884 1.00 79.25 533 GLY A CA 1
ATOM 4272 C C . GLY A 1 533 ? -23.452 -16.828 45.235 1.00 79.25 533 GLY A C 1
ATOM 4273 O O . GLY A 1 533 ? -22.408 -16.286 44.877 1.00 79.25 533 GLY A O 1
ATOM 4274 N N . LYS A 1 534 ? -23.667 -18.139 45.058 1.00 83.38 534 LYS A N 1
ATOM 4275 C CA . LYS A 1 534 ? -22.714 -19.056 44.417 1.00 83.38 534 LYS A CA 1
ATOM 4276 C C . LYS A 1 534 ? -23.316 -19.682 43.167 1.00 83.38 534 LYS A C 1
ATOM 4278 O O . LYS A 1 534 ? -24.423 -20.208 43.202 1.00 83.38 534 LYS A O 1
ATOM 4283 N N . TRP A 1 535 ? -22.562 -19.655 42.078 1.00 85.06 535 TRP A N 1
ATOM 4284 C CA . TRP A 1 535 ? -22.907 -20.354 40.846 1.00 85.06 535 TRP A CA 1
ATOM 4285 C C . TRP A 1 535 ? -22.668 -21.858 40.985 1.00 85.06 535 TRP A C 1
ATOM 4287 O O . TRP A 1 535 ? -21.642 -22.283 41.523 1.00 85.06 535 TRP A O 1
ATOM 4297 N N . LYS A 1 536 ? -23.614 -22.649 40.488 1.00 84.62 536 LYS A N 1
ATOM 4298 C CA . LYS A 1 536 ? -23.598 -24.113 40.495 1.00 84.62 536 LYS A CA 1
ATOM 4299 C C . LYS A 1 536 ? -24.064 -24.642 39.143 1.00 84.62 536 LYS A C 1
ATOM 4301 O O . LYS A 1 536 ? -24.901 -24.017 38.495 1.00 84.62 536 LYS A O 1
ATOM 4306 N N . VAL A 1 537 ? -23.541 -25.794 38.741 1.00 83.44 537 VAL A N 1
ATOM 4307 C CA . VAL A 1 537 ? -23.958 -26.512 37.533 1.00 83.44 537 VAL A CA 1
ATOM 4308 C C . VAL A 1 537 ? -25.302 -27.178 37.796 1.00 83.44 537 VAL A C 1
ATOM 4310 O O . VAL A 1 537 ? -25.433 -27.997 38.706 1.00 83.44 537 VAL A O 1
ATOM 4313 N N . VAL A 1 538 ? -26.299 -26.789 37.006 1.00 77.81 538 VAL A N 1
ATOM 4314 C CA . VAL A 1 538 ? -27.657 -27.346 37.018 1.00 77.81 538 VAL A CA 1
ATOM 4315 C C . VAL A 1 538 ? -27.754 -28.499 36.026 1.00 77.81 538 VAL A C 1
ATOM 4317 O O . VAL A 1 538 ? -28.378 -29.517 36.309 1.00 77.81 538 VAL A O 1
ATOM 4320 N N . GLU A 1 539 ? -27.140 -28.323 34.859 1.00 78.44 539 GLU A N 1
ATOM 4321 C CA . GLU A 1 539 ? -27.305 -29.209 33.716 1.00 78.44 539 GLU A CA 1
ATOM 4322 C C . GLU A 1 539 ? -26.038 -29.207 32.860 1.00 78.44 539 GLU A C 1
ATOM 4324 O O . GLU A 1 539 ? -25.373 -28.179 32.714 1.00 78.44 539 GLU A O 1
ATOM 4329 N N . ILE A 1 540 ? -25.723 -30.368 32.289 1.00 74.06 540 ILE A N 1
ATOM 4330 C CA . ILE A 1 540 ? -24.662 -30.542 31.301 1.00 74.06 540 ILE A CA 1
ATOM 4331 C C . ILE A 1 540 ? -25.277 -31.262 30.104 1.00 74.06 540 ILE A C 1
ATOM 4333 O O . ILE A 1 540 ? -25.720 -32.404 30.237 1.00 74.06 540 ILE A O 1
ATOM 4337 N N . ARG A 1 541 ? -25.286 -30.611 28.943 1.00 74.88 541 ARG A N 1
ATOM 4338 C CA . ARG A 1 541 ? -25.647 -31.215 27.654 1.00 74.88 541 ARG A CA 1
ATOM 4339 C C . ARG A 1 541 ? -24.390 -31.359 26.819 1.00 74.88 541 ARG A C 1
ATOM 4341 O O . ARG A 1 541 ? -23.602 -30.422 26.776 1.00 74.88 541 ARG A O 1
ATOM 4348 N N . GLY A 1 542 ? -24.179 -32.510 26.194 1.00 73.81 542 GLY A N 1
ATOM 4349 C CA . GLY A 1 542 ? -23.019 -32.759 25.341 1.00 73.81 542 GLY A CA 1
ATOM 4350 C C . GLY A 1 542 ? -23.449 -33.212 23.953 1.00 73.81 542 GLY A C 1
ATOM 4351 O O . GLY A 1 542 ? -24.301 -34.088 23.851 1.00 73.81 542 GLY A O 1
ATOM 4352 N N . ASN A 1 543 ? -22.833 -32.650 22.915 1.00 72.31 543 ASN A N 1
ATOM 4353 C CA . ASN A 1 543 ? -22.979 -33.068 21.524 1.00 72.31 543 ASN A CA 1
ATOM 4354 C C . ASN A 1 543 ? -21.608 -33.478 20.968 1.00 72.31 543 ASN A C 1
ATOM 4356 O O . ASN A 1 543 ? -20.588 -32.843 21.252 1.00 72.31 543 ASN A O 1
ATOM 4360 N N . ILE A 1 544 ? -21.578 -34.556 20.183 1.00 70.94 544 ILE A N 1
ATOM 4361 C CA . ILE A 1 544 ? -20.372 -35.026 19.492 1.00 70.94 544 ILE A CA 1
ATOM 4362 C C . ILE A 1 544 ? -20.408 -34.469 18.076 1.00 70.94 544 ILE A C 1
ATOM 4364 O O . ILE A 1 544 ? -21.327 -34.777 17.324 1.00 70.94 544 ILE A O 1
ATOM 4368 N N . VAL A 1 545 ? -19.392 -33.701 17.699 1.00 68.62 545 VAL A N 1
ATOM 4369 C CA . VAL A 1 545 ? -19.282 -33.098 16.371 1.00 68.62 545 VAL A CA 1
ATOM 4370 C C . VAL A 1 545 ? -18.053 -33.659 15.665 1.00 68.62 545 VAL A C 1
ATOM 4372 O O . VAL A 1 545 ? -16.936 -33.692 16.197 1.00 68.62 545 VAL A O 1
ATOM 4375 N N . ASN A 1 546 ? -18.242 -34.123 14.432 1.00 66.75 546 ASN A N 1
ATOM 4376 C CA . ASN A 1 546 ? -17.123 -34.509 13.587 1.00 66.75 546 ASN A CA 1
ATOM 4377 C C . ASN A 1 546 ? -16.468 -33.243 13.024 1.00 66.75 546 ASN A C 1
ATOM 4379 O O . ASN A 1 546 ? -17.019 -32.592 12.138 1.00 66.75 546 ASN A O 1
ATOM 4383 N N . LEU A 1 547 ? -15.265 -32.912 13.497 1.00 61.66 547 LEU A N 1
ATOM 4384 C CA . LEU A 1 547 ? -14.556 -31.686 13.101 1.00 61.66 547 LEU A CA 1
ATOM 4385 C C . LEU A 1 547 ? -14.174 -31.659 11.613 1.00 61.66 547 LEU A C 1
ATOM 4387 O O . LEU A 1 547 ? -13.819 -30.610 11.083 1.00 61.66 547 LEU A O 1
ATOM 4391 N N . ASN A 1 548 ? -14.276 -32.791 10.909 1.00 66.81 548 ASN A N 1
ATOM 4392 C CA . ASN A 1 548 ? -14.077 -32.844 9.461 1.00 66.81 548 ASN A CA 1
ATOM 4393 C C . ASN A 1 548 ? -15.320 -32.412 8.659 1.00 66.81 548 ASN A C 1
ATOM 4395 O O . ASN A 1 548 ? -15.241 -32.339 7.432 1.00 66.81 548 ASN A O 1
ATOM 4399 N N . ASN A 1 549 ? -16.455 -32.146 9.316 1.00 60.75 549 ASN A N 1
ATOM 4400 C CA . ASN A 1 549 ? -17.698 -31.710 8.680 1.00 60.75 549 ASN A CA 1
ATOM 4401 C C . ASN A 1 549 ? -18.414 -30.607 9.498 1.00 60.75 549 ASN A C 1
ATOM 4403 O O . ASN A 1 549 ? -19.485 -30.848 10.054 1.00 60.75 549 ASN A O 1
ATOM 4407 N N . PRO A 1 550 ? -17.871 -29.375 9.552 1.00 53.81 550 PRO A N 1
ATOM 4408 C CA . PRO A 1 550 ? -18.415 -28.277 10.368 1.00 53.81 550 PRO A CA 1
ATOM 4409 C C . PRO A 1 550 ? -19.827 -27.814 9.956 1.00 53.81 550 PRO A C 1
ATOM 4411 O O . PRO A 1 550 ? -20.467 -27.054 10.674 1.00 53.81 550 PRO A O 1
ATOM 4414 N N . ALA A 1 551 ? -20.352 -28.280 8.817 1.00 54.22 551 ALA A N 1
ATOM 4415 C CA . ALA A 1 551 ? -21.727 -28.005 8.409 1.00 54.22 551 ALA A CA 1
ATOM 4416 C C . ALA A 1 551 ? -22.772 -28.638 9.351 1.00 54.22 551 ALA A C 1
ATOM 4418 O O . ALA A 1 551 ? -23.877 -28.109 9.454 1.00 54.22 551 ALA A O 1
ATOM 4419 N N . GLU A 1 552 ? -22.433 -29.725 10.057 1.00 55.56 552 GLU A N 1
ATOM 4420 C CA . GLU A 1 552 ? -23.337 -30.383 11.016 1.00 55.56 552 GLU A CA 1
ATOM 4421 C C . GLU A 1 552 ? -23.635 -29.500 12.245 1.00 55.56 552 GLU A C 1
ATOM 4423 O O . GLU A 1 552 ? -24.779 -29.464 12.690 1.00 55.56 552 GLU A O 1
ATOM 4428 N N . GLU A 1 553 ? -22.670 -28.696 12.708 1.00 54.50 553 GLU A N 1
ATOM 4429 C CA . GLU A 1 553 ? -22.824 -27.779 13.854 1.00 54.50 553 GLU A CA 1
ATOM 4430 C C . GLU A 1 553 ? -23.885 -26.695 13.587 1.00 54.50 553 GLU A C 1
ATOM 4432 O O . GLU A 1 553 ? -24.775 -26.457 14.402 1.00 54.50 553 GLU A O 1
ATOM 4437 N N . SER A 1 554 ? -23.849 -26.090 12.394 1.00 52.59 554 SER A N 1
ATOM 4438 C CA . SER A 1 554 ? -24.762 -24.998 12.020 1.00 52.59 554 SER A CA 1
ATOM 4439 C C . SER A 1 554 ? -26.219 -25.433 11.821 1.00 52.59 554 SER A C 1
ATOM 4441 O O . SER A 1 554 ? -27.137 -24.632 11.997 1.00 52.59 554 SER A O 1
ATOM 4443 N N . VAL A 1 555 ? -26.443 -26.695 11.443 1.00 53.28 555 VAL A N 1
ATOM 4444 C CA . VAL A 1 555 ? -27.787 -27.240 11.196 1.00 53.28 555 VAL A CA 1
ATOM 4445 C C . VAL A 1 555 ? -28.467 -27.610 12.514 1.00 53.28 555 VAL A C 1
ATOM 4447 O O . VAL A 1 555 ? -29.673 -27.415 12.652 1.00 53.28 555 VAL A O 1
ATOM 4450 N N . GLU A 1 556 ? -27.703 -28.099 13.490 1.00 54.28 556 GLU A N 1
ATOM 4451 C CA . GLU A 1 556 ? -28.223 -28.499 14.798 1.00 54.28 556 GLU A CA 1
ATOM 4452 C C . GLU A 1 556 ? -28.448 -27.287 15.720 1.00 54.28 556 GLU A C 1
ATOM 4454 O O . GLU A 1 556 ? -29.485 -27.210 16.378 1.00 54.28 556 GLU A O 1
ATOM 4459 N N . GLU A 1 557 ? -27.566 -26.277 15.688 1.00 54.94 557 GLU A N 1
ATOM 4460 C CA . GLU A 1 557 ? -27.759 -25.027 16.444 1.00 54.94 557 GLU A CA 1
ATOM 4461 C C . GLU A 1 557 ? -28.992 -24.246 15.948 1.00 54.94 557 GLU A C 1
ATOM 4463 O O . GLU A 1 557 ? -29.780 -23.748 16.754 1.00 54.94 557 GLU A O 1
ATOM 4468 N N . ALA A 1 558 ? -29.235 -24.238 14.632 1.00 53.09 558 ALA A N 1
ATOM 4469 C CA . ALA A 1 558 ? -30.443 -23.658 14.045 1.00 53.09 558 ALA A CA 1
ATOM 4470 C C . ALA A 1 558 ? -31.720 -24.448 14.394 1.00 53.09 558 ALA A C 1
ATOM 4472 O O . ALA A 1 558 ? -32.784 -23.853 14.577 1.00 53.09 558 ALA A O 1
ATOM 4473 N N . ALA A 1 559 ? -31.630 -25.778 14.504 1.00 52.91 559 ALA A N 1
ATOM 4474 C CA . ALA A 1 559 ? -32.757 -26.614 14.907 1.00 52.91 559 ALA A CA 1
ATOM 4475 C C . ALA A 1 559 ? -33.113 -26.404 16.391 1.00 52.91 559 ALA A C 1
ATOM 4477 O O . ALA A 1 559 ? -34.287 -26.241 16.716 1.00 52.91 559 ALA A O 1
ATOM 4478 N N . GLU A 1 560 ? -32.133 -26.326 17.294 1.00 52.34 560 GLU A N 1
ATOM 4479 C CA . GLU A 1 560 ? -32.391 -26.096 18.724 1.00 52.34 560 GLU A CA 1
ATOM 4480 C C . GLU A 1 560 ? -32.901 -24.681 19.035 1.00 52.34 560 GLU A C 1
ATOM 4482 O O . GLU A 1 560 ? -33.818 -24.534 19.846 1.00 52.34 560 GLU A O 1
ATOM 4487 N N . GLU A 1 561 ? -32.365 -23.639 18.386 1.00 50.28 561 GLU A N 1
ATOM 4488 C CA . GLU A 1 561 ? -32.882 -22.271 18.558 1.00 50.28 561 GLU A CA 1
ATOM 4489 C C . GLU A 1 561 ? -34.335 -22.144 18.070 1.00 50.28 561 GLU A C 1
ATOM 4491 O O . GLU A 1 561 ? -35.118 -21.403 18.669 1.00 50.28 561 GLU A O 1
ATOM 4496 N N . SER A 1 562 ? -34.734 -22.910 17.045 1.00 41.66 562 SER A N 1
ATOM 4497 C CA . SER A 1 562 ? -36.124 -22.935 16.567 1.00 41.66 562 SER A CA 1
ATOM 4498 C C . SER A 1 562 ? -37.097 -23.568 17.573 1.00 41.66 562 SER A C 1
ATOM 4500 O O . SER A 1 562 ? -38.160 -23.006 17.820 1.00 41.66 562 SER A O 1
ATOM 4502 N N . VAL A 1 563 ? -36.698 -24.658 18.243 1.00 42.47 563 VAL A N 1
ATOM 4503 C CA . VAL A 1 563 ? -37.529 -25.354 19.247 1.00 42.47 563 VAL A CA 1
ATOM 4504 C C . VAL A 1 563 ? -37.709 -24.513 20.516 1.00 42.47 563 VAL A C 1
ATOM 4506 O O . VAL A 1 563 ? -38.785 -24.494 21.114 1.00 42.47 563 VAL A O 1
ATOM 4509 N N . ILE A 1 564 ? -36.669 -23.782 20.931 1.00 42.22 564 ILE A N 1
ATOM 4510 C CA . ILE A 1 564 ? -36.738 -22.901 22.106 1.00 42.22 564 ILE A CA 1
ATOM 4511 C C . ILE A 1 564 ? -37.655 -21.700 21.826 1.00 42.22 564 ILE A C 1
ATOM 4513 O O . ILE A 1 564 ? -38.471 -21.347 22.680 1.00 42.22 564 ILE A O 1
ATOM 4517 N N . ASN A 1 565 ? -37.582 -21.107 20.631 1.00 40.03 565 ASN A N 1
ATOM 4518 C CA . ASN A 1 565 ? -38.431 -19.972 20.268 1.00 40.03 565 ASN A CA 1
ATOM 4519 C C . ASN A 1 565 ? -39.912 -20.369 20.104 1.00 40.03 565 ASN A C 1
ATOM 4521 O O . ASN A 1 565 ? -40.763 -19.664 20.643 1.00 40.03 565 ASN A O 1
ATOM 4525 N N . GLU A 1 566 ? -40.224 -21.523 19.497 1.00 40.66 566 GLU A N 1
ATOM 4526 C CA . GLU A 1 566 ? -41.612 -22.023 19.390 1.00 40.66 566 GLU A CA 1
ATOM 4527 C C . GLU A 1 566 ? -42.248 -22.277 20.770 1.00 40.66 566 GLU A C 1
ATOM 4529 O O . GLU A 1 566 ? -43.392 -21.895 21.008 1.00 40.66 566 GLU A O 1
ATOM 4534 N N . SER A 1 567 ? -41.490 -22.823 21.732 1.00 39.72 567 SER A N 1
ATOM 4535 C CA . SER A 1 567 ? -41.992 -23.036 23.102 1.00 39.72 567 SER A CA 1
ATOM 4536 C C . SER A 1 567 ? -42.243 -21.742 23.891 1.00 39.72 567 SER A C 1
ATOM 4538 O O . SER A 1 567 ? -42.958 -21.755 24.894 1.00 39.72 567 SER A O 1
ATOM 4540 N N . THR A 1 568 ? -41.654 -20.624 23.449 1.00 39.25 568 THR A N 1
ATOM 4541 C CA . THR A 1 568 ? -41.814 -19.309 24.085 1.00 39.25 568 THR A CA 1
ATOM 4542 C C . THR A 1 568 ? -42.997 -18.542 23.480 1.00 39.25 568 THR A C 1
ATOM 4544 O O . THR A 1 568 ? -43.720 -17.881 24.221 1.00 39.25 568 THR A O 1
ATOM 4547 N N . GLU A 1 569 ? -43.257 -18.684 22.173 1.00 44.38 569 GLU A N 1
ATOM 4548 C CA . GLU A 1 569 ? -44.446 -18.114 21.511 1.00 44.38 569 GLU A CA 1
ATOM 4549 C C . GLU A 1 569 ? -45.753 -18.792 21.961 1.00 44.38 569 GLU A C 1
ATOM 4551 O O . GLU A 1 569 ? -46.730 -18.098 22.244 1.00 44.38 569 GLU A O 1
ATOM 4556 N N . GLU A 1 570 ? -45.773 -20.120 22.143 1.00 43.03 570 GLU A N 1
ATOM 4557 C CA . GLU A 1 570 ? -46.967 -20.821 22.656 1.00 43.03 570 GLU A CA 1
ATOM 4558 C C . GLU A 1 570 ? -47.319 -20.436 24.111 1.00 43.03 570 GLU A C 1
ATOM 4560 O O . GLU A 1 570 ? -48.479 -20.534 24.520 1.00 43.03 570 GLU A O 1
ATOM 4565 N N . ALA A 1 571 ? -46.345 -19.968 24.899 1.00 42.88 571 ALA A N 1
ATOM 4566 C CA . ALA A 1 571 ? -46.572 -19.493 26.265 1.00 42.88 571 ALA A CA 1
ATOM 4567 C C . ALA A 1 571 ? -47.127 -18.056 26.312 1.00 42.88 571 ALA A C 1
ATOM 4569 O O . ALA A 1 571 ? -47.934 -17.749 27.190 1.00 42.88 571 ALA A O 1
ATOM 4570 N N . GLU A 1 572 ? -46.746 -17.189 25.365 1.00 46.88 572 GLU A N 1
ATOM 4571 C CA . GLU A 1 572 ? -47.271 -15.817 25.272 1.00 46.88 572 GLU A CA 1
ATOM 4572 C C . GLU A 1 572 ? -48.680 -15.761 24.649 1.00 46.88 572 GLU A C 1
ATOM 4574 O O . GLU A 1 572 ? -49.486 -14.922 25.056 1.00 46.88 572 GLU A O 1
ATOM 4579 N N . GLU A 1 573 ? -49.046 -16.683 23.747 1.00 47.97 573 GLU A N 1
ATOM 4580 C CA . GLU A 1 573 ? -50.428 -16.777 23.238 1.00 47.97 573 GLU A CA 1
ATOM 4581 C C . GLU A 1 573 ? -51.429 -17.287 24.294 1.00 47.97 573 GLU A C 1
ATOM 4583 O O . GLU A 1 573 ? -52.605 -16.919 24.261 1.00 47.97 573 GLU A O 1
ATOM 4588 N N . ALA A 1 574 ? -50.981 -18.067 25.283 1.00 46.22 574 ALA A N 1
ATOM 4589 C CA . ALA A 1 574 ? -51.843 -18.579 26.351 1.00 46.22 574 ALA A CA 1
ATOM 4590 C C . ALA A 1 574 ? -52.194 -17.533 27.436 1.00 46.22 574 ALA A C 1
ATOM 4592 O O . ALA A 1 574 ? -53.183 -17.707 28.152 1.00 46.22 574 ALA A O 1
ATOM 4593 N N . GLU A 1 575 ? -51.434 -16.438 27.558 1.00 46.31 575 GLU A N 1
ATOM 4594 C CA . GLU A 1 575 ? -51.720 -15.337 28.499 1.00 46.31 575 GLU A CA 1
ATOM 4595 C C . GLU A 1 575 ? -52.622 -14.235 27.904 1.00 46.31 575 GLU A C 1
ATOM 4597 O O . GLU A 1 575 ? -53.053 -13.335 28.626 1.00 46.31 575 GLU A O 1
ATOM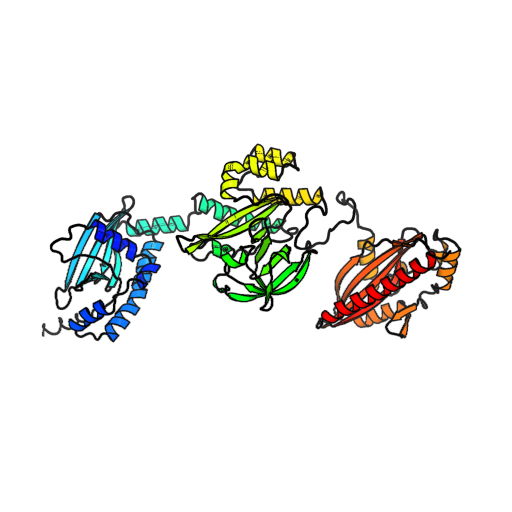 4602 N N . GLY A 1 576 ? -52.960 -14.312 26.610 1.00 45.09 576 GLY A N 1
ATOM 4603 C CA . GLY A 1 576 ? -53.817 -13.339 25.919 1.00 45.09 576 GLY A CA 1
ATOM 4604 C C . GLY A 1 576 ? -55.331 -13.534 26.088 1.00 45.09 576 GLY A C 1
ATOM 4605 O O . GLY A 1 576 ? -56.087 -12.630 25.733 1.00 45.09 576 GLY A O 1
ATOM 4606 N N . ASP A 1 577 ? -55.774 -14.667 26.642 1.00 45.81 577 ASP A N 1
ATOM 4607 C CA . ASP A 1 577 ? -57.191 -15.060 26.746 1.00 45.81 577 ASP A CA 1
ATOM 4608 C C . ASP A 1 577 ? -57.631 -15.361 28.204 1.00 45.81 577 ASP A C 1
ATOM 4610 O O . ASP A 1 577 ? -58.268 -16.378 28.491 1.00 45.81 577 ASP A O 1
ATOM 4614 N N . ASN A 1 578 ? -57.323 -14.456 29.147 1.00 39.28 578 ASN A N 1
ATOM 4615 C CA . ASN A 1 578 ? -57.952 -14.410 30.483 1.00 39.28 578 ASN A CA 1
ATOM 4616 C C . ASN A 1 578 ? -58.317 -12.995 30.945 1.00 39.28 578 ASN A C 1
ATOM 4618 O O . ASN A 1 578 ? -57.419 -12.124 30.987 1.00 39.28 578 ASN A O 1
#